Protein AF-A0A1E5RBH3-F1 (afdb_monomer_lite)

pLDDT: mean 80.39, std 22.44, range [24.39, 98.25]

Organism: NCBI:txid56408

Radius of gyration: 27.75 Å; chains: 1; bounding box: 80×57×76 Å

InterPro domains:
  IPR018556 SPIN90/Ldb17, leucine-rich domain [PF09431] (207-349)
  IPR030125 SPIN90/Ldb17 [PTHR13357] (12-390)

Secondary structure (DSSP, 8-state):
--HHHHHHHHHHHH------HHHHHHHHHHHHHHHTSHHHHHHHHT-HHHHHHHHHHHHT-HHHHTTHHHHHHHHHHHHT-S-TTT-HHHHHHHHHHHHHHHHH-THHHHHHHHTTHHHHHHHHHHHHHHHHHHHSSGGGT-TTS-HHHHHHHHHHHHHHHHHHHHHHHHHHHHHHHSPPPHHHHHH--HHHHHHHHHT---S-S--HHHHHHHHHHHHHHHHHHHHHHHTTT-GGGPPP-HHHHHHT-HHHHHHHHHHHHHHHHH-TT-HHHHHHHHHHHHHHHTS-HHHHHHSS-HHHHHHHHHHHHHHHHH--GGGHHHHHHHHHHHHHHHHHSGGGGS-TTHHHHHHHHHHHTS--TT--SHHHHHHHHHHHHHHHHHHHHSTTT--------------------------------------S---S-----GGGG--SPPPPPPPPPPP----

Foldseek 3Di:
DPPVVVLVVVLLVLLDDDDDLVSLLVSLVVLLVSCQDPVNLVVCVVDVVSLLVSLCSVCVRPSCVNCVLSSLLVLLVQLPPPPLPPGLSSLLSSLSSLLSNCVVDVVSLVSCVVSVVLVSLVVLLVVLLVLCVVLVPCPVPPPPDDPVVVVVSVVSNVSSLSSNLSSLVSNLSSLLVHQDDPVSLVVCDLSNLLSLQQPAAQPDPVDSSNVSSLSSLLSSLVNLVVQQVVVPPPPVRRDPSSSLVQCLVCNRHVSSVSNLLVCCQVVLPDLSSVLSSLVSLLVQLPDDLVSNAPVDDPVSLLSLLVSLLVSLVPDDLVPLVSNLSSLSSNLSSCCRYPVLVPCRPLVSLLVSLVVLLDDPPPDPDPVSVVSSVSSNVSSVCSCPVRVSNPDPPPPDDDDDDDDDDDDDDDDDDDDDDDDDDDDDPPDDDDDPDDPPDPVVPPPDDDDDDDDDDDDDDDD

Sequence (459 aa):
MSFGTNLWLELHALVSNSNSQNTINVILVAYLAKCSEYENALYLAEEPSRLYKAALILVEAQMFQQQVDFCISKMLSLMNVDAEVETPYLKYFVSYALLCEIKMRDSSLDILCNYQGFRVLYNNLYSNFAYLSEYGDDSSKLSQKDSSLDDVEYEIMDDFRKISTLQMDILFQIIKFSKCSEQDLKLIDNFFVFFLMNTMVSSTTEDLFNNTKFKLLLSINEQYMIFNKKCHDNLDQKIENKVFKFLLNTSVSQSFIELLFLFFNRTNNDRSLQIMICKLLYLVLTSNSDIVMNFFYLNDLKVLTDVLIREIDNLSASEEYVRNTFLRLLYRLLKYTELSTIEYRKQDLQTVLTQLTRIDNESKNADQLECQNCTITLANKCLSDIAWLAIKDKTVTDDNASEVSSFSDSNSVFLAKQNSNTESLAHMYTDPNVNVSIDSLKLKKRPPPPIPRKSKRCM

Structure (mmCIF, N/CA/C/O backbone):
data_AF-A0A1E5RBH3-F1
#
_entry.id   AF-A0A1E5RBH3-F1
#
loop_
_atom_site.group_PDB
_atom_site.id
_atom_site.type_symbol
_atom_site.label_atom_id
_atom_site.label_alt_id
_atom_site.label_comp_id
_atom_site.label_asym_id
_atom_site.label_entity_id
_atom_site.label_seq_id
_atom_site.pdbx_PDB_ins_code
_atom_site.Cartn_x
_atom_site.Cartn_y
_atom_site.Cartn_z
_atom_site.occupancy
_atom_site.B_iso_or_equiv
_atom_site.auth_seq_id
_atom_site.auth_comp_id
_atom_site.auth_asym_id
_atom_site.auth_atom_id
_atom_site.pdbx_PDB_model_num
ATOM 1 N N . MET A 1 1 ? 0.854 18.074 -35.498 1.00 43.50 1 MET A N 1
ATOM 2 C CA . MET A 1 1 ? -0.015 16.893 -35.721 1.00 43.50 1 MET A CA 1
ATOM 3 C C . MET A 1 1 ? 0.695 15.697 -36.377 1.00 43.50 1 MET A C 1
ATOM 5 O O . MET A 1 1 ? 0.089 14.639 -36.396 1.00 43.50 1 MET A O 1
ATOM 9 N N . SER A 1 2 ? 1.941 15.793 -36.877 1.00 56.31 2 SER A N 1
ATOM 10 C CA . SER A 1 2 ? 2.626 14.659 -37.542 1.00 56.31 2 SER A CA 1
ATOM 11 C C . SER A 1 2 ? 3.517 13.794 -36.636 1.00 56.31 2 SER A C 1
ATOM 13 O O . SER A 1 2 ? 3.824 12.668 -37.008 1.00 56.31 2 SER A O 1
ATOM 15 N N . PHE A 1 3 ? 3.935 14.292 -35.467 1.00 59.19 3 PHE A N 1
ATOM 16 C CA . PHE A 1 3 ? 4.877 13.573 -34.597 1.00 59.19 3 PHE A CA 1
ATOM 17 C C . PHE A 1 3 ? 4.232 12.339 -33.937 1.00 59.19 3 PHE A C 1
ATOM 19 O O . PHE A 1 3 ? 4.714 11.220 -34.088 1.00 59.19 3 PHE A O 1
ATOM 26 N N . GLY A 1 4 ? 3.072 12.519 -33.293 1.00 61.00 4 GLY A N 1
ATOM 27 C CA . GLY A 1 4 ? 2.396 11.445 -32.557 1.00 61.00 4 GLY A CA 1
ATOM 28 C C . GLY A 1 4 ? 1.880 10.292 -33.426 1.00 61.00 4 GLY A C 1
ATOM 29 O O . GLY A 1 4 ? 1.882 9.150 -32.981 1.00 61.00 4 GLY A O 1
ATOM 30 N N . THR A 1 5 ? 1.457 10.547 -34.668 1.00 63.38 5 THR A N 1
ATOM 31 C CA . THR A 1 5 ? 0.994 9.496 -35.594 1.00 63.38 5 THR A CA 1
ATOM 32 C C . THR A 1 5 ? 2.129 8.616 -36.105 1.00 63.38 5 THR A C 1
ATOM 34 O O . THR A 1 5 ? 1.892 7.432 -36.336 1.00 63.38 5 THR A O 1
ATOM 37 N N . ASN A 1 6 ? 3.347 9.152 -36.237 1.00 82.94 6 ASN A N 1
ATOM 38 C CA . ASN A 1 6 ? 4.497 8.359 -36.665 1.00 82.94 6 ASN A CA 1
ATOM 39 C C . ASN A 1 6 ? 4.963 7.390 -35.562 1.00 82.94 6 ASN A C 1
ATOM 41 O O . ASN A 1 6 ? 5.156 6.207 -35.827 1.00 82.94 6 ASN A O 1
ATOM 45 N N . LEU A 1 7 ? 5.010 7.848 -34.303 1.00 89.19 7 LEU A N 1
ATOM 46 C CA . LEU A 1 7 ? 5.421 7.009 -33.170 1.00 89.19 7 LEU A CA 1
ATOM 47 C C . LEU A 1 7 ? 4.581 5.727 -33.049 1.00 89.19 7 LEU A C 1
ATOM 49 O O . LEU A 1 7 ? 5.129 4.640 -32.905 1.00 89.19 7 LEU A O 1
ATOM 53 N N . TRP A 1 8 ? 3.249 5.823 -33.136 1.00 92.06 8 TRP A N 1
ATOM 54 C CA . TRP A 1 8 ? 2.386 4.641 -32.996 1.00 92.06 8 TRP A CA 1
ATOM 55 C C . TRP A 1 8 ? 2.614 3.603 -34.096 1.00 92.06 8 TRP A C 1
ATOM 57 O O . TRP A 1 8 ? 2.591 2.407 -33.813 1.00 92.06 8 TRP A O 1
ATOM 67 N N . LEU A 1 9 ? 2.838 4.045 -35.337 1.00 90.06 9 LEU A N 1
ATOM 68 C CA . LEU A 1 9 ? 3.134 3.147 -36.453 1.00 90.06 9 LEU A CA 1
ATOM 69 C C . LEU A 1 9 ? 4.474 2.439 -36.245 1.00 90.06 9 LEU A C 1
ATOM 71 O O . LEU A 1 9 ? 4.558 1.231 -36.449 1.00 90.06 9 LEU A O 1
ATOM 75 N N . GLU A 1 10 ? 5.489 3.168 -35.782 1.00 91.00 10 GLU A N 1
ATOM 76 C CA . GLU A 1 10 ? 6.805 2.612 -35.465 1.00 91.00 10 GLU A CA 1
ATOM 77 C C . GLU A 1 10 ? 6.730 1.586 -34.323 1.00 91.00 10 GLU A C 1
ATOM 79 O O . GLU A 1 10 ? 7.262 0.484 -34.456 1.00 91.00 10 GLU A O 1
ATOM 84 N N . LEU A 1 11 ? 6.010 1.888 -33.235 1.00 92.88 11 LEU A N 1
ATOM 85 C CA . LEU A 1 11 ? 5.829 0.959 -32.113 1.00 92.88 11 LEU A CA 1
ATOM 86 C C . LEU A 1 11 ? 5.123 -0.333 -32.547 1.00 92.88 11 LEU A C 1
ATOM 88 O O . LEU A 1 11 ? 5.576 -1.424 -32.204 1.00 92.88 11 LEU A O 1
ATOM 92 N N . HIS A 1 12 ? 4.056 -0.234 -33.345 1.00 92.00 12 HIS A N 1
ATOM 93 C CA . HIS A 1 12 ? 3.380 -1.415 -33.886 1.00 92.00 12 HIS A CA 1
ATOM 94 C C . HIS A 1 12 ? 4.258 -2.204 -34.867 1.00 92.00 12 HIS A C 1
ATOM 96 O O . HIS A 1 12 ? 4.178 -3.429 -34.893 1.00 92.00 12 HIS A O 1
ATOM 102 N N . ALA A 1 13 ? 5.105 -1.532 -35.651 1.00 90.00 13 ALA A N 1
ATOM 103 C CA . ALA A 1 13 ? 6.014 -2.191 -36.586 1.00 90.00 13 ALA A CA 1
ATOM 104 C C . ALA A 1 13 ? 7.152 -2.950 -35.881 1.00 90.00 13 ALA A C 1
ATOM 106 O O . ALA A 1 13 ? 7.609 -3.974 -36.390 1.00 90.00 13 ALA A O 1
ATOM 107 N N . LEU A 1 14 ? 7.605 -2.474 -34.715 1.00 91.12 14 LEU A N 1
ATOM 108 C CA . LEU A 1 14 ? 8.641 -3.145 -33.924 1.00 91.12 14 LEU A CA 1
ATOM 109 C C . LEU A 1 14 ? 8.156 -4.481 -33.354 1.00 91.12 14 LEU A C 1
ATOM 111 O O . LEU A 1 14 ? 8.907 -5.458 -33.348 1.00 91.12 14 LEU A O 1
ATOM 115 N N . VAL A 1 15 ? 6.904 -4.530 -32.896 1.00 89.19 15 VAL A N 1
ATOM 116 C CA . VAL A 1 15 ? 6.295 -5.713 -32.282 1.00 89.19 15 VAL A CA 1
ATOM 117 C C . VAL A 1 15 ? 5.935 -6.740 -33.359 1.00 89.19 15 VAL A C 1
ATOM 119 O O . VAL A 1 15 ? 4.799 -6.851 -33.815 1.00 89.19 15 VAL A O 1
ATOM 122 N N . SER A 1 16 ? 6.939 -7.500 -33.785 1.00 84.94 16 SER A N 1
ATOM 123 C CA . SER A 1 16 ? 6.792 -8.585 -34.752 1.00 84.94 16 SER A CA 1
ATOM 124 C C . SER A 1 16 ? 6.717 -9.948 -34.064 1.00 84.94 16 SER A C 1
ATOM 126 O O . SER A 1 16 ? 7.296 -10.177 -33.000 1.00 84.94 16 SER A O 1
ATOM 128 N N . ASN A 1 17 ? 5.991 -10.879 -34.684 1.00 82.69 17 ASN A N 1
ATOM 129 C CA . ASN A 1 17 ? 5.846 -12.232 -34.161 1.00 82.69 17 ASN A CA 1
ATOM 130 C C . ASN A 1 17 ? 7.174 -12.987 -34.265 1.00 82.69 17 ASN A C 1
ATOM 132 O O . ASN A 1 17 ? 7.710 -13.192 -35.354 1.00 82.69 17 ASN A O 1
ATOM 136 N N . SER A 1 18 ? 7.688 -13.428 -33.122 1.00 81.62 18 SER A N 1
ATOM 137 C CA . SER A 1 18 ? 8.924 -14.193 -33.021 1.00 81.62 18 SER A CA 1
ATOM 138 C C . SER A 1 18 ? 8.856 -15.128 -31.821 1.00 81.62 18 SER A C 1
ATOM 140 O O . SER A 1 18 ? 8.437 -14.712 -30.748 1.00 81.62 18 SER A O 1
ATOM 142 N N . ASN A 1 19 ? 9.370 -16.350 -31.987 1.00 79.50 19 ASN A N 1
ATOM 143 C CA . ASN A 1 19 ? 9.460 -17.350 -30.916 1.00 79.50 19 ASN A CA 1
ATOM 144 C C . ASN A 1 19 ? 10.886 -17.493 -30.344 1.00 79.50 19 ASN A C 1
ATOM 146 O O . ASN A 1 19 ? 11.103 -18.253 -29.406 1.00 79.50 19 ASN A O 1
ATOM 150 N N . SER A 1 20 ? 11.884 -16.809 -30.920 1.00 90.00 20 SER A N 1
ATOM 151 C CA . SER A 1 20 ? 13.282 -16.896 -30.474 1.00 90.00 20 SER A CA 1
ATOM 152 C C . SER A 1 20 ? 13.578 -15.851 -29.401 1.00 90.00 20 SER A C 1
ATOM 154 O O . SER A 1 20 ? 13.390 -14.659 -29.647 1.00 90.00 20 SER A O 1
ATOM 156 N N . GLN A 1 21 ? 14.110 -16.274 -28.248 1.00 90.00 21 GLN A N 1
ATOM 157 C CA . GLN A 1 21 ? 14.469 -15.371 -27.143 1.00 90.00 21 GLN A CA 1
ATOM 158 C C . GLN A 1 21 ? 15.456 -14.274 -27.564 1.00 90.00 21 GLN A C 1
ATOM 160 O O . GLN A 1 21 ? 15.315 -13.128 -27.147 1.00 90.00 21 GLN A O 1
ATOM 165 N N . ASN A 1 22 ? 16.414 -14.578 -28.446 1.00 90.75 22 ASN A N 1
ATOM 166 C CA . ASN A 1 22 ? 17.372 -13.580 -28.935 1.00 90.75 22 ASN A CA 1
ATOM 167 C C . ASN A 1 22 ? 16.685 -12.484 -29.754 1.00 90.75 22 ASN A C 1
ATOM 169 O O . ASN A 1 22 ? 16.967 -11.302 -29.575 1.00 90.75 22 ASN A O 1
ATOM 173 N N . THR A 1 23 ? 15.760 -12.869 -30.631 1.00 91.00 23 THR A N 1
ATOM 174 C CA . THR A 1 23 ? 14.996 -11.922 -31.447 1.00 91.00 23 THR A CA 1
ATOM 175 C C . THR A 1 23 ? 14.031 -11.113 -30.580 1.00 91.00 23 THR A C 1
ATOM 177 O O . THR A 1 23 ? 13.964 -9.896 -30.721 1.00 91.00 23 THR A O 1
ATOM 180 N N . ILE A 1 24 ? 13.360 -11.760 -29.621 1.00 92.88 24 ILE A N 1
ATOM 181 C CA . ILE A 1 24 ? 12.494 -11.100 -28.631 1.00 92.88 24 ILE A CA 1
ATOM 182 C C . ILE A 1 24 ? 13.284 -10.079 -27.813 1.00 92.88 24 ILE A C 1
ATOM 184 O O . ILE A 1 24 ? 12.804 -8.972 -27.613 1.00 92.88 24 ILE A O 1
ATOM 188 N N . ASN A 1 25 ? 14.507 -10.404 -27.387 1.00 93.50 25 ASN A N 1
ATOM 189 C CA . ASN A 1 25 ? 15.374 -9.472 -26.671 1.00 93.50 25 ASN A CA 1
ATOM 190 C C . ASN A 1 25 ? 15.684 -8.222 -27.501 1.00 93.50 25 ASN A C 1
ATOM 192 O O . ASN A 1 25 ? 15.593 -7.112 -26.986 1.00 93.50 25 ASN A O 1
ATOM 196 N N . VAL A 1 26 ? 16.040 -8.399 -28.777 1.00 92.81 26 VAL A N 1
ATOM 197 C CA . VAL A 1 26 ? 16.327 -7.276 -29.682 1.00 92.81 26 VAL A CA 1
ATOM 198 C C . VAL A 1 26 ? 15.090 -6.398 -29.854 1.00 92.81 26 VAL A C 1
ATOM 200 O O . VAL A 1 26 ? 15.196 -5.183 -29.711 1.00 92.81 26 VAL A O 1
ATOM 203 N N . ILE A 1 27 ? 13.920 -7.001 -30.088 1.00 93.50 27 ILE A N 1
ATOM 204 C CA . ILE A 1 27 ? 12.661 -6.263 -30.242 1.00 93.50 27 ILE A CA 1
ATOM 205 C C . ILE A 1 27 ? 12.288 -5.536 -28.946 1.00 93.50 27 ILE A C 1
ATOM 207 O O . ILE A 1 27 ? 11.996 -4.345 -28.980 1.00 93.50 27 ILE A O 1
ATOM 211 N N . LEU A 1 28 ? 12.330 -6.228 -27.805 1.00 94.31 28 LEU A N 1
ATOM 212 C CA . LEU A 1 28 ? 11.980 -5.671 -26.500 1.00 94.31 28 LEU A CA 1
ATOM 213 C C . LEU A 1 28 ? 12.879 -4.482 -26.156 1.00 94.31 28 LEU A C 1
ATOM 215 O O . LEU A 1 28 ? 12.379 -3.416 -25.818 1.00 94.31 28 LEU A O 1
ATOM 219 N N . VAL A 1 29 ? 14.199 -4.637 -26.278 1.00 92.94 29 VAL A N 1
ATOM 220 C CA . VAL A 1 29 ? 15.146 -3.550 -25.993 1.00 92.94 29 VAL A CA 1
ATOM 221 C C . VAL A 1 29 ? 14.950 -2.385 -26.963 1.00 92.94 29 VAL A C 1
ATOM 223 O O . VAL A 1 29 ? 14.959 -1.243 -26.514 1.00 92.94 29 VAL A O 1
ATOM 226 N N . ALA A 1 30 ? 14.723 -2.643 -28.256 1.00 92.69 30 ALA A N 1
ATOM 227 C CA . ALA A 1 30 ? 14.453 -1.590 -29.235 1.00 92.69 30 ALA A CA 1
ATOM 228 C C . ALA A 1 30 ? 13.155 -0.830 -28.923 1.00 92.69 30 ALA A C 1
ATOM 230 O O . ALA A 1 30 ? 13.140 0.398 -28.968 1.00 92.69 30 ALA A O 1
ATOM 231 N N . TYR A 1 31 ? 12.088 -1.543 -28.554 1.00 95.31 31 TYR A N 1
ATOM 232 C CA . TYR A 1 31 ? 10.809 -0.949 -28.171 1.00 95.31 31 TYR A CA 1
ATOM 233 C C . TYR A 1 31 ? 10.948 -0.073 -26.923 1.00 95.31 31 TYR A C 1
ATOM 235 O O . TYR A 1 31 ? 10.522 1.080 -26.918 1.00 95.31 31 TYR A O 1
ATOM 243 N N . LEU A 1 32 ? 11.588 -0.602 -25.874 1.00 93.88 32 LEU A N 1
ATOM 244 C CA . LEU A 1 32 ? 11.833 0.135 -24.635 1.00 93.88 32 LEU A CA 1
ATOM 245 C C . LEU A 1 32 ? 12.701 1.370 -24.896 1.00 93.88 32 LEU A C 1
ATOM 247 O O . LEU A 1 32 ? 12.330 2.463 -24.485 1.00 93.88 32 LEU A O 1
ATOM 251 N N . ALA A 1 33 ? 13.803 1.222 -25.637 1.00 91.25 33 ALA A N 1
ATOM 252 C CA . ALA A 1 33 ? 14.669 2.339 -26.001 1.00 91.25 33 ALA A CA 1
ATOM 253 C C . ALA A 1 33 ? 13.900 3.426 -26.761 1.00 91.25 33 ALA A C 1
ATOM 255 O O . ALA A 1 33 ? 14.066 4.603 -26.457 1.00 91.25 33 ALA A O 1
ATOM 256 N N . LYS A 1 34 ? 13.013 3.037 -27.687 1.00 92.19 34 LYS A N 1
ATOM 257 C CA . LYS A 1 34 ? 12.215 3.976 -28.475 1.00 92.19 34 LYS A CA 1
ATOM 258 C C . LYS A 1 34 ? 11.259 4.795 -27.612 1.00 92.19 34 LYS A C 1
ATOM 260 O O . LYS A 1 34 ? 11.211 6.015 -27.750 1.00 92.19 34 LYS A O 1
ATOM 265 N N . CYS A 1 35 ? 10.536 4.150 -26.698 1.00 92.06 35 CYS A N 1
ATOM 266 C CA . CYS A 1 35 ? 9.656 4.836 -25.745 1.00 92.06 35 CYS A CA 1
ATOM 267 C C . CYS A 1 35 ? 10.421 5.740 -24.767 1.00 92.06 35 CYS A C 1
ATOM 269 O O . CYS A 1 35 ? 9.847 6.683 -24.230 1.00 92.06 35 CYS A O 1
ATOM 271 N N . SER A 1 36 ? 11.700 5.449 -24.535 1.00 90.19 36 SER A N 1
ATOM 272 C CA . SER A 1 36 ? 12.563 6.171 -23.598 1.00 90.19 36 SER A CA 1
ATOM 273 C C . SER A 1 36 ? 13.449 7.236 -24.248 1.00 90.19 36 SER A C 1
ATOM 275 O O . SER A 1 36 ? 14.190 7.915 -23.538 1.00 90.19 36 SER A O 1
ATOM 277 N N . GLU A 1 37 ? 13.381 7.415 -25.572 1.00 90.31 37 GLU A N 1
ATOM 278 C CA . GLU A 1 37 ? 13.951 8.585 -26.249 1.00 90.31 37 GLU A CA 1
ATOM 279 C C . GLU A 1 37 ? 13.301 9.857 -25.687 1.00 90.31 37 GLU A C 1
ATOM 281 O O . GLU A 1 37 ? 12.080 9.912 -25.583 1.00 90.31 37 GLU A O 1
ATOM 286 N N . TYR A 1 38 ? 14.100 10.879 -25.359 1.00 84.94 38 TYR A N 1
ATOM 287 C CA . TYR A 1 38 ? 13.653 12.100 -24.664 1.00 84.94 38 TYR A CA 1
ATOM 288 C C . TYR A 1 38 ? 12.336 12.679 -25.212 1.00 84.94 38 TYR A C 1
ATOM 290 O O . TYR A 1 38 ? 11.376 12.850 -24.467 1.00 84.94 38 TYR A O 1
ATOM 298 N N . GLU A 1 39 ? 12.254 12.908 -26.526 1.00 83.25 39 GLU A N 1
ATOM 299 C CA . GLU A 1 39 ? 11.059 13.479 -27.164 1.00 83.25 39 GLU A CA 1
ATOM 300 C C . GLU A 1 39 ? 9.829 12.565 -27.046 1.00 83.25 39 GLU A C 1
ATOM 302 O O . GLU A 1 39 ? 8.726 13.034 -26.759 1.00 83.25 39 GLU A O 1
ATOM 307 N N . ASN A 1 40 ? 10.011 11.253 -27.227 1.00 85.56 40 ASN A N 1
ATOM 308 C CA . ASN A 1 40 ? 8.921 10.284 -27.110 1.00 85.56 40 ASN A CA 1
ATOM 309 C C . ASN A 1 40 ? 8.477 10.146 -25.656 1.00 85.56 40 ASN A C 1
ATOM 311 O O . ASN A 1 40 ? 7.282 10.091 -25.388 1.00 85.56 40 ASN A O 1
ATOM 315 N N . ALA A 1 41 ? 9.421 10.124 -24.718 1.00 84.75 41 ALA A N 1
ATOM 316 C CA . ALA A 1 41 ? 9.142 10.009 -23.299 1.00 84.75 41 ALA A CA 1
ATOM 317 C C . ALA A 1 41 ? 8.335 11.208 -22.790 1.00 84.75 41 ALA A C 1
ATOM 319 O O . ALA A 1 41 ? 7.326 11.008 -22.114 1.00 84.75 41 ALA A O 1
ATOM 320 N N . LEU A 1 42 ? 8.710 12.431 -23.183 1.00 84.56 42 LEU A N 1
ATOM 321 C CA . LEU A 1 42 ? 7.930 13.634 -22.884 1.00 84.56 42 LEU A CA 1
ATOM 322 C C . LEU A 1 42 ? 6.527 13.554 -23.495 1.00 84.56 42 LEU A C 1
ATOM 324 O O . LEU A 1 42 ? 5.539 13.696 -22.779 1.00 84.56 42 LEU A O 1
ATOM 328 N N . TYR A 1 43 ? 6.421 13.228 -24.787 1.00 85.81 43 TYR A N 1
ATOM 329 C CA . TYR A 1 43 ? 5.133 13.096 -25.474 1.00 85.81 43 TYR A CA 1
ATOM 330 C C . TYR A 1 43 ? 4.206 12.043 -24.837 1.00 85.81 43 TYR A C 1
ATOM 332 O O . TYR A 1 43 ? 2.984 12.224 -24.790 1.00 85.81 43 TYR A O 1
ATOM 340 N N . LEU A 1 44 ? 4.771 10.927 -24.368 1.00 86.88 44 LEU A N 1
ATOM 341 C CA . LEU A 1 44 ? 4.036 9.867 -23.678 1.00 86.88 44 LEU A CA 1
ATOM 342 C C . LEU A 1 44 ? 3.632 10.284 -22.258 1.00 86.88 44 LEU A C 1
ATOM 344 O O . LEU A 1 44 ? 2.552 9.901 -21.815 1.00 86.88 44 LEU A O 1
ATOM 348 N N . ALA A 1 45 ? 4.469 11.057 -21.560 1.00 84.00 45 ALA A N 1
ATOM 349 C CA . ALA A 1 45 ? 4.221 11.522 -20.197 1.00 84.00 45 ALA A CA 1
ATOM 350 C C . ALA A 1 45 ? 3.210 12.682 -20.111 1.00 84.00 45 ALA A C 1
ATOM 352 O O . ALA A 1 45 ? 2.607 12.866 -19.056 1.00 84.00 45 ALA A O 1
ATOM 353 N N . GLU A 1 46 ? 2.987 13.428 -21.201 1.00 85.00 46 GLU A N 1
ATOM 354 C CA . GLU A 1 46 ? 1.981 14.506 -21.271 1.00 85.00 46 GLU A CA 1
ATOM 355 C C . GLU A 1 46 ? 0.562 14.033 -20.919 1.00 85.00 46 GLU A C 1
ATOM 357 O O . GLU A 1 46 ? -0.201 14.762 -20.288 1.00 85.00 46 GLU A O 1
ATOM 362 N N . GLU A 1 47 ? 0.189 12.817 -21.332 1.00 86.94 47 GLU A N 1
ATOM 363 C CA . GLU A 1 47 ? -1.146 12.263 -21.106 1.00 86.94 47 GLU A CA 1
ATOM 364 C C . GLU A 1 47 ? -1.061 10.814 -20.602 1.00 86.94 47 GLU A C 1
ATOM 366 O O . GLU A 1 47 ? -0.550 9.945 -21.318 1.00 86.94 47 GLU A O 1
ATOM 371 N N . PRO A 1 48 ? -1.664 10.488 -19.441 1.00 84.38 48 PRO A N 1
ATOM 372 C CA . PRO A 1 48 ? -1.643 9.128 -18.896 1.00 84.38 48 PRO A CA 1
ATOM 373 C C . PRO A 1 48 ? -2.176 8.055 -19.859 1.00 84.38 48 PRO A C 1
ATOM 375 O O . PRO A 1 48 ? -1.724 6.912 -19.835 1.00 84.38 48 PRO A O 1
ATOM 378 N N . SER A 1 49 ? -3.121 8.418 -20.732 1.00 90.00 49 SER A N 1
ATOM 379 C CA . SER A 1 49 ? -3.701 7.531 -21.747 1.00 90.00 49 SER A CA 1
ATOM 380 C C . SER A 1 49 ? -2.688 7.095 -22.812 1.00 90.00 49 SER A C 1
ATOM 382 O O . SER A 1 49 ? -2.776 5.972 -23.314 1.00 90.00 49 SER A O 1
ATOM 384 N N . ARG A 1 50 ? -1.712 7.947 -23.153 1.00 93.12 50 ARG A N 1
ATOM 385 C CA . ARG A 1 50 ? -0.664 7.640 -24.137 1.00 93.12 50 ARG A CA 1
ATOM 386 C C . ARG A 1 50 ? 0.328 6.651 -23.551 1.00 93.12 50 ARG A C 1
ATOM 388 O O . ARG A 1 50 ? 0.616 5.636 -24.181 1.00 93.12 50 ARG A O 1
ATOM 395 N N . LEU A 1 51 ? 0.782 6.896 -22.325 1.00 91.12 51 LEU A N 1
ATOM 396 C CA . LEU A 1 51 ? 1.658 5.970 -21.617 1.00 91.12 51 LEU A CA 1
ATOM 397 C C . LEU A 1 51 ? 0.991 4.597 -21.436 1.00 91.12 51 LEU A C 1
ATOM 399 O O . LEU A 1 51 ? 1.597 3.573 -21.760 1.00 91.12 51 LEU A O 1
ATOM 403 N N . TYR A 1 52 ? -0.289 4.586 -21.042 1.00 94.44 52 TYR A N 1
ATOM 404 C CA . TYR A 1 52 ? -1.097 3.368 -20.967 1.00 94.44 52 TYR A CA 1
ATOM 405 C C . TYR A 1 52 ? -1.154 2.627 -22.301 1.00 94.44 52 TYR A C 1
ATOM 407 O O . TYR A 1 52 ? -0.857 1.437 -22.360 1.00 94.44 52 TYR A O 1
ATOM 415 N N . LYS A 1 53 ? -1.467 3.329 -23.394 1.00 94.56 53 LYS A N 1
ATOM 416 C CA . LYS A 1 53 ? -1.533 2.732 -24.731 1.00 94.56 53 LYS A CA 1
ATOM 417 C C . LYS A 1 53 ? -0.191 2.132 -25.164 1.00 94.56 53 LYS A C 1
ATOM 419 O O . LYS A 1 53 ? -0.173 1.023 -25.686 1.00 94.56 53 LYS A O 1
ATOM 424 N N . ALA A 1 54 ? 0.921 2.834 -24.950 1.00 95.19 54 ALA A N 1
ATOM 425 C CA . ALA A 1 54 ? 2.252 2.343 -25.310 1.00 95.19 54 ALA A CA 1
ATOM 426 C C . ALA A 1 54 ? 2.656 1.103 -24.497 1.00 95.19 54 ALA A C 1
ATOM 428 O O . ALA A 1 54 ? 3.246 0.175 -25.050 1.00 95.19 54 ALA A O 1
ATOM 429 N N . ALA A 1 55 ? 2.314 1.055 -23.210 1.00 96.38 55 ALA A N 1
ATOM 430 C CA . ALA A 1 55 ? 2.521 -0.132 -22.388 1.00 96.38 55 ALA A CA 1
ATOM 431 C C . ALA A 1 55 ? 1.625 -1.296 -22.829 1.00 96.38 55 ALA A C 1
ATOM 433 O O . ALA A 1 55 ? 2.108 -2.416 -22.964 1.00 96.38 55 ALA A O 1
ATOM 434 N N . LEU A 1 56 ? 0.353 -1.022 -23.126 1.00 96.06 56 LEU A N 1
ATOM 435 C CA . LEU A 1 56 ? -0.611 -2.027 -23.565 1.00 96.06 56 LEU A CA 1
ATOM 436 C C . LEU A 1 56 ? -0.197 -2.680 -24.890 1.00 96.06 56 LEU A C 1
ATOM 438 O O . LEU A 1 56 ? -0.284 -3.895 -25.010 1.00 96.06 56 LEU A O 1
ATOM 442 N N . ILE A 1 57 ? 0.309 -1.904 -25.858 1.00 96.00 57 ILE A N 1
ATOM 443 C CA . ILE A 1 57 ? 0.835 -2.442 -27.128 1.00 96.00 57 ILE A CA 1
ATOM 444 C C . ILE A 1 57 ? 1.961 -3.455 -26.876 1.00 96.00 57 ILE A C 1
ATOM 446 O O . ILE A 1 57 ? 1.995 -4.500 -27.522 1.00 96.00 57 ILE A O 1
ATOM 450 N N . LEU A 1 58 ? 2.869 -3.157 -25.941 1.00 96.56 58 LEU A N 1
ATOM 451 C CA . LEU A 1 58 ? 3.974 -4.052 -25.599 1.00 96.56 58 LEU A CA 1
ATOM 452 C C . LEU A 1 58 ? 3.487 -5.296 -24.857 1.00 96.56 58 LEU A C 1
ATOM 454 O O . LEU A 1 58 ? 3.889 -6.404 -25.189 1.00 96.56 58 LEU A O 1
ATOM 458 N N . VAL A 1 59 ? 2.646 -5.103 -23.844 1.00 96.00 59 VAL A N 1
ATOM 459 C CA . VAL A 1 59 ? 2.180 -6.173 -22.961 1.00 96.00 59 VAL A CA 1
ATOM 460 C C . VAL A 1 59 ? 1.260 -7.142 -23.700 1.00 96.00 59 VAL A C 1
ATOM 462 O O . VAL A 1 59 ? 1.396 -8.346 -23.531 1.00 96.00 59 VAL A O 1
ATOM 465 N N . GLU A 1 60 ? 0.365 -6.667 -24.563 1.00 95.38 60 GLU A N 1
ATOM 466 C CA . GLU A 1 60 ? -0.541 -7.526 -25.346 1.00 95.38 60 GLU A CA 1
ATOM 467 C C . GLU A 1 60 ? 0.113 -8.111 -26.607 1.00 95.38 60 GLU A C 1
ATOM 469 O O . GLU A 1 60 ? -0.487 -8.916 -27.321 1.00 95.38 60 GLU A O 1
ATOM 474 N N . ALA A 1 61 ? 1.364 -7.745 -26.892 1.00 94.88 61 ALA A N 1
ATOM 475 C CA . ALA A 1 61 ? 2.120 -8.327 -27.984 1.00 94.88 61 ALA A CA 1
ATOM 476 C C . ALA A 1 61 ? 2.208 -9.853 -27.863 1.00 94.88 61 ALA A C 1
ATOM 478 O O . ALA A 1 61 ? 2.609 -10.381 -26.824 1.00 94.88 61 ALA A O 1
ATOM 479 N N . GLN A 1 62 ? 1.977 -10.573 -28.964 1.00 93.00 62 GLN A N 1
ATOM 480 C CA . GLN A 1 62 ? 2.111 -12.034 -28.988 1.00 93.00 62 GLN A CA 1
ATOM 481 C C . GLN A 1 62 ? 3.507 -12.494 -28.531 1.00 93.00 62 GLN A C 1
ATOM 483 O O . GLN A 1 62 ? 3.620 -13.455 -27.773 1.00 93.00 62 GLN A O 1
ATOM 488 N N . MET A 1 63 ? 4.562 -11.775 -28.933 1.00 93.12 63 MET A N 1
ATOM 489 C CA . MET A 1 63 ? 5.937 -12.050 -28.496 1.00 93.12 63 MET A CA 1
ATOM 490 C C . MET A 1 63 ? 6.135 -11.916 -26.979 1.00 93.12 63 MET A C 1
ATOM 492 O O . MET A 1 63 ? 6.913 -12.671 -26.402 1.00 93.12 63 MET A O 1
ATOM 496 N N . PHE A 1 64 ? 5.433 -10.978 -26.336 1.00 95.06 64 PHE A N 1
ATOM 497 C CA . PHE A 1 64 ? 5.494 -10.780 -24.892 1.00 95.06 64 PHE A CA 1
ATOM 498 C C . PHE A 1 64 ? 4.716 -11.897 -24.196 1.00 95.06 64 PHE A C 1
ATOM 500 O O . PHE A 1 64 ? 5.258 -12.566 -23.325 1.00 95.06 64 PHE A O 1
ATOM 507 N N . GLN A 1 65 ? 3.497 -12.188 -24.663 1.00 93.31 65 GLN A N 1
ATOM 508 C CA . GLN A 1 65 ? 2.630 -13.233 -24.105 1.00 93.31 65 GLN A CA 1
ATOM 509 C C . GLN A 1 65 ? 3.218 -14.642 -24.177 1.00 93.31 65 GLN A C 1
ATOM 511 O O . GLN A 1 65 ? 3.025 -15.452 -23.275 1.00 93.31 65 GLN A O 1
ATOM 516 N N . GLN A 1 66 ? 3.959 -14.959 -25.235 1.00 91.69 66 GLN A N 1
ATOM 517 C CA . GLN A 1 66 ? 4.572 -16.279 -25.391 1.00 91.69 66 GLN A CA 1
ATOM 518 C C . GLN A 1 66 ? 5.831 -16.479 -24.536 1.00 91.69 66 GLN A C 1
ATOM 520 O O . GLN A 1 66 ? 6.270 -17.617 -24.361 1.00 91.69 66 GLN A O 1
ATOM 525 N N . GLN A 1 67 ? 6.447 -15.397 -24.051 1.00 92.88 67 GLN A N 1
ATOM 526 C CA . GLN A 1 67 ? 7.712 -15.415 -23.312 1.00 92.88 67 GLN A CA 1
ATOM 527 C C . GLN A 1 67 ? 7.688 -14.409 -22.146 1.00 92.88 67 GLN A C 1
ATOM 529 O O . GLN A 1 67 ? 8.678 -13.714 -21.907 1.00 92.88 67 GLN A O 1
ATOM 534 N N . VAL A 1 68 ? 6.573 -14.342 -21.404 1.00 94.62 68 VAL A N 1
ATOM 535 C CA . VAL A 1 68 ? 6.373 -13.378 -20.301 1.00 94.62 68 VAL A CA 1
ATOM 536 C C . VAL A 1 68 ? 7.503 -13.475 -19.274 1.00 94.62 68 VAL A C 1
ATOM 538 O O . VAL A 1 68 ? 8.078 -12.452 -18.908 1.00 94.62 68 VAL A O 1
ATOM 541 N N . ASP A 1 69 ? 7.898 -14.694 -18.894 1.00 95.38 69 ASP A N 1
ATOM 542 C CA . ASP A 1 69 ? 9.013 -14.960 -17.975 1.00 95.38 69 ASP A CA 1
ATOM 543 C C . ASP A 1 69 ? 10.306 -14.267 -18.414 1.00 95.38 69 ASP A C 1
ATOM 545 O O .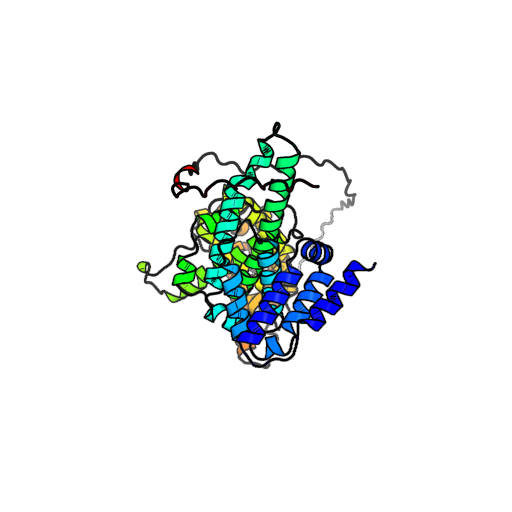 ASP A 1 69 ? 10.953 -13.553 -17.642 1.00 95.38 69 ASP A O 1
ATOM 549 N N . PHE A 1 70 ? 10.664 -14.439 -19.688 1.00 95.44 70 PHE A N 1
ATOM 550 C CA . PHE A 1 70 ? 11.856 -13.838 -20.267 1.00 95.44 70 PHE A CA 1
ATOM 551 C C . PHE A 1 70 ? 11.737 -12.312 -20.331 1.00 95.44 70 PHE A C 1
ATOM 553 O O . PHE A 1 70 ? 12.677 -11.609 -19.959 1.00 95.44 70 PHE A O 1
ATOM 560 N N . CYS A 1 71 ? 10.591 -11.789 -20.773 1.00 96.25 71 CYS A N 1
ATOM 561 C CA . CYS A 1 71 ? 10.354 -10.354 -20.888 1.00 96.25 71 CYS A CA 1
ATOM 562 C C . CYS A 1 71 ? 10.423 -9.652 -19.526 1.00 96.25 71 CYS A C 1
ATOM 564 O O . CYS A 1 71 ? 11.154 -8.669 -19.396 1.00 96.25 71 CYS A O 1
ATOM 566 N N . ILE A 1 72 ? 9.750 -10.183 -18.499 1.00 96.38 72 ILE A N 1
ATOM 567 C CA . ILE A 1 72 ? 9.790 -9.645 -17.132 1.00 96.38 72 ILE A CA 1
ATOM 568 C C . ILE A 1 72 ? 11.214 -9.715 -16.575 1.00 96.38 72 ILE A C 1
ATOM 570 O O . ILE A 1 72 ? 11.733 -8.705 -16.097 1.00 96.38 72 ILE A O 1
ATOM 574 N N . SER A 1 73 ? 11.885 -10.866 -16.692 1.00 96.00 73 SER A N 1
ATOM 575 C CA . SER A 1 73 ? 13.277 -11.029 -16.253 1.00 96.00 73 SER A CA 1
ATOM 576 C C . SER A 1 73 ? 14.207 -10.010 -16.922 1.00 96.00 73 SER A C 1
ATOM 578 O O . SER A 1 73 ? 15.020 -9.350 -16.265 1.00 96.00 73 SER A O 1
ATOM 580 N N . LYS A 1 74 ? 14.042 -9.800 -18.234 1.00 95.00 74 LYS A N 1
ATOM 581 C CA . LYS A 1 74 ? 14.834 -8.830 -18.986 1.00 95.00 74 LYS A CA 1
ATOM 582 C C . LYS A 1 74 ? 14.533 -7.395 -18.558 1.00 95.00 74 LYS A C 1
ATOM 584 O O . LYS A 1 74 ? 15.475 -6.628 -18.366 1.00 95.00 74 LYS A O 1
ATOM 589 N N . MET A 1 75 ? 13.269 -7.033 -18.365 1.00 95.44 75 MET A N 1
ATOM 590 C CA . MET A 1 75 ? 12.862 -5.710 -17.880 1.00 95.44 75 MET A CA 1
ATOM 591 C C . MET A 1 75 ? 13.429 -5.413 -16.486 1.00 95.44 75 MET A C 1
ATOM 593 O O . MET A 1 75 ? 14.002 -4.344 -16.283 1.00 95.44 75 MET A O 1
ATOM 597 N N . LEU A 1 76 ? 13.384 -6.379 -15.561 1.00 94.56 76 LEU A N 1
ATOM 598 C CA . LEU A 1 76 ? 14.050 -6.277 -14.257 1.00 94.56 76 LEU A CA 1
ATOM 599 C C . LEU A 1 76 ? 15.565 -6.065 -14.406 1.00 94.56 76 LEU A C 1
ATOM 601 O O . LEU A 1 76 ? 16.136 -5.207 -13.735 1.00 94.56 76 LEU A O 1
ATOM 605 N N . SER A 1 77 ? 16.217 -6.790 -15.324 1.00 92.75 77 SER A N 1
ATOM 606 C CA . SER A 1 77 ? 17.655 -6.615 -15.581 1.00 92.75 77 SER A CA 1
ATOM 607 C C . SER A 1 77 ? 18.002 -5.212 -16.092 1.00 92.75 77 SER A C 1
ATOM 609 O O . SER A 1 77 ? 19.034 -4.666 -15.717 1.00 92.75 77 SER A O 1
ATOM 611 N N . LEU A 1 78 ? 17.131 -4.609 -16.912 1.00 90.75 78 LEU A N 1
ATOM 612 C CA . LEU A 1 78 ? 17.321 -3.259 -17.446 1.00 90.75 78 LEU A CA 1
ATOM 613 C C . LEU A 1 78 ? 17.140 -2.183 -16.366 1.00 90.75 78 LEU A C 1
ATOM 615 O O . LEU A 1 78 ? 17.806 -1.155 -16.428 1.00 90.75 78 LEU A O 1
ATOM 619 N N . MET A 1 79 ? 16.307 -2.429 -15.349 1.00 88.50 79 MET A N 1
ATOM 620 C CA . MET A 1 79 ? 16.193 -1.528 -14.193 1.00 88.50 79 MET A CA 1
ATOM 621 C C . MET A 1 79 ? 17.448 -1.520 -13.309 1.00 88.50 79 MET A C 1
ATOM 623 O O . MET A 1 79 ? 17.723 -0.512 -12.666 1.00 88.50 79 MET A O 1
ATOM 627 N N . ASN A 1 80 ? 18.211 -2.617 -13.285 1.00 83.62 80 ASN A N 1
ATOM 628 C CA . ASN A 1 80 ? 19.459 -2.746 -12.521 1.00 83.62 80 ASN A CA 1
ATOM 629 C C . ASN A 1 80 ? 20.685 -2.119 -13.202 1.00 83.62 80 ASN A C 1
ATOM 631 O O . ASN A 1 80 ? 21.779 -2.194 -12.654 1.00 83.62 80 ASN A O 1
ATOM 635 N N . VAL A 1 81 ? 20.555 -1.554 -14.402 1.00 76.81 81 VAL A N 1
ATOM 636 C CA . VAL A 1 81 ? 21.692 -0.896 -15.053 1.00 76.81 81 VAL A CA 1
ATOM 637 C C . VAL A 1 81 ? 22.031 0.371 -14.254 1.00 76.81 81 VAL A C 1
ATOM 639 O O . VAL A 1 81 ? 21.185 1.262 -14.140 1.00 76.81 81 VAL A O 1
ATOM 642 N N . ASP A 1 82 ? 23.256 0.436 -13.707 1.00 56.91 82 ASP A N 1
ATOM 643 C CA . ASP A 1 82 ? 23.814 1.483 -12.813 1.00 56.91 82 ASP A CA 1
ATOM 644 C C . ASP A 1 82 ? 23.989 2.869 -13.482 1.00 56.91 82 ASP A C 1
ATOM 646 O O . ASP A 1 82 ? 24.905 3.635 -13.192 1.00 56.91 82 ASP A O 1
ATOM 650 N N . ALA A 1 83 ? 23.101 3.214 -14.406 1.00 52.59 83 ALA A N 1
ATOM 651 C CA . ALA A 1 83 ? 23.061 4.477 -15.121 1.00 52.59 83 ALA A CA 1
ATOM 652 C C . ALA A 1 83 ? 21.957 5.379 -14.543 1.00 52.59 83 ALA A C 1
ATOM 654 O O . ALA A 1 83 ? 21.123 5.900 -15.286 1.00 52.59 83 ALA A O 1
ATOM 655 N N . GLU A 1 84 ? 21.921 5.527 -13.210 1.00 51.62 84 GLU A N 1
ATOM 656 C CA . GLU A 1 84 ? 20.887 6.274 -12.466 1.00 51.62 84 GLU A CA 1
ATOM 657 C C . GLU A 1 84 ? 20.678 7.703 -12.991 1.00 51.62 84 GLU A C 1
ATOM 659 O O . GLU A 1 84 ? 19.567 8.216 -12.923 1.00 51.62 84 GLU A O 1
ATOM 664 N N . VAL A 1 85 ? 21.709 8.301 -13.597 1.00 52.56 85 VAL A N 1
ATOM 665 C CA . VAL A 1 85 ? 21.667 9.657 -14.165 1.00 52.56 85 VAL A CA 1
ATOM 666 C C . VAL A 1 85 ? 21.434 9.670 -15.688 1.00 52.56 85 VAL A C 1
ATOM 668 O O . VAL A 1 85 ? 21.027 10.691 -16.236 1.00 52.56 85 VAL A O 1
ATOM 671 N N . GLU A 1 86 ? 21.659 8.564 -16.410 1.00 56.78 86 GLU A N 1
ATOM 672 C CA . GLU A 1 86 ? 21.628 8.583 -17.886 1.00 56.78 86 GLU A CA 1
ATOM 673 C C . GLU A 1 86 ? 20.316 8.070 -18.502 1.00 56.78 86 GLU A C 1
ATOM 675 O O . GLU A 1 86 ? 20.073 8.340 -19.678 1.00 56.78 86 GLU A O 1
ATOM 680 N N . THR A 1 87 ? 19.443 7.368 -17.759 1.00 72.44 87 THR A N 1
ATOM 681 C CA . THR A 1 87 ? 18.212 6.781 -18.346 1.00 72.44 87 THR A CA 1
ATOM 682 C C . THR A 1 87 ? 16.941 6.826 -17.463 1.00 72.44 87 THR A C 1
ATOM 684 O O . THR A 1 87 ? 16.252 5.807 -17.327 1.00 72.44 87 THR A O 1
ATOM 687 N N . PRO A 1 88 ? 16.543 7.987 -16.897 1.00 83.50 88 PRO A N 1
ATOM 688 C CA . PRO A 1 88 ? 15.318 8.096 -16.089 1.00 83.50 88 PRO A CA 1
ATOM 689 C C . PRO A 1 88 ? 14.064 7.642 -16.857 1.00 83.50 88 PRO A C 1
ATOM 691 O O . PRO A 1 88 ? 13.264 6.861 -16.340 1.00 83.50 88 PRO A O 1
ATOM 694 N N . TYR A 1 89 ? 13.944 8.006 -18.138 1.00 89.06 89 TYR A N 1
ATOM 695 C CA . TYR A 1 89 ? 12.815 7.607 -18.989 1.00 89.06 89 TYR A CA 1
ATOM 696 C C . TYR A 1 89 ? 12.733 6.100 -19.251 1.00 89.06 89 TYR A C 1
ATOM 698 O O . TYR A 1 89 ? 11.637 5.571 -19.445 1.00 89.06 89 TYR A O 1
ATOM 706 N N . LEU A 1 90 ? 13.868 5.390 -19.233 1.00 91.38 90 LEU A N 1
ATOM 707 C CA . LEU A 1 90 ? 13.881 3.930 -19.340 1.00 91.38 90 LEU A CA 1
ATOM 708 C C . LEU A 1 90 ? 13.306 3.302 -18.086 1.00 91.38 90 LEU A C 1
ATOM 710 O O . LEU A 1 90 ? 12.367 2.514 -18.177 1.00 91.38 90 LEU A O 1
ATOM 714 N N . LYS A 1 91 ? 13.816 3.687 -16.912 1.00 91.50 91 LYS A N 1
ATOM 715 C CA . LYS A 1 91 ? 13.298 3.183 -15.637 1.00 91.50 91 LYS A CA 1
ATOM 716 C C . LYS A 1 91 ? 11.824 3.537 -15.462 1.00 91.50 91 LYS A C 1
ATOM 718 O O . LYS A 1 91 ? 11.058 2.690 -15.005 1.00 91.50 91 LYS A O 1
ATOM 723 N N . TYR A 1 92 ? 11.415 4.734 -15.877 1.00 92.56 92 TYR A N 1
ATOM 724 C CA . TYR A 1 92 ? 10.023 5.169 -15.844 1.00 92.56 92 TYR A CA 1
ATOM 725 C C . TYR A 1 92 ? 9.126 4.286 -16.721 1.00 92.56 92 TYR A C 1
ATOM 727 O O . TYR A 1 92 ? 8.184 3.678 -16.210 1.00 92.56 92 TYR A O 1
ATOM 735 N N . PHE A 1 93 ? 9.445 4.139 -18.013 1.00 94.38 93 PHE A N 1
ATOM 736 C CA . PHE A 1 93 ? 8.626 3.348 -18.935 1.00 94.38 93 PHE A CA 1
ATOM 737 C C . PHE A 1 93 ? 8.619 1.856 -18.577 1.00 94.38 93 PHE A C 1
ATOM 739 O O . PHE A 1 93 ? 7.563 1.227 -18.582 1.00 94.38 93 PHE A O 1
ATOM 746 N N . VAL A 1 94 ? 9.772 1.291 -18.204 1.00 95.56 94 VAL A N 1
ATOM 747 C CA . VAL A 1 94 ? 9.881 -0.107 -17.759 1.00 95.56 94 VAL A CA 1
ATOM 748 C C . VAL A 1 94 ? 9.039 -0.349 -16.507 1.00 95.56 94 VAL A C 1
ATOM 750 O O . VAL A 1 94 ? 8.281 -1.317 -16.473 1.00 95.56 94 VAL A O 1
ATOM 753 N N . SER A 1 95 ? 9.114 0.538 -15.507 1.00 95.88 95 SER A N 1
ATOM 754 C CA . SER A 1 95 ? 8.286 0.433 -14.297 1.00 95.88 95 SER A CA 1
ATOM 755 C C . SER A 1 95 ? 6.801 0.517 -14.647 1.00 95.88 95 SER A C 1
ATOM 757 O O . SER A 1 95 ? 6.000 -0.274 -14.158 1.00 95.88 95 SER A O 1
ATOM 759 N N . TYR A 1 96 ? 6.422 1.426 -15.546 1.00 96.19 96 TYR A N 1
ATOM 760 C CA . TYR A 1 96 ? 5.033 1.564 -15.966 1.00 96.19 96 TYR A CA 1
ATOM 761 C C . TYR A 1 96 ? 4.518 0.310 -16.692 1.00 96.19 96 TYR A C 1
ATOM 763 O O . TYR A 1 96 ? 3.437 -0.185 -16.381 1.00 96.19 96 TYR A O 1
ATOM 771 N N . ALA A 1 97 ? 5.295 -0.241 -17.627 1.00 96.56 97 ALA A N 1
ATOM 772 C CA . ALA A 1 97 ? 4.925 -1.445 -18.364 1.00 96.56 97 ALA A CA 1
ATOM 773 C C . ALA A 1 97 ? 4.835 -2.684 -17.453 1.00 96.56 97 ALA A C 1
ATOM 775 O O . ALA A 1 97 ? 3.886 -3.455 -17.580 1.00 96.56 97 ALA A O 1
ATOM 776 N N . LEU A 1 98 ? 5.745 -2.835 -16.481 1.00 97.06 98 LEU A N 1
ATOM 777 C CA . LEU A 1 98 ? 5.644 -3.880 -15.452 1.00 97.06 98 LEU A CA 1
ATOM 778 C C . LEU A 1 98 ? 4.395 -3.707 -14.581 1.00 97.06 98 LEU A C 1
ATOM 780 O O . LEU A 1 98 ? 3.708 -4.683 -14.298 1.00 97.06 98 LEU A O 1
ATOM 784 N N . LEU A 1 99 ? 4.076 -2.475 -14.175 1.00 96.44 99 LEU A N 1
ATOM 785 C CA . LEU A 1 99 ? 2.877 -2.188 -13.387 1.00 96.44 99 LEU A CA 1
ATOM 786 C C . LEU A 1 99 ? 1.593 -2.496 -14.172 1.00 96.44 99 LEU A C 1
ATOM 788 O O . LEU A 1 99 ? 0.626 -2.986 -13.593 1.00 96.44 99 LEU A O 1
ATOM 792 N N . CYS A 1 100 ? 1.586 -2.222 -15.479 1.00 96.12 100 CYS A N 1
ATOM 793 C CA . CYS A 1 100 ? 0.493 -2.585 -16.378 1.00 96.12 100 CYS A CA 1
ATOM 794 C C . CYS A 1 100 ? 0.315 -4.109 -16.437 1.00 96.12 100 CYS A C 1
ATOM 796 O O . CYS A 1 100 ? -0.783 -4.607 -16.211 1.00 96.12 100 CYS A O 1
ATOM 798 N N . GLU A 1 101 ? 1.406 -4.844 -16.656 1.00 96.06 101 GLU A N 1
ATOM 799 C CA . GLU A 1 101 ? 1.423 -6.307 -16.726 1.00 96.06 101 GLU A CA 1
ATOM 800 C C . GLU A 1 101 ? 0.855 -6.966 -15.459 1.00 96.06 101 GLU A C 1
ATOM 802 O O . GLU A 1 101 ? -0.089 -7.751 -15.539 1.00 96.06 101 GLU A O 1
ATOM 807 N N . ILE A 1 102 ? 1.368 -6.604 -14.278 1.00 95.19 102 ILE A N 1
ATOM 808 C CA . ILE A 1 102 ? 0.941 -7.227 -13.012 1.00 95.19 102 ILE A CA 1
ATOM 809 C C . ILE A 1 102 ? -0.486 -6.852 -12.603 1.00 95.19 102 ILE A C 1
ATOM 811 O O . ILE A 1 102 ? -1.111 -7.588 -11.851 1.00 95.19 102 ILE A O 1
ATOM 815 N N . LYS A 1 103 ? -1.005 -5.705 -13.064 1.00 93.12 103 LYS A N 1
ATOM 816 C CA . LYS A 1 103 ? -2.403 -5.314 -12.825 1.00 93.12 103 LYS A CA 1
ATOM 817 C C . LYS A 1 103 ? -3.369 -6.002 -13.786 1.00 93.12 103 LYS A C 1
ATOM 819 O O . LYS A 1 103 ? -4.554 -6.080 -13.481 1.00 93.12 103 LYS A O 1
ATOM 824 N N . MET A 1 104 ? -2.886 -6.466 -14.939 1.00 92.50 104 MET A N 1
ATOM 825 C CA . MET A 1 104 ? -3.691 -7.206 -15.910 1.00 92.50 104 MET A CA 1
ATOM 826 C C . MET A 1 104 ? -3.701 -8.712 -15.640 1.00 92.50 104 MET A C 1
ATOM 828 O O . MET A 1 104 ? -4.721 -9.353 -15.888 1.00 92.50 104 MET A O 1
ATOM 832 N N . ARG A 1 105 ? -2.586 -9.290 -15.171 1.00 92.50 105 ARG A N 1
ATOM 833 C CA . ARG A 1 105 ? -2.448 -10.738 -14.958 1.00 92.50 105 ARG A CA 1
ATOM 834 C C . ARG A 1 105 ? -1.760 -11.046 -13.634 1.00 92.50 105 ARG A C 1
ATOM 836 O O . ARG A 1 105 ? -0.573 -10.780 -13.459 1.00 92.50 105 ARG A O 1
ATOM 843 N N . ASP A 1 106 ? -2.492 -11.714 -12.747 1.00 86.50 106 ASP A N 1
ATOM 844 C CA . ASP A 1 106 ? -2.003 -12.070 -11.410 1.00 86.50 106 ASP A CA 1
ATOM 845 C C . ASP A 1 106 ? -0.787 -13.016 -11.452 1.00 86.50 106 ASP A C 1
ATOM 847 O O . ASP A 1 106 ? 0.127 -12.883 -10.641 1.00 86.50 106 ASP A O 1
ATOM 851 N N . SER A 1 107 ? -0.713 -13.921 -12.440 1.00 91.62 107 SER A N 1
ATOM 852 C CA . SER A 1 107 ? 0.413 -14.859 -12.611 1.00 91.62 107 SER A CA 1
ATOM 853 C C . SER A 1 107 ? 1.763 -14.162 -12.799 1.00 91.62 107 SER A C 1
ATOM 855 O O . SER A 1 107 ? 2.813 -14.718 -12.479 1.00 91.62 107 SER A O 1
ATOM 857 N N . SER A 1 108 ? 1.750 -12.934 -13.314 1.00 94.12 108 SER A N 1
ATOM 858 C CA . SER A 1 108 ? 2.959 -12.157 -13.583 1.00 94.12 108 SER A CA 1
ATOM 859 C C . SER A 1 108 ? 3.607 -11.623 -12.310 1.00 94.12 108 SER A C 1
ATOM 861 O O . SER A 1 108 ? 4.808 -11.354 -12.301 1.00 94.12 108 SER A O 1
ATOM 863 N N . LEU A 1 109 ? 2.850 -11.535 -11.213 1.00 92.75 109 LEU A N 1
ATOM 864 C CA . LEU A 1 109 ? 3.382 -11.183 -9.901 1.00 92.75 109 LEU A CA 1
ATOM 865 C C . LEU A 1 109 ? 4.295 -12.291 -9.357 1.00 92.75 109 LEU A C 1
ATOM 867 O O . LEU A 1 109 ? 5.391 -11.993 -8.881 1.00 92.75 109 LEU A O 1
ATOM 871 N N . ASP A 1 110 ? 3.903 -13.559 -9.509 1.00 92.56 110 ASP A N 1
ATOM 872 C CA . ASP A 1 110 ? 4.734 -14.705 -9.114 1.00 92.56 110 ASP A CA 1
ATOM 873 C C . ASP A 1 110 ? 6.040 -14.744 -9.919 1.00 92.56 110 ASP A C 1
ATOM 875 O O . ASP A 1 110 ? 7.125 -14.936 -9.365 1.00 92.56 110 ASP A O 1
ATOM 879 N N . ILE A 1 111 ? 5.952 -14.488 -11.228 1.00 94.56 111 ILE A N 1
ATOM 880 C CA . ILE A 1 111 ? 7.113 -14.385 -12.122 1.00 94.56 111 ILE A CA 1
ATOM 881 C C . ILE A 1 111 ? 8.050 -13.264 -11.649 1.00 94.56 111 ILE A C 1
ATOM 883 O O . ILE A 1 111 ? 9.258 -13.475 -11.507 1.00 94.56 111 ILE A O 1
ATOM 887 N N . LEU A 1 112 ? 7.503 -12.084 -11.348 1.00 94.69 112 LEU A N 1
ATOM 888 C CA . LEU A 1 112 ? 8.263 -10.941 -10.844 1.00 94.69 112 LEU A CA 1
ATOM 889 C C . LEU A 1 112 ? 9.007 -11.288 -9.542 1.00 94.69 112 LEU A C 1
ATOM 891 O O . LEU A 1 112 ? 10.183 -10.949 -9.389 1.00 94.69 112 LEU A O 1
ATOM 895 N N . CYS A 1 113 ? 8.356 -12.007 -8.623 1.00 92.75 113 CYS A N 1
ATOM 896 C CA . CYS A 1 113 ? 8.971 -12.504 -7.394 1.00 92.75 113 CYS A CA 1
ATOM 897 C C . CYS A 1 113 ? 10.094 -13.519 -7.666 1.00 92.75 113 CYS A C 1
ATOM 899 O O . CYS A 1 113 ? 11.174 -13.396 -7.080 1.00 92.75 113 CYS A O 1
ATOM 901 N N . ASN A 1 114 ? 9.886 -14.469 -8.583 1.00 93.75 114 ASN A N 1
ATOM 902 C CA . ASN A 1 114 ? 10.873 -15.495 -8.945 1.00 93.75 114 ASN A CA 1
ATOM 903 C C . ASN A 1 114 ? 12.179 -14.895 -9.490 1.00 93.75 114 ASN A C 1
ATOM 905 O O . ASN A 1 114 ? 13.263 -15.415 -9.223 1.00 93.75 114 ASN A O 1
ATOM 909 N N . TYR A 1 115 ? 12.096 -13.762 -10.188 1.00 94.38 115 TYR A N 1
ATOM 910 C CA . TYR A 1 115 ? 13.252 -13.035 -10.718 1.00 94.38 115 TYR A CA 1
ATOM 911 C C . TYR A 1 115 ? 13.768 -11.921 -9.789 1.00 94.38 115 TYR A C 1
ATOM 913 O O . TYR A 1 115 ? 14.373 -10.955 -10.249 1.00 94.38 115 TYR A O 1
ATOM 921 N N . GLN A 1 116 ? 13.579 -12.057 -8.471 1.00 93.62 116 GLN A N 1
ATOM 922 C CA . GLN A 1 116 ? 14.071 -11.116 -7.451 1.00 93.62 116 GLN A CA 1
ATOM 923 C C . GLN A 1 116 ? 13.524 -9.683 -7.589 1.00 93.62 116 GLN A C 1
ATOM 925 O O . GLN A 1 116 ? 14.173 -8.730 -7.149 1.00 93.62 116 GLN A O 1
ATOM 930 N N . GLY A 1 117 ? 12.321 -9.512 -8.147 1.00 94.38 117 GLY A N 1
ATOM 931 C CA . GLY A 1 117 ? 11.719 -8.199 -8.390 1.00 94.38 117 GLY A CA 1
ATOM 932 C C . GLY A 1 117 ? 11.664 -7.309 -7.147 1.00 94.38 117 GLY A C 1
ATOM 933 O O . GLY A 1 117 ? 11.973 -6.125 -7.240 1.00 94.38 117 GLY A O 1
ATOM 934 N N . PHE A 1 118 ? 11.401 -7.884 -5.965 1.00 95.19 118 PHE A N 1
ATOM 935 C CA . PHE A 1 118 ? 11.469 -7.155 -4.692 1.00 95.19 118 PHE A CA 1
ATOM 936 C C . PHE A 1 118 ? 12.824 -6.458 -4.499 1.00 95.19 118 PHE A C 1
ATOM 938 O O . PHE A 1 118 ? 12.867 -5.267 -4.212 1.00 95.19 118 PHE A O 1
ATOM 945 N N . ARG A 1 119 ? 13.937 -7.183 -4.674 1.00 94.81 119 ARG A N 1
ATOM 946 C CA . ARG A 1 119 ? 15.293 -6.666 -4.422 1.00 94.81 119 ARG A CA 1
ATOM 947 C C . ARG A 1 119 ? 15.698 -5.622 -5.450 1.00 94.81 119 ARG A C 1
ATOM 949 O O . ARG A 1 119 ? 16.278 -4.607 -5.083 1.00 94.81 119 ARG A O 1
ATOM 956 N N . VAL A 1 120 ? 15.359 -5.860 -6.717 1.00 94.62 120 VAL A N 1
ATOM 957 C CA . VAL A 1 120 ? 15.590 -4.909 -7.814 1.00 94.62 120 VAL A CA 1
ATOM 958 C C . VAL A 1 120 ? 14.895 -3.580 -7.524 1.00 94.62 120 VAL A C 1
ATOM 960 O O . VAL A 1 120 ? 15.528 -2.525 -7.569 1.00 94.62 120 VAL A O 1
ATOM 963 N N . LEU A 1 121 ? 13.606 -3.629 -7.176 1.00 95.56 121 LEU A N 1
ATOM 964 C CA . LEU A 1 121 ? 12.811 -2.440 -6.868 1.00 95.56 121 LEU A CA 1
ATOM 965 C C . LEU A 1 121 ? 13.291 -1.760 -5.587 1.00 95.56 121 LEU A C 1
ATOM 967 O O . LEU A 1 121 ? 13.449 -0.545 -5.575 1.00 95.56 121 LEU A O 1
ATOM 971 N N . TYR A 1 122 ? 13.568 -2.532 -4.533 1.00 95.88 122 TYR A N 1
ATOM 972 C CA . TYR A 1 122 ? 14.068 -2.006 -3.266 1.00 95.88 122 TYR A CA 1
ATOM 973 C C . TYR A 1 122 ? 15.379 -1.238 -3.448 1.00 95.88 122 TYR A C 1
ATOM 975 O O . TYR A 1 122 ? 15.481 -0.111 -2.979 1.00 95.88 122 TYR A O 1
ATOM 983 N N . ASN A 1 123 ? 16.354 -1.806 -4.164 1.00 94.25 123 ASN A N 1
ATOM 984 C CA . ASN A 1 123 ? 17.645 -1.154 -4.386 1.00 94.25 123 ASN A CA 1
ATOM 985 C C . ASN A 1 123 ? 17.495 0.146 -5.188 1.00 94.25 123 ASN A C 1
ATOM 987 O O . ASN A 1 123 ? 18.065 1.162 -4.806 1.00 94.25 123 ASN A O 1
ATOM 991 N N . ASN A 1 124 ? 16.683 0.137 -6.252 1.00 93.06 124 ASN A N 1
ATOM 992 C CA . ASN A 1 124 ? 16.409 1.343 -7.039 1.00 93.06 124 ASN A CA 1
ATOM 993 C C . ASN A 1 124 ? 15.720 2.429 -6.200 1.00 93.06 124 ASN A C 1
ATOM 995 O O . ASN A 1 124 ? 16.140 3.583 -6.219 1.00 93.06 124 ASN A O 1
ATOM 999 N N . LEU A 1 125 ? 14.694 2.060 -5.428 1.00 95.56 125 LEU A N 1
ATOM 1000 C CA . LEU A 1 125 ? 14.019 2.983 -4.517 1.00 95.56 125 LEU A CA 1
ATOM 1001 C C . LEU A 1 125 ? 14.982 3.531 -3.466 1.00 95.56 125 LEU A C 1
ATOM 1003 O O . LEU A 1 125 ? 14.950 4.721 -3.183 1.00 95.56 125 LEU A O 1
ATOM 1007 N N . TYR A 1 126 ? 15.856 2.689 -2.916 1.00 95.19 126 TYR A N 1
ATOM 1008 C CA . TYR A 1 126 ? 16.846 3.104 -1.932 1.00 95.19 126 TYR A CA 1
ATOM 1009 C C . TYR A 1 126 ? 17.786 4.172 -2.503 1.00 95.19 126 TYR A C 1
ATOM 1011 O O . TYR A 1 126 ? 17.977 5.206 -1.863 1.00 95.19 126 TYR A O 1
ATOM 1019 N N . SER A 1 127 ? 18.324 3.966 -3.710 1.00 92.12 127 SER A N 1
ATOM 1020 C CA . SER A 1 127 ? 19.147 4.969 -4.398 1.00 92.12 127 SER A CA 1
ATOM 1021 C C . SER A 1 127 ? 18.379 6.268 -4.649 1.00 92.12 127 SER A C 1
ATOM 1023 O O . SER A 1 127 ? 18.860 7.347 -4.302 1.00 92.12 127 SER A O 1
ATOM 1025 N N . ASN A 1 128 ? 17.153 6.175 -5.178 1.00 92.25 128 ASN A N 1
ATOM 1026 C CA . ASN A 1 128 ? 16.314 7.346 -5.436 1.00 92.25 128 ASN A CA 1
ATOM 1027 C C . ASN A 1 128 ? 16.022 8.121 -4.142 1.00 92.25 128 ASN A C 1
ATOM 1029 O O . ASN A 1 128 ? 16.060 9.347 -4.123 1.00 92.25 128 ASN A O 1
ATOM 1033 N N . PHE A 1 129 ? 15.739 7.420 -3.043 1.00 94.31 129 PHE A N 1
ATOM 1034 C CA . PHE A 1 129 ? 15.469 8.029 -1.741 1.00 94.31 129 PHE A CA 1
ATOM 1035 C C . PHE A 1 129 ? 16.719 8.655 -1.135 1.00 94.31 129 PHE A C 1
ATOM 1037 O O . PHE A 1 129 ? 16.622 9.724 -0.542 1.00 94.31 129 PHE A O 1
ATOM 1044 N N . ALA A 1 130 ? 17.890 8.036 -1.302 1.00 92.62 130 ALA A N 1
ATOM 1045 C CA . ALA A 1 130 ? 19.158 8.629 -0.891 1.00 92.62 130 ALA A CA 1
ATOM 1046 C C . ALA A 1 130 ? 19.402 9.956 -1.624 1.00 92.62 130 ALA A C 1
ATOM 1048 O O . ALA A 1 130 ? 19.677 10.959 -0.969 1.00 92.62 130 ALA A O 1
ATOM 1049 N N . TYR A 1 131 ? 19.189 9.987 -2.945 1.00 90.69 131 TYR A N 1
ATOM 1050 C CA . TYR A 1 131 ? 19.286 11.212 -3.741 1.00 90.69 131 TYR A CA 1
ATOM 1051 C C . TYR A 1 131 ? 18.273 12.270 -3.281 1.00 90.69 131 TYR A C 1
ATOM 1053 O O . TYR A 1 131 ? 18.639 13.396 -2.952 1.00 90.69 131 TYR A O 1
ATOM 1061 N N . LEU A 1 132 ? 16.993 11.904 -3.181 1.00 91.38 132 LEU A N 1
ATOM 1062 C CA . LEU A 1 132 ? 15.938 12.820 -2.742 1.00 91.38 132 LEU A CA 1
ATOM 1063 C C . LEU A 1 132 ? 16.150 13.321 -1.307 1.00 91.38 132 LEU A C 1
ATOM 1065 O O . LEU A 1 132 ? 15.745 14.432 -0.995 1.00 91.38 132 LEU A O 1
ATOM 1069 N N . SER A 1 133 ? 16.768 12.532 -0.429 1.00 91.00 133 SER A N 1
ATOM 1070 C CA . SER A 1 133 ? 17.085 12.956 0.936 1.00 91.00 133 SER A CA 1
ATOM 1071 C C . SER A 1 133 ? 18.280 13.904 1.000 1.00 91.00 133 SER A C 1
ATOM 1073 O O . SER A 1 133 ? 18.353 14.697 1.935 1.00 91.00 133 SER A O 1
ATOM 1075 N N . GLU A 1 134 ? 19.237 13.788 0.079 1.00 88.25 134 GLU A N 1
ATOM 1076 C CA . GLU A 1 134 ? 20.421 14.650 0.038 1.00 88.25 134 GLU A CA 1
ATOM 1077 C C . GLU A 1 134 ? 20.102 16.006 -0.600 1.00 88.25 134 GLU A C 1
ATOM 1079 O O . GLU A 1 134 ? 20.553 17.026 -0.089 1.00 88.25 134 GLU A O 1
ATOM 1084 N N . TYR A 1 135 ? 19.276 16.019 -1.650 1.00 83.75 135 TYR A N 1
ATOM 1085 C CA . TYR A 1 135 ? 18.988 17.217 -2.448 1.00 83.75 135 TYR A CA 1
ATOM 1086 C C . TYR A 1 135 ? 17.576 17.795 -2.241 1.00 83.75 135 TYR A C 1
ATOM 1088 O O . TYR A 1 135 ? 17.270 18.873 -2.736 1.00 83.75 135 TYR A O 1
ATOM 1096 N N . GLY A 1 136 ? 16.687 17.102 -1.518 1.00 71.81 136 GLY A N 1
ATOM 1097 C CA . GLY A 1 136 ? 15.266 17.461 -1.458 1.00 71.81 136 GLY A CA 1
ATOM 1098 C C . GLY A 1 136 ? 14.850 18.527 -0.446 1.00 71.81 136 GLY A C 1
ATOM 1099 O O . GLY A 1 136 ? 13.824 19.167 -0.666 1.00 71.81 136 GLY A O 1
ATOM 1100 N N . ASP A 1 137 ? 15.617 18.728 0.628 1.00 60.72 137 ASP A N 1
ATOM 1101 C CA . ASP A 1 137 ? 15.294 19.688 1.705 1.00 60.72 137 ASP A CA 1
ATOM 1102 C C . ASP A 1 137 ? 15.900 21.090 1.481 1.00 60.72 137 ASP A C 1
ATOM 1104 O O . ASP A 1 137 ? 15.539 22.065 2.152 1.00 60.72 137 ASP A O 1
ATOM 1108 N N . ASP A 1 138 ? 16.814 21.218 0.520 1.00 50.81 138 ASP A N 1
ATOM 1109 C CA . ASP A 1 138 ? 17.621 22.422 0.314 1.00 50.81 138 ASP A CA 1
ATOM 1110 C C . ASP A 1 138 ? 16.878 23.559 -0.427 1.00 50.81 138 ASP A C 1
ATOM 1112 O O . ASP A 1 138 ? 17.366 24.693 -0.486 1.00 50.81 138 ASP A O 1
ATOM 1116 N N . SER A 1 139 ? 15.630 23.334 -0.865 1.00 48.03 139 SER A N 1
ATOM 1117 C CA . SER A 1 139 ? 14.777 24.365 -1.488 1.00 48.03 139 SER A CA 1
ATOM 1118 C C . SER A 1 139 ? 14.447 25.546 -0.559 1.00 48.03 139 SER A C 1
ATOM 1120 O O . SER A 1 139 ? 14.049 26.612 -1.026 1.00 48.03 139 SER A O 1
ATOM 1122 N N . SER A 1 140 ? 14.639 25.395 0.757 1.00 44.66 140 SER A N 1
ATOM 1123 C CA . SER A 1 140 ? 14.449 26.471 1.742 1.00 44.66 140 SER A CA 1
ATOM 1124 C C . SER A 1 140 ? 15.723 27.266 2.072 1.00 44.66 140 SER A C 1
ATOM 1126 O O . SER A 1 140 ? 15.634 28.281 2.766 1.00 44.66 140 SER A O 1
ATOM 1128 N N . LYS A 1 141 ? 16.908 26.848 1.592 1.00 44.34 141 LYS A N 1
ATOM 1129 C CA . LYS A 1 141 ? 18.201 27.480 1.937 1.00 44.34 141 LYS A CA 1
ATOM 1130 C C . LYS A 1 141 ? 19.034 27.973 0.752 1.00 44.34 141 LYS A C 1
ATOM 1132 O O . LYS A 1 141 ? 20.015 28.677 0.987 1.00 44.34 141 LYS A O 1
ATOM 1137 N N . LEU A 1 142 ? 18.645 27.705 -0.496 1.00 44.62 142 LEU A N 1
ATOM 1138 C CA . LEU A 1 142 ? 19.321 28.245 -1.686 1.00 44.62 142 LEU A CA 1
ATOM 1139 C C . LEU A 1 142 ? 18.635 29.489 -2.269 1.00 44.62 142 LEU A C 1
ATOM 1141 O O . LEU A 1 142 ? 18.444 29.626 -3.470 1.00 44.62 142 LEU A O 1
ATOM 1145 N N . SER A 1 143 ? 18.342 30.485 -1.437 1.00 45.88 143 SER A N 1
ATOM 1146 C CA . SER A 1 143 ? 18.183 31.844 -1.957 1.00 45.88 143 SER A CA 1
ATOM 1147 C C . SER A 1 143 ? 19.578 32.428 -2.235 1.00 45.88 143 SER A C 1
ATOM 1149 O O . SER A 1 143 ? 20.109 33.090 -1.346 1.00 45.88 143 SER A O 1
ATOM 1151 N N . GLN A 1 144 ? 20.185 32.119 -3.400 1.00 50.78 144 GLN A N 1
ATOM 1152 C CA . GLN A 1 144 ? 21.236 32.892 -4.127 1.00 50.78 144 GLN A CA 1
ATOM 1153 C C . GLN A 1 144 ? 22.163 32.047 -5.050 1.00 50.78 144 GLN A C 1
ATOM 1155 O O . GLN A 1 144 ? 23.367 32.305 -5.109 1.00 50.78 144 GLN A O 1
ATOM 1160 N N . LYS A 1 145 ? 21.664 31.067 -5.819 1.00 49.97 145 LYS A N 1
ATOM 1161 C CA . LYS A 1 145 ? 22.448 30.468 -6.924 1.00 49.97 145 LYS A CA 1
ATOM 1162 C C . LYS A 1 145 ? 21.680 30.440 -8.248 1.00 49.97 145 LYS A C 1
ATOM 1164 O O . LYS A 1 145 ? 20.497 30.740 -8.289 1.00 49.97 145 LYS A O 1
ATOM 1169 N N . ASP A 1 146 ? 22.436 30.270 -9.331 1.00 53.72 146 ASP A N 1
ATOM 1170 C CA . ASP A 1 146 ? 22.037 30.484 -10.724 1.00 53.72 146 ASP A CA 1
ATOM 1171 C C . ASP A 1 146 ? 20.760 29.724 -11.128 1.00 53.72 146 ASP A C 1
ATOM 1173 O O . ASP A 1 146 ? 20.759 28.498 -11.208 1.00 53.72 146 ASP A O 1
ATOM 1177 N N . SER A 1 147 ? 19.718 30.473 -11.514 1.00 60.59 147 SER A N 1
ATOM 1178 C CA . SER A 1 147 ? 18.379 29.965 -11.883 1.00 60.59 147 SER A CA 1
ATOM 1179 C C . SER A 1 147 ? 18.346 28.776 -12.858 1.00 60.59 147 SER A C 1
ATOM 1181 O O . SER A 1 147 ? 17.445 27.955 -12.782 1.00 60.59 147 SER A O 1
ATOM 1183 N N . SER A 1 148 ? 19.325 28.640 -13.760 1.00 62.69 148 SER A N 1
ATOM 1184 C CA . SER A 1 148 ? 19.338 27.562 -14.759 1.00 62.69 148 SER A CA 1
ATOM 1185 C C . SER A 1 148 ? 19.838 26.212 -14.237 1.00 62.69 148 SER A C 1
ATOM 1187 O O . SER A 1 148 ? 19.584 25.192 -14.870 1.00 62.69 148 SER A O 1
ATOM 1189 N N . LEU A 1 149 ? 20.633 26.198 -13.160 1.00 62.03 149 LEU A N 1
ATOM 1190 C CA . LEU A 1 149 ? 21.094 24.947 -12.542 1.00 62.03 149 LEU A CA 1
ATOM 1191 C C . LEU A 1 149 ? 20.009 24.374 -11.630 1.00 62.03 149 LEU A C 1
ATOM 1193 O O . LEU A 1 149 ? 19.784 23.166 -11.652 1.00 62.03 149 LEU A O 1
ATOM 1197 N N . ASP A 1 150 ? 19.290 25.255 -10.935 1.00 70.62 150 ASP A N 1
ATOM 1198 C CA . ASP A 1 150 ? 18.159 24.891 -10.085 1.00 70.62 150 ASP A CA 1
ATOM 1199 C C . ASP A 1 150 ? 17.064 24.184 -10.907 1.00 70.62 150 ASP A C 1
ATOM 1201 O O . ASP A 1 150 ? 16.593 23.120 -10.511 1.00 70.62 150 ASP A O 1
ATOM 1205 N N . ASP A 1 151 ? 16.724 24.695 -12.099 1.00 76.25 151 ASP A N 1
ATOM 1206 C CA . ASP A 1 151 ? 15.707 24.096 -12.982 1.00 76.25 151 ASP A CA 1
ATOM 1207 C C . ASP A 1 151 ? 16.018 22.634 -13.364 1.00 76.25 151 ASP A C 1
ATOM 1209 O O . ASP A 1 151 ? 15.124 21.784 -13.385 1.00 76.25 151 ASP A O 1
ATOM 1213 N N . VAL A 1 152 ? 17.291 22.317 -13.631 1.00 79.75 152 VAL A N 1
ATOM 1214 C CA . VAL A 1 152 ? 17.725 20.955 -13.990 1.00 79.75 152 VAL A CA 1
ATOM 1215 C C . VAL A 1 152 ? 17.656 20.021 -12.782 1.00 79.75 152 VAL A C 1
ATOM 1217 O O . VAL A 1 152 ? 17.256 18.865 -12.916 1.00 79.75 152 VAL A O 1
ATOM 1220 N N . GLU A 1 153 ? 18.030 20.501 -11.595 1.00 80.88 153 GLU A N 1
ATOM 1221 C CA . GLU A 1 153 ? 17.934 19.715 -10.362 1.00 80.88 153 GLU A CA 1
ATOM 1222 C C . GLU A 1 153 ? 16.472 19.410 -10.003 1.00 80.88 153 GLU A C 1
ATOM 1224 O O . GLU A 1 153 ? 16.159 18.268 -9.651 1.00 80.88 153 GLU A O 1
ATOM 1229 N N . TYR A 1 154 ? 15.560 20.372 -10.188 1.00 83.62 154 TYR A N 1
ATOM 1230 C CA . TYR A 1 154 ? 14.122 20.154 -10.010 1.00 83.62 154 TYR A CA 1
ATOM 1231 C C . TYR A 1 154 ? 13.558 19.107 -10.982 1.00 83.62 154 TYR A C 1
ATOM 1233 O O . TYR A 1 154 ? 12.798 18.240 -10.546 1.00 83.62 154 TYR A O 1
ATOM 1241 N N . GLU A 1 155 ? 13.940 19.139 -12.265 1.00 84.69 155 GLU A N 1
ATOM 1242 C CA . GLU A 1 155 ? 13.503 18.143 -13.260 1.00 84.69 155 GLU A CA 1
ATOM 1243 C C . GLU A 1 155 ? 13.976 16.730 -12.880 1.00 84.69 155 GLU A C 1
ATOM 1245 O O . GLU A 1 155 ? 13.186 15.786 -12.864 1.00 84.69 155 GLU A O 1
ATOM 1250 N N . ILE A 1 156 ? 15.240 16.593 -12.463 1.00 86.50 156 ILE A N 1
ATOM 1251 C CA . ILE A 1 156 ? 15.801 15.315 -12.001 1.00 86.50 156 ILE A CA 1
ATOM 1252 C C . ILE A 1 156 ? 15.050 14.798 -10.765 1.00 86.50 156 ILE A C 1
ATOM 1254 O O . ILE A 1 156 ? 14.724 13.611 -10.672 1.00 86.50 156 ILE A O 1
ATOM 1258 N N . MET A 1 157 ? 14.761 15.671 -9.798 1.00 87.44 157 MET A N 1
ATOM 1259 C CA . MET A 1 157 ? 14.013 15.293 -8.599 1.00 87.44 157 MET A CA 1
ATOM 1260 C C . MET A 1 157 ? 12.584 14.852 -8.917 1.00 87.44 157 MET A C 1
ATOM 1262 O O . MET A 1 157 ? 12.087 13.897 -8.312 1.00 87.44 157 MET A O 1
ATOM 1266 N N . ASP A 1 158 ? 11.915 15.536 -9.842 1.00 88.19 158 ASP A N 1
ATOM 1267 C CA . ASP A 1 158 ? 10.575 15.172 -10.291 1.00 88.19 158 ASP A CA 1
ATOM 1268 C C . ASP A 1 158 ? 10.574 13.808 -11.000 1.00 88.19 158 ASP A C 1
ATOM 1270 O O . ASP A 1 158 ? 9.755 12.941 -10.679 1.00 88.19 158 ASP A O 1
ATOM 1274 N N . ASP A 1 159 ? 11.561 13.547 -11.861 1.00 88.62 159 ASP A N 1
ATOM 1275 C CA . ASP A 1 159 ? 11.760 12.238 -12.486 1.00 88.62 159 ASP A CA 1
ATOM 1276 C C . ASP A 1 159 ? 11.966 11.132 -11.440 1.00 88.62 159 ASP A C 1
ATOM 1278 O O . ASP A 1 159 ? 11.306 10.086 -11.495 1.00 88.62 159 ASP A O 1
ATOM 1282 N N . PHE A 1 160 ? 12.801 11.365 -10.421 1.00 91.12 160 PHE A N 1
ATOM 1283 C CA . PHE A 1 160 ? 12.979 10.412 -9.323 1.00 91.12 160 PHE A CA 1
ATOM 1284 C C . PHE A 1 160 ? 11.683 10.160 -8.548 1.00 91.12 160 PHE A C 1
ATOM 1286 O O . PHE A 1 160 ? 11.400 9.008 -8.200 1.00 91.12 160 PHE A O 1
ATOM 1293 N N . ARG A 1 161 ? 10.859 11.187 -8.297 1.00 92.38 161 ARG A N 1
ATOM 1294 C CA . ARG A 1 161 ? 9.544 11.028 -7.644 1.00 92.38 161 ARG A CA 1
ATOM 1295 C C . ARG A 1 161 ? 8.575 10.229 -8.512 1.00 92.38 161 ARG A C 1
ATOM 1297 O O . ARG A 1 161 ? 7.906 9.329 -7.997 1.00 92.38 161 ARG A O 1
ATOM 1304 N N . LYS A 1 162 ? 8.527 10.491 -9.819 1.00 92.12 162 LYS A N 1
ATOM 1305 C CA . LYS A 1 162 ? 7.690 9.761 -10.787 1.00 92.12 162 LYS A CA 1
ATOM 1306 C C . LYS A 1 162 ? 8.074 8.285 -10.875 1.00 92.12 162 LYS A C 1
ATOM 1308 O O . LYS A 1 162 ? 7.209 7.418 -10.743 1.00 92.12 162 LYS A O 1
ATOM 1313 N N . ILE A 1 163 ? 9.364 7.987 -11.035 1.00 93.31 163 ILE A N 1
ATOM 1314 C CA . ILE A 1 163 ? 9.884 6.611 -11.077 1.00 93.31 163 ILE A CA 1
ATOM 1315 C C . ILE A 1 163 ? 9.589 5.901 -9.754 1.00 93.31 163 ILE A C 1
ATOM 1317 O O . ILE A 1 163 ? 9.049 4.794 -9.748 1.00 93.31 163 ILE A O 1
ATOM 1321 N N . SER A 1 164 ? 9.874 6.562 -8.631 1.00 95.69 164 SER A N 1
ATOM 1322 C CA . SER A 1 164 ? 9.649 5.993 -7.302 1.00 95.69 164 SER A CA 1
ATOM 1323 C C . SER A 1 164 ? 8.171 5.728 -7.029 1.00 95.69 164 SER A C 1
ATOM 1325 O O . SER A 1 164 ? 7.850 4.702 -6.444 1.00 95.69 164 SER A O 1
ATOM 1327 N N . THR A 1 165 ? 7.259 6.589 -7.493 1.00 96.38 165 THR A N 1
ATOM 1328 C CA . THR A 1 165 ? 5.805 6.352 -7.406 1.00 96.38 165 THR A CA 1
ATOM 1329 C C . THR A 1 165 ? 5.428 5.009 -8.035 1.00 96.38 165 THR A C 1
ATOM 1331 O O . THR A 1 165 ? 4.751 4.198 -7.403 1.00 96.38 165 THR A O 1
ATOM 1334 N N . LEU A 1 166 ? 5.898 4.742 -9.259 1.00 96.75 166 LEU A N 1
ATOM 1335 C CA . LEU A 1 166 ? 5.596 3.494 -9.963 1.00 96.75 166 LEU A CA 1
ATOM 1336 C C . LEU A 1 166 ? 6.240 2.287 -9.277 1.00 96.75 166 LEU A C 1
ATOM 1338 O O . LEU A 1 166 ? 5.577 1.276 -9.063 1.00 96.75 166 LEU A O 1
ATOM 1342 N N . GLN A 1 167 ? 7.512 2.396 -8.893 1.00 96.94 167 GLN A N 1
ATOM 1343 C CA . GLN A 1 167 ? 8.242 1.307 -8.241 1.00 96.94 167 GLN A CA 1
ATOM 1344 C C . GLN A 1 167 ? 7.672 0.969 -6.858 1.00 96.94 167 GLN A C 1
ATOM 1346 O O . GLN A 1 167 ? 7.569 -0.209 -6.515 1.00 96.94 167 GLN A O 1
ATOM 1351 N N . MET A 1 168 ? 7.243 1.973 -6.087 1.00 98.25 168 MET A N 1
ATOM 1352 C CA . MET A 1 168 ? 6.529 1.762 -4.828 1.00 98.25 168 MET A CA 1
ATOM 1353 C C . MET A 1 168 ? 5.166 1.107 -5.048 1.00 98.25 168 MET A C 1
ATOM 1355 O O . MET A 1 168 ? 4.805 0.249 -4.249 1.00 98.25 168 MET A O 1
ATOM 1359 N N . ASP A 1 169 ? 4.418 1.459 -6.104 1.00 97.44 169 ASP A N 1
ATOM 1360 C CA . ASP A 1 169 ? 3.144 0.788 -6.410 1.00 97.44 169 ASP A CA 1
ATOM 1361 C C . ASP A 1 169 ? 3.377 -0.684 -6.781 1.00 97.44 169 ASP A C 1
ATOM 1363 O O . ASP A 1 169 ? 2.710 -1.557 -6.237 1.00 97.44 169 ASP A O 1
ATOM 1367 N N . ILE A 1 170 ? 4.385 -0.997 -7.605 1.00 97.38 170 ILE A N 1
ATOM 1368 C CA . ILE A 1 170 ? 4.755 -2.393 -7.899 1.00 97.38 170 ILE A CA 1
ATOM 1369 C C . ILE A 1 170 ? 5.121 -3.138 -6.610 1.00 97.38 170 ILE A C 1
ATOM 1371 O O . ILE A 1 170 ? 4.621 -4.237 -6.369 1.00 97.38 170 ILE A O 1
ATOM 1375 N N . LEU A 1 171 ? 5.966 -2.544 -5.763 1.00 97.19 171 LEU A N 1
ATOM 1376 C CA . LEU A 1 171 ? 6.374 -3.153 -4.500 1.00 97.19 171 LEU A CA 1
ATOM 1377 C C . LEU A 1 171 ? 5.177 -3.354 -3.560 1.00 97.19 171 LEU A C 1
ATOM 1379 O O . LEU A 1 171 ? 5.062 -4.400 -2.926 1.00 97.19 171 LEU A O 1
ATOM 1383 N N . PHE A 1 172 ? 4.249 -2.399 -3.523 1.00 97.06 172 PHE A N 1
ATOM 1384 C CA . PHE A 1 172 ? 2.983 -2.530 -2.814 1.00 97.06 172 PHE A CA 1
ATOM 1385 C C . PHE A 1 172 ? 2.140 -3.687 -3.364 1.00 97.06 172 PHE A C 1
ATOM 1387 O O . PHE A 1 172 ? 1.643 -4.472 -2.563 1.00 97.06 172 PHE A O 1
ATOM 1394 N N . GLN A 1 173 ? 2.014 -3.856 -4.689 1.00 95.44 173 GLN A N 1
ATOM 1395 C CA . GLN A 1 173 ? 1.305 -5.008 -5.268 1.00 95.44 173 GLN A CA 1
ATOM 1396 C C . GLN A 1 173 ? 1.963 -6.330 -4.847 1.00 95.44 173 GLN A C 1
ATOM 1398 O O . GLN A 1 173 ? 1.271 -7.216 -4.347 1.00 95.44 173 GLN A O 1
ATOM 1403 N N . ILE A 1 174 ? 3.296 -6.439 -4.964 1.00 94.25 174 ILE A N 1
ATOM 1404 C CA . ILE A 1 174 ? 4.057 -7.621 -4.519 1.00 94.25 174 ILE A CA 1
ATOM 1405 C C . ILE A 1 174 ? 3.721 -7.942 -3.061 1.00 94.25 174 ILE A C 1
ATOM 1407 O O . ILE A 1 174 ? 3.329 -9.059 -2.742 1.00 94.25 174 ILE A O 1
ATOM 1411 N N . ILE A 1 175 ? 3.844 -6.957 -2.172 1.00 94.69 175 ILE A N 1
ATOM 1412 C CA . ILE A 1 175 ? 3.668 -7.146 -0.730 1.00 94.69 175 ILE A CA 1
ATOM 1413 C C . ILE A 1 175 ? 2.202 -7.408 -0.357 1.00 94.69 175 ILE A C 1
ATOM 1415 O O . ILE A 1 175 ? 1.921 -8.114 0.612 1.00 94.69 175 ILE A O 1
ATOM 1419 N N . LYS A 1 176 ? 1.253 -6.837 -1.098 1.00 93.38 176 LYS A N 1
ATOM 1420 C CA . LYS A 1 176 ? -0.180 -7.017 -0.861 1.00 93.38 176 LYS A CA 1
ATOM 1421 C C . LYS A 1 176 ? -0.629 -8.446 -1.165 1.00 93.38 176 LYS A C 1
ATOM 1423 O O . LYS A 1 176 ? -1.445 -8.986 -0.421 1.00 93.38 176 LYS A O 1
ATOM 1428 N N . PHE A 1 177 ? -0.113 -9.046 -2.237 1.00 91.44 177 PHE A N 1
ATOM 1429 C CA . PHE A 1 177 ? -0.565 -10.359 -2.713 1.00 91.44 177 PHE A CA 1
ATOM 1430 C C . PHE A 1 177 ? 0.385 -11.513 -2.375 1.00 91.44 177 PHE A C 1
ATOM 1432 O O . PHE A 1 177 ? -0.045 -12.664 -2.360 1.00 91.44 177 PHE A O 1
ATOM 1439 N N . SER A 1 178 ? 1.639 -11.224 -2.022 1.00 88.50 178 SER A N 1
ATOM 1440 C CA . SER A 1 178 ? 2.640 -12.226 -1.649 1.00 88.50 178 SER A CA 1
ATOM 1441 C C . SER A 1 178 ? 3.202 -12.005 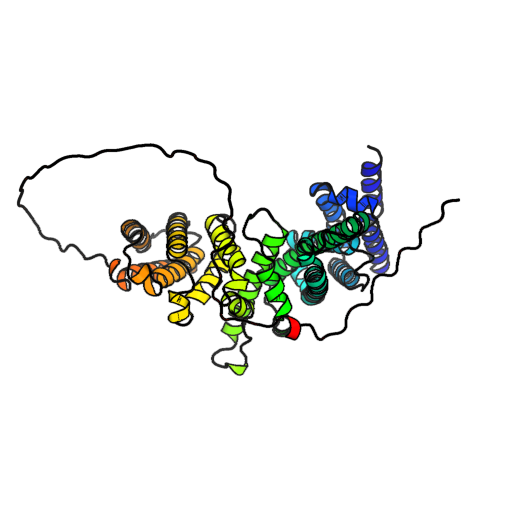-0.246 1.00 88.50 178 SER A C 1
ATOM 1443 O O . SER A 1 178 ? 3.320 -10.890 0.260 1.00 88.50 178 SER A O 1
ATOM 1445 N N . LYS A 1 179 ? 3.583 -13.106 0.412 1.00 89.50 179 LYS A N 1
ATOM 1446 C CA . LYS A 1 179 ? 4.291 -13.052 1.699 1.00 89.50 179 LYS A CA 1
ATOM 1447 C C . LYS A 1 179 ? 5.762 -1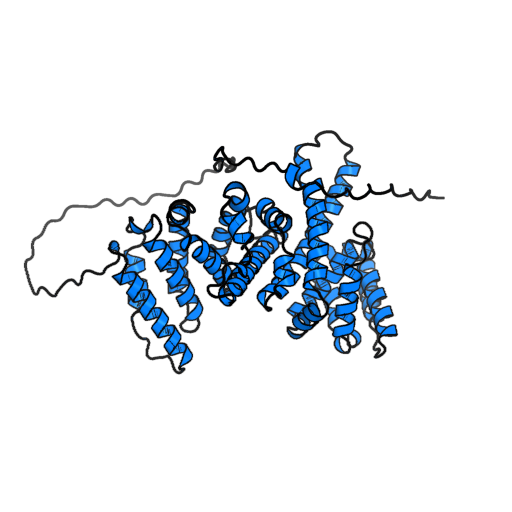2.753 1.437 1.00 89.50 179 LYS A C 1
ATOM 1449 O O . LYS A 1 179 ? 6.410 -13.510 0.718 1.00 89.50 179 LYS A O 1
ATOM 1454 N N . CYS A 1 180 ? 6.298 -11.710 2.065 1.00 89.00 180 CYS A N 1
ATOM 1455 C CA . CYS A 1 180 ? 7.726 -11.419 1.979 1.00 89.00 180 CYS A CA 1
ATOM 1456 C C . CYS A 1 180 ? 8.551 -12.560 2.581 1.00 89.00 180 CYS A C 1
ATOM 1458 O O . CYS A 1 180 ? 8.192 -13.134 3.617 1.00 89.00 180 CYS A O 1
ATOM 1460 N N . SER A 1 181 ? 9.686 -12.861 1.948 1.00 91.19 181 SER A N 1
ATOM 1461 C CA . SER A 1 181 ? 10.684 -13.734 2.555 1.00 91.19 181 SER A CA 1
ATOM 1462 C C . SER A 1 181 ? 11.309 -13.049 3.775 1.00 91.19 181 SER A C 1
ATOM 1464 O O . SER A 1 181 ? 11.346 -11.820 3.873 1.00 91.19 181 SER A O 1
ATOM 1466 N N . GLU A 1 182 ? 11.836 -13.838 4.712 1.00 91.62 182 GLU A N 1
ATOM 1467 C CA . GLU A 1 182 ? 12.554 -13.300 5.873 1.00 91.62 182 GLU A CA 1
ATOM 1468 C C . GLU A 1 182 ? 13.743 -12.424 5.452 1.00 91.62 182 GLU A C 1
ATOM 1470 O O . GLU A 1 182 ? 14.002 -11.385 6.055 1.00 91.62 182 GLU A O 1
ATOM 1475 N N . GLN A 1 183 ? 14.451 -12.836 4.396 1.00 92.12 183 GLN A N 1
ATOM 1476 C CA . GLN A 1 183 ? 15.596 -12.102 3.864 1.00 92.12 183 GLN A CA 1
ATOM 1477 C C . GLN A 1 183 ? 15.166 -10.729 3.353 1.00 92.12 183 GLN A C 1
ATOM 1479 O O . GLN A 1 183 ? 15.775 -9.730 3.720 1.00 92.12 183 GLN A O 1
ATOM 1484 N N . ASP A 1 184 ? 14.088 -10.673 2.572 1.00 93.81 184 ASP A N 1
ATOM 1485 C CA . ASP A 1 184 ? 13.587 -9.426 1.997 1.00 93.81 184 ASP A CA 1
ATOM 1486 C C . ASP A 1 184 ? 13.039 -8.482 3.077 1.00 93.81 184 ASP A C 1
ATOM 1488 O O . ASP A 1 184 ? 13.297 -7.282 3.044 1.00 93.81 184 ASP A O 1
ATOM 1492 N N . LEU A 1 185 ? 12.369 -9.019 4.103 1.00 94.44 185 LEU A N 1
ATOM 1493 C CA . LEU A 1 185 ? 11.899 -8.221 5.237 1.00 94.44 185 LEU A CA 1
ATOM 1494 C C . LEU A 1 185 ? 13.061 -7.661 6.079 1.00 94.44 185 LEU A C 1
ATOM 1496 O O . LEU A 1 185 ? 12.975 -6.543 6.587 1.00 94.44 185 LEU A O 1
ATOM 1500 N N . LYS A 1 186 ? 14.167 -8.409 6.204 1.00 93.94 186 LYS A N 1
ATOM 1501 C CA . LYS A 1 186 ? 15.399 -7.949 6.869 1.00 93.94 186 LYS A CA 1
ATOM 1502 C C . LYS A 1 186 ? 16.157 -6.887 6.067 1.00 93.94 186 LYS A C 1
ATOM 1504 O O . LYS A 1 186 ? 16.861 -6.097 6.692 1.00 93.94 186 LYS A O 1
ATOM 1509 N N . LEU A 1 187 ? 16.013 -6.852 4.737 1.00 95.25 187 LEU A N 1
ATOM 1510 C CA . LEU A 1 187 ? 16.634 -5.826 3.889 1.00 95.25 187 LEU A CA 1
ATOM 1511 C C . LEU A 1 187 ? 16.074 -4.429 4.165 1.00 95.25 187 LEU A C 1
ATOM 1513 O O . LEU A 1 187 ? 16.839 -3.472 4.107 1.00 95.25 187 LEU A O 1
ATOM 1517 N N . ILE A 1 188 ? 14.779 -4.319 4.486 1.00 96.81 188 ILE A N 1
ATOM 1518 C CA . ILE A 1 188 ? 14.128 -3.039 4.792 1.00 96.81 188 ILE A CA 1
ATOM 1519 C C . ILE A 1 188 ? 14.769 -2.448 6.045 1.00 96.81 188 ILE A C 1
ATOM 1521 O O . ILE A 1 188 ? 14.556 -2.948 7.154 1.00 96.81 188 ILE A O 1
ATOM 1525 N N . ASP A 1 189 ? 15.545 -1.384 5.885 1.00 96.25 189 ASP A N 1
ATOM 1526 C CA . ASP A 1 189 ? 16.293 -0.768 6.973 1.00 96.25 189 ASP A CA 1
ATOM 1527 C C . ASP A 1 189 ? 15.589 0.462 7.572 1.00 96.25 189 ASP A C 1
ATOM 1529 O O . ASP A 1 189 ? 14.443 0.791 7.251 1.00 96.25 189 ASP A O 1
ATOM 1533 N N . ASN A 1 190 ? 16.261 1.108 8.528 1.00 97.38 190 ASN A N 1
ATOM 1534 C CA . ASN A 1 190 ? 15.721 2.286 9.200 1.00 97.38 190 ASN A CA 1
ATOM 1535 C C . ASN A 1 190 ? 15.632 3.496 8.268 1.00 97.38 190 ASN A C 1
ATOM 1537 O O . ASN A 1 190 ? 14.680 4.258 8.393 1.00 97.38 190 ASN A O 1
ATOM 1541 N N . PHE A 1 191 ? 16.598 3.676 7.360 1.00 97.38 191 PHE A N 1
ATOM 1542 C CA . PHE A 1 191 ? 16.608 4.810 6.439 1.00 97.38 191 PHE A CA 1
ATOM 1543 C C . PHE A 1 191 ? 15.400 4.751 5.510 1.00 97.38 191 PHE A C 1
ATOM 1545 O O . PHE A 1 191 ? 14.687 5.741 5.379 1.00 97.38 191 PHE A O 1
ATOM 1552 N N . PHE A 1 192 ? 15.115 3.578 4.944 1.00 98.00 192 PHE A N 1
ATOM 1553 C CA . PHE A 1 192 ? 13.995 3.392 4.031 1.00 98.00 192 PHE A CA 1
ATOM 1554 C C . PHE A 1 192 ? 12.654 3.755 4.686 1.00 98.00 192 PHE A C 1
ATOM 1556 O O . PHE A 1 192 ? 11.884 4.549 4.148 1.00 98.00 192 PHE A O 1
ATOM 1563 N N . VAL A 1 193 ? 12.381 3.217 5.882 1.00 98.06 193 VAL A N 1
ATOM 1564 C CA . VAL A 1 193 ? 11.128 3.495 6.608 1.00 98.06 193 VAL A CA 1
ATOM 1565 C C . VAL A 1 193 ? 11.059 4.950 7.068 1.00 98.06 193 VAL A C 1
ATOM 1567 O O . VAL A 1 193 ? 10.010 5.578 6.931 1.00 98.06 193 VAL A O 1
ATOM 1570 N N . PHE A 1 194 ? 12.166 5.492 7.580 1.00 96.81 194 PHE A N 1
ATOM 1571 C CA . PHE A 1 194 ? 12.244 6.885 8.007 1.00 96.81 194 PHE A CA 1
ATOM 1572 C C . PHE A 1 194 ? 11.980 7.842 6.845 1.00 96.81 194 PHE A C 1
ATOM 1574 O O . PHE A 1 194 ? 11.148 8.729 6.984 1.00 96.81 194 PHE A O 1
ATOM 1581 N N . PHE A 1 195 ? 12.624 7.644 5.691 1.00 96.12 195 PHE A N 1
ATOM 1582 C CA . PHE A 1 195 ? 12.425 8.484 4.512 1.00 96.12 195 PHE A CA 1
ATOM 1583 C C . PHE A 1 195 ? 10.962 8.478 4.067 1.00 96.12 195 PHE A C 1
ATOM 1585 O O . PHE A 1 195 ? 10.374 9.542 3.865 1.00 96.12 195 PHE A O 1
ATOM 1592 N N . LEU A 1 196 ? 10.355 7.290 3.953 1.00 96.88 196 LEU A N 1
ATOM 1593 C CA . LEU A 1 196 ? 8.947 7.168 3.583 1.00 96.88 196 LEU A CA 1
ATOM 1594 C C . LEU A 1 196 ? 8.061 7.954 4.551 1.00 96.88 196 LEU A C 1
ATOM 1596 O O . LEU A 1 196 ? 7.224 8.728 4.094 1.00 96.88 196 LEU A O 1
ATOM 1600 N N . MET A 1 197 ? 8.267 7.767 5.859 1.00 95.25 197 MET A N 1
ATOM 1601 C CA . MET A 1 197 ? 7.441 8.357 6.911 1.00 95.25 197 MET A CA 1
ATOM 1602 C C . MET A 1 197 ? 7.621 9.876 7.032 1.00 95.25 197 MET A C 1
ATOM 1604 O O . MET A 1 197 ? 6.642 10.613 6.968 1.00 95.25 197 MET A O 1
ATOM 1608 N N . ASN A 1 198 ? 8.868 10.337 7.124 1.00 93.00 198 ASN A N 1
ATOM 1609 C CA . ASN A 1 198 ? 9.231 11.728 7.391 1.00 93.00 198 ASN A CA 1
ATOM 1610 C C . ASN A 1 198 ? 8.945 12.668 6.214 1.00 93.00 198 ASN A C 1
ATOM 1612 O O . ASN A 1 198 ? 8.631 13.834 6.411 1.00 93.00 198 ASN A O 1
ATOM 1616 N N . THR A 1 199 ? 9.063 12.182 4.975 1.00 92.00 199 THR A N 1
ATOM 1617 C CA . THR A 1 199 ? 8.862 13.026 3.782 1.00 92.00 199 THR A CA 1
ATOM 1618 C C . THR A 1 199 ? 7.402 13.106 3.339 1.00 92.00 199 THR A C 1
ATOM 1620 O O . THR A 1 199 ? 7.110 13.652 2.271 1.00 92.00 199 THR A O 1
ATOM 1623 N N . MET A 1 200 ? 6.471 12.478 4.064 1.00 90.12 200 MET A N 1
ATOM 1624 C CA . MET A 1 200 ? 5.050 12.549 3.730 1.00 90.12 200 MET A CA 1
ATOM 1625 C C . MET A 1 200 ? 4.456 13.913 4.063 1.00 90.12 200 MET A C 1
ATOM 1627 O O . MET A 1 200 ? 4.767 14.519 5.086 1.00 90.12 200 MET A O 1
ATOM 1631 N N . VAL A 1 201 ? 3.539 14.352 3.204 1.00 85.69 201 VAL A N 1
ATOM 1632 C CA . VAL A 1 201 ? 2.724 15.550 3.412 1.00 85.69 201 VAL A CA 1
ATOM 1633 C C . VAL A 1 201 ? 1.260 15.122 3.460 1.00 85.69 201 VAL A C 1
ATOM 1635 O O . VAL A 1 201 ? 0.794 14.383 2.596 1.00 85.69 201 VAL A O 1
ATOM 1638 N N . SER A 1 202 ? 0.539 15.571 4.483 1.00 77.44 202 SER A N 1
ATOM 1639 C CA . SER A 1 202 ? -0.845 15.182 4.794 1.00 77.44 202 SER A CA 1
ATOM 1640 C C . SER A 1 202 ? -1.914 16.074 4.145 1.00 77.44 202 SER A C 1
ATOM 1642 O O . SER A 1 202 ? -3.105 15.909 4.408 1.00 77.44 202 SER A O 1
ATOM 1644 N N . SER A 1 203 ? -1.521 17.022 3.287 1.00 72.75 203 SER A N 1
ATOM 1645 C CA . SER A 1 203 ? -2.413 18.067 2.766 1.00 72.75 203 SER A CA 1
ATOM 1646 C C . SER A 1 203 ? -3.473 17.555 1.789 1.00 72.75 203 SER A C 1
ATOM 1648 O O . SER A 1 203 ? -4.544 18.153 1.676 1.00 72.75 203 SER A O 1
ATOM 1650 N N . THR A 1 204 ? -3.201 16.463 1.068 1.00 75.12 204 THR A N 1
ATOM 1651 C CA . THR A 1 204 ? -4.114 15.939 0.048 1.00 75.12 204 THR A CA 1
ATOM 1652 C C . THR A 1 204 ? -3.974 14.432 -0.157 1.00 75.12 204 THR A C 1
ATOM 1654 O O . THR A 1 204 ? -2.896 13.863 -0.020 1.00 75.12 204 THR A O 1
ATOM 1657 N N . THR A 1 205 ? -5.080 13.793 -0.548 1.00 76.50 205 THR A N 1
ATOM 1658 C CA . THR A 1 205 ? -5.111 12.405 -1.040 1.00 76.50 205 THR A CA 1
ATOM 1659 C C . THR A 1 205 ? -4.966 12.321 -2.559 1.00 76.50 205 THR A C 1
ATOM 1661 O O . THR A 1 205 ? -5.178 11.256 -3.128 1.00 76.50 205 THR A O 1
ATOM 1664 N N . GLU A 1 206 ? -4.689 13.424 -3.249 1.00 80.00 206 GLU A N 1
ATOM 1665 C CA . GLU A 1 206 ? -4.527 13.448 -4.711 1.00 80.00 206 GLU A CA 1
ATOM 1666 C C . GLU A 1 206 ? -3.068 13.239 -5.138 1.00 80.00 206 GLU A C 1
ATOM 1668 O O . GLU A 1 206 ? -2.800 12.855 -6.274 1.00 80.00 206 GLU A O 1
ATOM 1673 N N . ASP A 1 207 ? -2.122 13.420 -4.214 1.00 88.31 207 ASP A N 1
ATOM 1674 C CA . ASP A 1 207 ? -0.702 13.222 -4.478 1.00 88.31 207 ASP A CA 1
ATOM 1675 C C . ASP A 1 207 ? -0.356 11.727 -4.538 1.00 88.31 207 ASP A C 1
ATOM 1677 O O . ASP A 1 207 ? -0.256 11.029 -3.524 1.00 88.31 207 ASP A O 1
ATOM 1681 N N . LEU A 1 208 ? -0.139 11.232 -5.758 1.00 91.12 208 LEU A N 1
ATOM 1682 C CA . LEU A 1 208 ? 0.214 9.841 -6.029 1.00 91.12 208 LEU A CA 1
ATOM 1683 C C . LEU A 1 208 ? 1.512 9.405 -5.336 1.00 91.12 208 LEU A C 1
ATOM 1685 O O . LEU A 1 208 ? 1.596 8.259 -4.883 1.00 91.12 208 LEU A O 1
ATOM 1689 N N . PHE A 1 209 ? 2.503 10.290 -5.214 1.00 92.69 209 PHE A N 1
ATOM 1690 C CA . PHE A 1 209 ? 3.772 9.967 -4.567 1.00 92.69 209 PHE A CA 1
ATOM 1691 C C . PHE A 1 209 ? 3.569 9.778 -3.060 1.00 92.69 209 PHE A C 1
ATOM 1693 O O . PHE A 1 209 ? 3.994 8.773 -2.495 1.00 92.69 209 PHE A O 1
ATOM 1700 N N . ASN A 1 210 ? 2.843 10.682 -2.399 1.00 92.31 210 ASN A N 1
ATOM 1701 C CA . ASN A 1 210 ? 2.512 10.527 -0.978 1.00 92.31 210 ASN A CA 1
ATOM 1702 C C . ASN A 1 210 ? 1.608 9.314 -0.713 1.00 92.31 210 ASN A C 1
ATOM 1704 O O . ASN A 1 210 ? 1.870 8.526 0.199 1.00 92.31 210 ASN A O 1
ATOM 1708 N N . ASN A 1 211 ? 0.605 9.093 -1.559 1.00 92.56 211 ASN A N 1
ATOM 1709 C CA . ASN A 1 211 ? -0.306 7.960 -1.432 1.00 92.56 211 ASN A CA 1
ATOM 1710 C C . ASN A 1 211 ? 0.398 6.605 -1.578 1.00 92.56 211 ASN A C 1
ATOM 1712 O O . ASN A 1 211 ? 0.053 5.649 -0.881 1.00 92.56 211 ASN A O 1
ATOM 1716 N N . THR A 1 212 ? 1.368 6.495 -2.489 1.00 95.44 212 THR A N 1
ATOM 1717 C CA . THR A 1 212 ? 2.136 5.255 -2.676 1.00 95.44 212 THR A CA 1
ATOM 1718 C C . THR A 1 212 ? 3.078 4.994 -1.503 1.00 95.44 212 THR A C 1
ATOM 1720 O O . THR A 1 212 ? 3.124 3.854 -1.040 1.00 95.44 212 THR A O 1
ATOM 1723 N N . LYS A 1 213 ? 3.715 6.028 -0.924 1.00 96.75 213 LYS A N 1
ATOM 1724 C CA . LYS A 1 213 ? 4.465 5.902 0.345 1.00 96.75 213 LYS A CA 1
ATOM 1725 C C . LYS A 1 213 ? 3.582 5.376 1.478 1.00 96.75 213 LYS A C 1
ATOM 1727 O O . LYS A 1 213 ? 3.953 4.421 2.162 1.00 96.75 213 LYS A O 1
ATOM 1732 N N . PHE A 1 214 ? 2.394 5.961 1.639 1.00 96.12 214 PHE A N 1
ATOM 1733 C CA . PHE A 1 214 ? 1.424 5.576 2.664 1.00 96.12 214 PHE A CA 1
ATOM 1734 C C . PHE A 1 214 ? 0.989 4.108 2.529 1.00 96.12 214 PHE A C 1
ATOM 1736 O O . PHE A 1 214 ? 1.105 3.327 3.478 1.00 96.12 214 PHE A O 1
ATOM 1743 N N . LYS A 1 215 ? 0.557 3.703 1.327 1.00 96.44 215 LYS A N 1
ATOM 1744 C CA . LYS A 1 215 ? 0.161 2.318 1.020 1.00 96.44 215 LYS A CA 1
ATOM 1745 C C . LYS A 1 215 ? 1.302 1.331 1.253 1.00 96.44 215 LYS A C 1
ATOM 1747 O O . LYS A 1 215 ? 1.090 0.270 1.842 1.00 96.44 215 LYS A O 1
ATOM 1752 N N . LEU A 1 216 ? 2.514 1.690 0.832 1.00 97.75 216 LEU A N 1
ATOM 1753 C CA . LEU A 1 216 ? 3.687 0.847 1.005 1.00 97.75 216 LEU A CA 1
ATOM 1754 C C . LEU A 1 216 ? 3.994 0.621 2.492 1.00 97.75 216 LEU A C 1
ATOM 1756 O O . LEU A 1 216 ? 4.123 -0.531 2.903 1.00 97.75 216 LEU A O 1
ATOM 1760 N N . LEU A 1 217 ? 4.016 1.670 3.322 1.00 98.06 217 LEU A N 1
ATOM 1761 C CA . LEU A 1 217 ? 4.235 1.536 4.771 1.00 98.06 217 LEU A CA 1
ATOM 1762 C C . LEU A 1 217 ? 3.188 0.650 5.451 1.00 98.06 217 LEU A C 1
ATOM 1764 O O . LEU A 1 217 ? 3.547 -0.210 6.257 1.00 98.06 217 LEU A O 1
ATOM 1768 N N . LEU A 1 218 ? 1.910 0.822 5.105 1.00 97.88 218 LEU A N 1
ATOM 1769 C CA . LEU A 1 218 ? 0.830 -0.021 5.616 1.00 97.88 218 LEU A CA 1
ATOM 1770 C C . LEU A 1 218 ? 1.050 -1.501 5.279 1.00 97.88 218 LEU A C 1
ATOM 1772 O O . LEU A 1 218 ? 0.954 -2.361 6.158 1.00 97.88 218 LEU A O 1
ATOM 1776 N N . SER A 1 219 ? 1.408 -1.790 4.027 1.00 97.50 219 SER A N 1
ATOM 1777 C CA . SER A 1 219 ? 1.665 -3.156 3.567 1.00 97.50 219 SER A CA 1
ATOM 1778 C C . SER A 1 219 ? 2.915 -3.772 4.216 1.00 97.50 219 SER A C 1
ATOM 1780 O O . SER A 1 219 ? 2.891 -4.932 4.629 1.00 97.50 219 SER A O 1
ATOM 1782 N N . ILE A 1 220 ? 3.985 -2.990 4.413 1.00 97.88 220 ILE A N 1
ATOM 1783 C CA . ILE A 1 220 ? 5.204 -3.431 5.108 1.00 97.88 220 ILE A CA 1
ATOM 1784 C C . ILE A 1 220 ? 4.899 -3.753 6.576 1.00 97.88 220 ILE A C 1
ATOM 1786 O O . ILE A 1 220 ? 5.343 -4.785 7.084 1.00 97.88 220 ILE A O 1
ATOM 1790 N N . ASN A 1 221 ? 4.124 -2.906 7.264 1.00 97.62 221 ASN A N 1
ATOM 1791 C CA . ASN A 1 221 ? 3.688 -3.182 8.632 1.00 97.62 221 ASN A CA 1
ATOM 1792 C C . ASN A 1 221 ? 2.933 -4.515 8.719 1.00 97.62 221 ASN A C 1
ATOM 1794 O O . ASN A 1 221 ? 3.197 -5.322 9.612 1.00 97.62 221 ASN A O 1
ATOM 1798 N N . GLU A 1 222 ? 2.022 -4.768 7.779 1.00 96.25 222 GLU A N 1
ATOM 1799 C CA . GLU A 1 222 ? 1.296 -6.032 7.734 1.00 96.25 222 GLU A CA 1
ATOM 1800 C C . GLU A 1 222 ? 2.244 -7.235 7.581 1.00 96.25 222 GLU A C 1
ATOM 1802 O O . GLU A 1 222 ? 2.079 -8.226 8.295 1.00 96.25 222 GLU A O 1
ATOM 1807 N N . GLN A 1 223 ? 3.282 -7.148 6.744 1.00 95.69 223 GLN A N 1
ATOM 1808 C CA . GLN A 1 223 ? 4.269 -8.229 6.621 1.00 95.69 223 GLN A CA 1
ATOM 1809 C C . GLN A 1 223 ? 5.035 -8.481 7.921 1.00 95.69 223 GLN A C 1
ATOM 1811 O O . GLN A 1 223 ? 5.215 -9.641 8.298 1.00 95.69 223 GLN A O 1
ATOM 1816 N N . TYR A 1 224 ? 5.426 -7.430 8.652 1.00 96.38 224 TYR A N 1
ATOM 1817 C CA . TYR A 1 224 ? 6.018 -7.591 9.984 1.00 96.38 224 TYR A CA 1
ATOM 1818 C C . TYR A 1 224 ? 5.060 -8.302 10.949 1.00 96.38 224 TYR A C 1
ATOM 1820 O O . TYR A 1 224 ? 5.477 -9.207 11.676 1.00 96.38 224 TYR A O 1
ATOM 1828 N N . MET A 1 225 ? 3.770 -7.947 10.940 1.00 94.06 225 MET A N 1
ATOM 1829 C CA . MET A 1 225 ? 2.756 -8.609 11.769 1.00 94.06 225 MET A CA 1
ATOM 1830 C C . MET A 1 225 ? 2.581 -10.087 11.392 1.00 94.06 225 MET A C 1
ATOM 1832 O O . MET A 1 225 ? 2.535 -10.945 12.275 1.00 94.06 225 MET A O 1
ATOM 1836 N N . ILE A 1 226 ? 2.512 -10.404 10.094 1.00 93.19 226 ILE A N 1
ATOM 1837 C CA . ILE A 1 226 ? 2.380 -11.779 9.589 1.00 93.19 226 ILE A CA 1
ATOM 1838 C C . ILE A 1 226 ? 3.597 -12.614 9.983 1.00 93.19 226 ILE A C 1
ATOM 1840 O O . ILE A 1 226 ? 3.434 -13.738 10.463 1.00 93.19 226 ILE A O 1
ATOM 1844 N N . PHE A 1 227 ? 4.804 -12.083 9.783 1.00 92.69 227 PHE A N 1
ATOM 1845 C CA . PHE A 1 227 ? 6.046 -12.772 10.114 1.00 92.69 227 PHE A CA 1
ATOM 1846 C C . PHE A 1 227 ? 6.126 -13.059 11.618 1.00 92.69 227 PHE A C 1
ATOM 1848 O O . PHE A 1 227 ? 6.233 -14.214 12.024 1.00 92.69 227 PHE A O 1
ATOM 1855 N N . ASN A 1 228 ? 5.946 -12.035 12.455 1.00 91.38 228 ASN A N 1
ATOM 1856 C CA . ASN A 1 228 ? 6.059 -12.176 13.907 1.00 91.38 228 ASN A CA 1
ATOM 1857 C C . ASN A 1 228 ? 4.958 -13.049 14.527 1.00 91.38 228 ASN A C 1
ATOM 1859 O O . ASN A 1 228 ? 5.180 -13.634 15.586 1.00 91.38 228 ASN A O 1
ATOM 1863 N N . LYS A 1 229 ? 3.795 -13.186 13.874 1.00 87.94 229 LYS A N 1
ATOM 1864 C CA . LYS A 1 229 ? 2.755 -14.143 14.284 1.00 87.94 229 LYS A CA 1
ATOM 1865 C C . LYS A 1 229 ? 3.191 -15.600 14.080 1.00 87.94 229 LYS A C 1
ATOM 1867 O O . LYS A 1 229 ? 2.751 -16.460 14.835 1.00 87.94 229 LYS A O 1
ATOM 1872 N N . LYS A 1 230 ? 4.041 -15.889 13.084 1.00 84.94 230 LYS A N 1
ATOM 1873 C CA . LYS A 1 230 ? 4.553 -17.247 12.815 1.00 84.94 230 LYS A CA 1
ATOM 1874 C C . LYS A 1 230 ? 5.666 -17.670 13.770 1.00 84.94 230 LYS A C 1
ATOM 1876 O O . LYS A 1 230 ? 5.794 -18.859 14.035 1.00 84.94 230 LYS A O 1
ATOM 1881 N N . CYS A 1 231 ? 6.455 -16.728 14.284 1.00 77.50 231 CYS A N 1
ATOM 1882 C CA . CYS A 1 231 ? 7.633 -17.037 15.103 1.00 77.50 231 CYS A CA 1
ATOM 1883 C C . CYS A 1 231 ? 7.325 -17.584 16.516 1.00 77.50 231 CYS A C 1
ATOM 1885 O O . CYS A 1 231 ? 8.263 -17.861 17.259 1.00 77.50 231 CYS A O 1
ATOM 1887 N N . HIS A 1 232 ? 6.049 -17.779 16.891 1.00 67.56 232 HIS A N 1
ATOM 1888 C CA . HIS A 1 232 ? 5.615 -18.248 18.220 1.00 67.56 232 HIS A CA 1
ATOM 1889 C C . HIS A 1 232 ? 6.368 -17.539 19.376 1.00 67.56 232 HIS A C 1
ATOM 1891 O O . HIS A 1 232 ? 6.840 -16.410 19.215 1.00 67.56 232 HIS A O 1
ATOM 1897 N N . ASP A 1 233 ? 6.439 -18.132 20.569 1.00 63.97 233 ASP A N 1
ATOM 1898 C CA . ASP A 1 233 ? 7.027 -17.504 21.764 1.00 63.97 233 ASP A CA 1
ATOM 1899 C C . ASP A 1 233 ? 8.555 -17.306 21.690 1.00 63.97 233 ASP A C 1
ATOM 1901 O O . ASP A 1 233 ? 9.163 -16.829 22.648 1.00 63.97 233 ASP A O 1
ATOM 1905 N N . ASN A 1 234 ? 9.198 -17.620 20.557 1.00 75.75 234 ASN A N 1
ATOM 1906 C CA . ASN A 1 234 ? 10.632 -17.429 20.390 1.00 75.75 234 ASN A CA 1
ATOM 1907 C C . ASN A 1 234 ? 10.955 -15.979 19.999 1.00 75.75 234 ASN A C 1
ATOM 1909 O O . ASN A 1 234 ? 10.987 -15.608 18.822 1.00 75.75 234 ASN A O 1
ATOM 1913 N N . LEU A 1 235 ? 11.174 -15.144 21.017 1.00 71.88 235 LEU A N 1
ATOM 1914 C CA . LEU A 1 235 ? 11.485 -13.720 20.868 1.00 71.88 235 LEU A CA 1
ATOM 1915 C C . LEU A 1 235 ? 12.737 -13.468 20.012 1.00 71.88 235 LEU A C 1
ATOM 1917 O O . LEU A 1 235 ? 12.748 -12.496 19.262 1.00 71.88 235 LEU A O 1
ATOM 1921 N N . ASP A 1 236 ? 13.722 -14.370 20.041 1.00 72.94 236 ASP A N 1
ATOM 1922 C CA . ASP A 1 236 ? 14.980 -14.237 19.289 1.00 72.94 236 ASP A CA 1
ATOM 1923 C C . ASP A 1 236 ? 14.789 -14.358 17.767 1.00 72.94 236 ASP A C 1
ATOM 1925 O O . ASP A 1 236 ? 15.649 -13.954 16.985 1.00 72.94 236 ASP A O 1
ATOM 1929 N N . GLN A 1 237 ? 13.647 -14.899 17.329 1.00 79.62 237 GLN A N 1
ATOM 1930 C CA . GLN A 1 237 ? 13.289 -15.036 15.916 1.00 79.62 237 GLN A CA 1
ATOM 1931 C C . GLN A 1 237 ? 12.362 -13.920 15.421 1.00 79.62 237 GLN A C 1
ATOM 1933 O O . GLN A 1 237 ? 12.034 -13.887 14.234 1.00 79.62 237 GLN A O 1
ATOM 1938 N N . LYS A 1 238 ? 11.911 -13.010 16.295 1.00 86.81 238 LYS A N 1
ATOM 1939 C CA . LYS A 1 238 ? 11.063 -11.887 15.880 1.00 86.81 238 LYS A CA 1
ATOM 1940 C C . LYS A 1 238 ? 11.903 -10.803 15.221 1.00 86.81 238 LYS A C 1
ATOM 1942 O O . LYS A 1 238 ? 12.994 -10.467 15.673 1.00 86.81 238 LYS A O 1
ATOM 1947 N N . ILE A 1 239 ? 11.362 -10.216 14.161 1.00 91.12 239 ILE A N 1
ATOM 1948 C CA . ILE A 1 239 ? 11.967 -9.055 13.511 1.00 91.12 239 ILE A CA 1
ATOM 1949 C C . ILE A 1 239 ? 11.298 -7.797 14.068 1.00 91.12 239 ILE A C 1
ATOM 1951 O O . ILE A 1 239 ? 10.068 -7.713 14.124 1.00 91.12 239 ILE A O 1
ATOM 1955 N N . GLU A 1 240 ? 12.103 -6.809 14.470 1.00 93.81 240 GLU A N 1
ATOM 1956 C CA . GLU A 1 240 ? 11.604 -5.495 14.889 1.00 93.81 240 GLU A CA 1
ATOM 1957 C C . GLU A 1 240 ? 10.752 -4.883 13.768 1.00 93.81 240 GLU A C 1
ATOM 1959 O O . GLU A 1 240 ? 11.222 -4.680 12.645 1.00 93.81 240 GLU A O 1
ATOM 1964 N N . ASN A 1 241 ? 9.494 -4.570 14.079 1.00 95.88 241 ASN A N 1
ATOM 1965 C CA . ASN A 1 241 ? 8.617 -3.871 13.153 1.00 95.88 241 ASN A CA 1
ATOM 1966 C C . ASN A 1 241 ? 9.041 -2.401 13.071 1.00 95.88 241 ASN A C 1
ATOM 1968 O O . ASN A 1 241 ? 8.617 -1.571 13.875 1.00 95.88 241 ASN A O 1
ATOM 1972 N N . LYS A 1 242 ? 9.885 -2.087 12.087 1.00 96.69 242 LYS A N 1
ATOM 1973 C CA . LYS A 1 242 ? 10.431 -0.738 11.899 1.00 96.69 242 LYS A CA 1
ATOM 1974 C C . LYS A 1 242 ? 9.347 0.298 11.599 1.00 96.69 242 LYS A C 1
ATOM 1976 O O . LYS A 1 242 ? 9.466 1.428 12.055 1.00 96.69 242 LYS A O 1
ATOM 1981 N N . VAL A 1 243 ? 8.276 -0.077 10.891 1.00 97.69 243 VAL A N 1
ATOM 1982 C CA . VAL A 1 243 ? 7.150 0.840 10.634 1.00 97.69 243 VAL A CA 1
ATOM 1983 C C . VAL A 1 243 ? 6.493 1.230 11.950 1.00 97.69 243 VAL A C 1
ATOM 1985 O O . VAL A 1 243 ? 6.311 2.412 12.211 1.00 97.69 243 VAL A O 1
ATOM 1988 N N . PHE A 1 244 ? 6.223 0.253 12.815 1.00 96.56 244 PHE A N 1
ATOM 1989 C CA . PHE A 1 244 ? 5.666 0.518 14.136 1.00 96.56 244 PHE A CA 1
ATOM 1990 C C . PHE A 1 244 ? 6.626 1.318 15.032 1.00 96.56 244 PHE A C 1
ATOM 1992 O O . PHE A 1 244 ? 6.207 2.251 15.706 1.00 96.56 244 PHE A O 1
ATOM 1999 N N . LYS A 1 245 ? 7.930 1.021 14.987 1.00 95.56 245 LYS A N 1
ATOM 2000 C CA . LYS A 1 245 ? 8.962 1.786 15.702 1.00 95.56 245 LYS A CA 1
ATOM 2001 C C . LYS A 1 245 ? 8.942 3.274 15.341 1.00 95.56 245 LYS A C 1
ATOM 2003 O O . LYS A 1 245 ? 8.951 4.107 16.239 1.00 95.56 245 LYS A O 1
ATOM 2008 N N . PHE A 1 246 ? 8.932 3.606 14.048 1.00 96.50 246 PHE A N 1
ATOM 2009 C CA . PHE A 1 246 ? 8.890 5.002 13.602 1.00 96.50 246 PHE A CA 1
ATOM 2010 C C . PHE A 1 246 ? 7.510 5.636 13.794 1.00 96.50 246 PHE A C 1
ATOM 2012 O O . PHE A 1 246 ? 7.444 6.826 14.076 1.00 96.50 246 PHE A O 1
ATOM 2019 N N . LEU A 1 247 ? 6.431 4.848 13.745 1.00 95.94 247 LEU A N 1
ATOM 2020 C CA . LEU A 1 247 ? 5.086 5.318 14.080 1.00 95.94 247 LEU A CA 1
ATOM 2021 C C . LEU A 1 247 ? 5.004 5.836 15.521 1.00 95.94 247 LEU A C 1
ATOM 2023 O O . LEU A 1 247 ? 4.344 6.833 15.767 1.00 95.94 247 LEU A O 1
ATOM 2027 N N . LEU A 1 248 ? 5.692 5.193 16.470 1.00 93.06 248 LEU A N 1
ATOM 2028 C CA . LEU A 1 248 ? 5.741 5.658 17.861 1.00 93.06 248 LEU A CA 1
ATOM 2029 C C . LEU A 1 248 ? 6.549 6.951 18.053 1.00 93.06 248 LEU A C 1
ATOM 2031 O O . LEU A 1 248 ? 6.491 7.547 19.125 1.00 93.06 248 LEU A O 1
ATOM 2035 N N . ASN A 1 249 ? 7.299 7.395 17.042 1.00 92.62 249 ASN A N 1
ATOM 2036 C CA . ASN A 1 249 ? 7.971 8.685 17.066 1.00 92.62 249 ASN A CA 1
ATOM 2037 C C . ASN A 1 249 ? 7.052 9.758 16.462 1.00 92.62 249 ASN A C 1
ATOM 2039 O O . ASN A 1 249 ? 6.959 9.894 15.240 1.00 92.62 249 ASN A O 1
ATOM 2043 N N . THR A 1 250 ? 6.367 10.519 17.316 1.00 85.12 250 THR A N 1
ATOM 2044 C CA . THR A 1 250 ? 5.341 11.493 16.905 1.00 85.12 250 THR A CA 1
ATOM 2045 C C . THR A 1 250 ? 5.876 12.576 15.967 1.00 85.12 250 THR A C 1
ATOM 2047 O O . THR A 1 250 ? 5.164 12.982 15.055 1.00 85.12 250 THR A O 1
ATOM 2050 N N . SER A 1 251 ? 7.138 13.004 16.112 1.00 87.50 251 SER A N 1
ATOM 2051 C CA . SER A 1 251 ? 7.710 14.038 15.232 1.00 87.50 251 SER A CA 1
ATOM 2052 C C . SER A 1 251 ? 7.905 13.561 13.791 1.00 87.50 251 SER A C 1
ATOM 2054 O O . SER A 1 251 ? 7.836 14.361 12.866 1.00 87.50 251 SER A O 1
ATOM 2056 N N . VAL A 1 252 ? 8.113 12.257 13.594 1.00 91.19 252 VAL A N 1
ATOM 2057 C CA . VAL A 1 252 ? 8.309 11.643 12.271 1.00 91.19 252 VAL A CA 1
ATOM 2058 C C . VAL A 1 252 ? 6.980 11.193 11.665 1.00 91.19 252 VAL A C 1
ATOM 2060 O O . VAL A 1 252 ? 6.809 11.204 10.449 1.00 91.19 252 VAL A O 1
ATOM 2063 N N . SER A 1 253 ? 6.040 10.764 12.506 1.00 93.00 253 SER A N 1
ATOM 2064 C CA . SER A 1 253 ? 4.815 10.088 12.079 1.00 93.00 253 SER A CA 1
ATOM 2065 C C . SER A 1 253 ? 3.589 10.990 11.959 1.00 93.00 253 SER A C 1
ATOM 2067 O O . SER A 1 253 ? 2.572 10.522 11.452 1.00 93.00 253 SER A O 1
ATOM 2069 N N . GLN A 1 254 ? 3.666 12.263 12.360 1.00 92.06 254 GLN A N 1
ATOM 2070 C CA . GLN A 1 254 ? 2.525 13.185 12.367 1.00 92.06 254 GLN A CA 1
ATOM 2071 C C . GLN A 1 254 ? 1.775 13.213 11.023 1.00 92.06 254 GLN A C 1
ATOM 2073 O O . GLN A 1 254 ? 0.593 12.872 10.972 1.00 92.06 254 GLN A O 1
ATOM 2078 N N . SER A 1 255 ? 2.468 13.516 9.917 1.00 91.81 255 SER A N 1
ATOM 2079 C CA . SER A 1 255 ? 1.857 13.545 8.578 1.00 91.81 255 SER A CA 1
ATOM 2080 C C . SER A 1 255 ? 1.250 12.197 8.185 1.00 91.81 255 SER A C 1
ATOM 2082 O O . SER A 1 255 ? 0.216 12.139 7.524 1.00 91.81 255 SER A O 1
ATOM 2084 N N . PHE A 1 256 ? 1.882 11.093 8.590 1.00 94.56 256 PHE A N 1
ATOM 2085 C CA . PHE A 1 256 ? 1.377 9.753 8.314 1.00 94.56 256 PHE A CA 1
ATOM 2086 C C . PHE A 1 256 ? 0.096 9.452 9.105 1.00 94.56 256 PHE A C 1
ATOM 2088 O O . PHE A 1 256 ? -0.819 8.854 8.548 1.00 94.56 256 PHE A O 1
ATOM 2095 N N . ILE A 1 257 ? 0.001 9.876 10.369 1.00 93.81 257 ILE A N 1
ATOM 2096 C CA . ILE A 1 257 ? -1.193 9.712 11.213 1.00 93.81 257 ILE A CA 1
ATOM 2097 C C . ILE A 1 257 ? -2.352 10.562 10.678 1.00 93.81 257 ILE A C 1
ATOM 2099 O O . ILE A 1 257 ? -3.468 10.062 10.539 1.00 93.81 257 ILE A O 1
ATOM 2103 N N . GLU A 1 258 ? -2.097 11.818 10.309 1.00 92.19 258 GLU A N 1
ATOM 2104 C CA . GLU A 1 258 ? -3.105 12.688 9.690 1.00 92.19 258 GLU A CA 1
ATOM 2105 C C . GLU A 1 258 ? -3.635 12.077 8.384 1.00 92.19 258 GLU A C 1
ATOM 2107 O O . GLU A 1 258 ? -4.847 11.968 8.174 1.00 92.19 258 GLU A O 1
ATOM 2112 N N . LEU A 1 259 ? -2.724 11.593 7.533 1.00 91.81 259 LEU A N 1
ATOM 2113 C CA . LEU A 1 259 ? -3.075 10.910 6.293 1.00 91.81 259 LEU A CA 1
ATOM 2114 C C . LEU A 1 259 ? -3.825 9.597 6.567 1.00 91.81 259 LEU A C 1
ATOM 2116 O O . LEU A 1 259 ? -4.769 9.274 5.850 1.00 91.81 259 LEU A O 1
ATOM 2120 N N . LEU A 1 260 ? -3.479 8.873 7.636 1.00 93.94 260 LEU A N 1
ATOM 2121 C CA . LEU A 1 260 ? -4.174 7.662 8.067 1.00 93.94 260 LEU A CA 1
ATOM 2122 C C . LEU A 1 260 ? -5.644 7.936 8.370 1.00 93.94 260 LEU A C 1
ATOM 2124 O O . LEU A 1 260 ? -6.503 7.225 7.844 1.00 93.94 260 LEU A O 1
ATOM 2128 N N . PHE A 1 261 ? -5.950 8.965 9.161 1.00 91.62 261 PHE A N 1
ATOM 2129 C CA . PHE A 1 261 ? -7.336 9.341 9.453 1.00 91.62 261 PHE A CA 1
ATOM 2130 C C . PHE A 1 261 ? -8.067 9.846 8.210 1.00 91.62 261 PHE A C 1
ATOM 2132 O O . PHE A 1 261 ? -9.229 9.492 7.985 1.00 91.62 261 PHE A O 1
ATOM 2139 N N . LEU A 1 262 ? -7.378 10.613 7.362 1.00 90.94 262 LEU A N 1
ATOM 2140 C CA . LEU A 1 262 ? -7.931 11.107 6.107 1.00 90.94 262 LEU A CA 1
ATOM 2141 C C . LEU A 1 262 ? -8.328 9.957 5.170 1.00 90.94 262 LEU A C 1
ATOM 2143 O O . LEU A 1 262 ? -9.453 9.935 4.663 1.00 90.94 262 LEU A O 1
ATOM 2147 N N . PHE A 1 263 ? -7.443 8.974 4.980 1.00 90.50 263 PHE A N 1
ATOM 2148 C CA . PHE A 1 263 ? -7.738 7.769 4.209 1.00 90.50 263 PHE A CA 1
ATOM 2149 C C . PHE A 1 263 ? -8.828 6.940 4.875 1.00 90.50 263 PHE A C 1
ATOM 2151 O O . PHE A 1 263 ? -9.744 6.504 4.183 1.00 90.50 263 PHE A O 1
ATOM 2158 N N . PHE A 1 264 ? -8.790 6.740 6.191 1.00 90.88 264 PHE A N 1
ATOM 2159 C CA . PHE A 1 264 ? -9.800 5.930 6.867 1.00 90.88 264 PHE A CA 1
ATOM 2160 C C . PHE A 1 264 ? -11.217 6.493 6.674 1.00 90.88 264 PHE A C 1
ATOM 2162 O O . PHE A 1 264 ? -12.146 5.736 6.413 1.00 90.88 264 PHE A O 1
ATOM 2169 N N . ASN A 1 265 ? -11.370 7.821 6.692 1.00 88.75 265 ASN A N 1
ATOM 2170 C CA . ASN A 1 265 ? -12.657 8.479 6.463 1.00 88.75 265 ASN A CA 1
ATOM 2171 C C . ASN A 1 265 ? -13.097 8.500 4.981 1.00 88.75 265 ASN A C 1
ATOM 2173 O O . ASN A 1 265 ? -14.296 8.564 4.713 1.00 88.75 265 ASN A O 1
ATOM 2177 N N . ARG A 1 266 ? -12.157 8.476 4.020 1.00 85.25 266 ARG A N 1
ATOM 2178 C CA . ARG A 1 266 ? -12.441 8.596 2.571 1.00 85.25 266 ARG A CA 1
ATOM 2179 C C . ARG A 1 266 ? -12.481 7.268 1.805 1.00 85.25 266 ARG A C 1
ATOM 2181 O O . ARG A 1 266 ? -13.066 7.208 0.726 1.00 85.25 266 ARG A O 1
ATOM 2188 N N . THR A 1 267 ? -11.832 6.216 2.298 1.00 71.38 267 THR A N 1
ATOM 2189 C CA . THR A 1 267 ? -11.569 4.984 1.527 1.00 71.38 267 THR A CA 1
ATOM 2190 C C . THR A 1 267 ? -12.727 3.993 1.595 1.00 71.38 267 THR A C 1
ATOM 2192 O O . THR A 1 267 ? -12.536 2.831 1.933 1.00 71.38 267 THR A O 1
ATOM 2195 N N . ASN A 1 268 ? -13.940 4.414 1.256 1.00 64.31 268 ASN A N 1
ATOM 2196 C CA . ASN A 1 268 ? -15.108 3.533 1.379 1.00 64.31 268 ASN A CA 1
ATOM 2197 C C . ASN A 1 268 ? -15.072 2.374 0.360 1.00 64.31 268 ASN A C 1
ATOM 2199 O O . ASN A 1 268 ? -15.717 1.350 0.563 1.00 64.31 268 ASN A O 1
ATOM 2203 N N . ASN A 1 269 ? -14.272 2.506 -0.707 1.00 67.88 269 ASN A N 1
ATOM 2204 C CA . ASN A 1 269 ? -14.240 1.556 -1.823 1.00 67.88 269 ASN A CA 1
ATOM 2205 C C . ASN A 1 269 ? -13.033 0.592 -1.818 1.00 67.88 269 ASN A C 1
ATOM 2207 O O . ASN A 1 269 ? -13.054 -0.384 -2.562 1.00 67.88 269 ASN A O 1
ATOM 2211 N N . ASP A 1 270 ? -11.988 0.820 -1.007 1.00 87.19 270 ASP A N 1
ATOM 2212 C CA . ASP A 1 270 ? -10.828 -0.092 -0.907 1.00 87.19 270 ASP A CA 1
ATOM 2213 C C . ASP A 1 270 ? -10.759 -0.727 0.489 1.00 87.19 270 ASP A C 1
ATOM 2215 O O . ASP A 1 270 ? -10.049 -0.273 1.393 1.00 87.19 270 ASP A O 1
ATOM 2219 N N . ARG A 1 271 ? -11.517 -1.820 0.653 1.00 90.06 271 ARG A N 1
ATOM 2220 C CA . ARG A 1 271 ? -11.580 -2.602 1.900 1.00 90.06 271 ARG A CA 1
ATOM 2221 C C . ARG A 1 271 ? -10.221 -3.146 2.326 1.00 90.06 271 ARG A C 1
ATOM 2223 O O . ARG A 1 271 ? -9.949 -3.246 3.519 1.00 90.06 271 ARG A O 1
ATOM 2230 N N . SER A 1 272 ? -9.352 -3.486 1.374 1.00 91.12 272 SER A N 1
ATOM 2231 C CA . SER A 1 272 ? -8.017 -4.000 1.687 1.00 91.12 272 SER A CA 1
ATOM 2232 C C . SER A 1 272 ? -7.181 -2.935 2.394 1.00 91.12 272 SER A C 1
ATOM 2234 O O . SER A 1 272 ? -6.560 -3.226 3.419 1.00 91.12 272 SER A O 1
ATOM 2236 N N . LEU A 1 273 ? -7.228 -1.692 1.905 1.00 92.31 273 LEU A N 1
ATOM 2237 C CA . LEU A 1 273 ? -6.547 -0.567 2.538 1.00 92.31 273 LEU A CA 1
ATOM 2238 C C . LEU A 1 273 ? -7.144 -0.221 3.907 1.00 92.31 273 LEU A C 1
ATOM 2240 O O . LEU A 1 273 ? -6.390 -0.044 4.863 1.00 92.31 273 LEU A O 1
ATOM 2244 N N . GLN A 1 274 ? -8.476 -0.208 4.040 1.00 92.81 274 GLN A N 1
ATOM 2245 C CA . GLN A 1 274 ? -9.132 -0.009 5.340 1.00 92.81 274 GLN A CA 1
ATOM 2246 C C . GLN A 1 274 ? -8.697 -1.067 6.368 1.00 92.81 274 GLN A C 1
ATOM 2248 O O . GLN A 1 274 ? -8.359 -0.723 7.499 1.00 92.81 274 GLN A O 1
ATOM 2253 N N . ILE A 1 275 ? -8.632 -2.346 5.981 1.00 94.56 275 ILE A N 1
ATOM 2254 C CA . ILE A 1 275 ? -8.172 -3.428 6.865 1.00 94.56 275 ILE A CA 1
ATOM 2255 C C . ILE A 1 275 ? -6.706 -3.229 7.269 1.00 94.56 275 ILE A C 1
ATOM 2257 O O . ILE A 1 275 ? -6.369 -3.434 8.437 1.00 94.56 275 ILE A O 1
ATOM 2261 N N . MET A 1 276 ? -5.829 -2.833 6.340 1.00 96.00 276 MET A N 1
ATOM 2262 C CA . MET A 1 276 ? -4.428 -2.526 6.655 1.00 96.00 276 MET A CA 1
ATOM 2263 C C . MET A 1 276 ? -4.312 -1.391 7.683 1.00 96.00 276 MET A C 1
ATOM 2265 O O . MET A 1 276 ? -3.558 -1.516 8.651 1.00 96.00 276 MET A O 1
ATOM 2269 N N . ILE A 1 277 ? -5.106 -0.327 7.525 1.00 96.25 277 ILE A N 1
ATOM 2270 C CA . ILE A 1 277 ? -5.191 0.770 8.499 1.00 96.25 277 ILE A CA 1
ATOM 2271 C C . ILE A 1 277 ? -5.671 0.243 9.857 1.00 96.25 277 ILE A C 1
ATOM 2273 O O . ILE A 1 277 ? -5.025 0.493 10.873 1.00 96.25 277 ILE A O 1
ATOM 2277 N N . CYS A 1 278 ? -6.748 -0.549 9.892 1.00 96.31 278 CYS A N 1
ATOM 2278 C CA . CYS A 1 278 ? -7.255 -1.132 11.135 1.00 96.31 278 CYS A CA 1
ATOM 2279 C C . CYS A 1 278 ? -6.224 -2.013 11.840 1.00 96.31 278 CYS A C 1
ATOM 2281 O O . CYS A 1 278 ? -6.151 -1.986 13.064 1.00 96.31 278 CYS A O 1
ATOM 2283 N N . LYS A 1 279 ? -5.420 -2.785 11.100 1.00 95.81 279 LYS A N 1
ATOM 2284 C CA . LYS A 1 279 ? -4.341 -3.602 11.675 1.00 95.81 279 LYS A CA 1
ATOM 2285 C C . LYS A 1 279 ? -3.275 -2.739 12.342 1.00 95.81 279 LYS A C 1
ATOM 2287 O O . LYS A 1 279 ? -2.828 -3.087 13.432 1.00 95.81 279 LYS A O 1
ATOM 2292 N N . LEU A 1 280 ? -2.899 -1.619 11.723 1.00 96.38 280 LEU A N 1
ATOM 2293 C CA . LEU A 1 280 ? -1.938 -0.684 12.305 1.00 96.38 280 LEU A CA 1
ATOM 2294 C C . LEU A 1 280 ? -2.508 0.020 13.545 1.00 96.38 280 LEU A C 1
ATOM 2296 O O . LEU A 1 280 ? -1.857 0.040 14.585 1.00 96.38 280 LEU A O 1
ATOM 2300 N N . LEU A 1 281 ? -3.745 0.520 13.470 1.00 96.12 281 LEU A N 1
ATOM 2301 C CA . LEU A 1 281 ? -4.437 1.112 14.618 1.00 96.12 281 LEU A CA 1
ATOM 2302 C C . LEU A 1 281 ? -4.579 0.105 15.763 1.00 96.12 281 LEU A C 1
ATOM 2304 O O . LEU A 1 281 ? -4.291 0.418 16.913 1.00 96.12 281 LEU A O 1
ATOM 2308 N N . TYR A 1 282 ? -4.961 -1.135 15.458 1.00 96.25 282 TYR A N 1
ATOM 2309 C CA . TYR A 1 282 ? -5.056 -2.201 16.451 1.00 96.25 282 TYR A CA 1
ATOM 2310 C C . TYR A 1 282 ? -3.697 -2.500 17.096 1.00 96.25 282 TYR A C 1
ATOM 2312 O O . TYR A 1 282 ? -3.638 -2.748 18.298 1.00 96.25 282 TYR A O 1
ATOM 2320 N N . LEU A 1 283 ? -2.601 -2.453 16.332 1.00 95.44 283 LEU A N 1
ATOM 2321 C CA . LEU A 1 283 ? -1.247 -2.620 16.863 1.00 95.44 283 LEU A CA 1
ATOM 2322 C C . LEU A 1 283 ? -0.897 -1.514 17.874 1.00 95.44 283 LEU A C 1
ATOM 2324 O O . LEU A 1 283 ? -0.442 -1.823 18.975 1.00 95.44 283 LEU A O 1
ATOM 2328 N N . VAL A 1 284 ? -1.199 -0.249 17.559 1.00 94.88 284 VAL A N 1
ATOM 2329 C CA . VAL A 1 284 ? -1.053 0.872 18.508 1.00 94.88 284 VAL A CA 1
ATOM 2330 C C . VAL A 1 284 ? -1.898 0.626 19.762 1.00 94.88 284 VAL A C 1
ATOM 2332 O O . VAL A 1 284 ? -1.379 0.641 20.872 1.00 94.88 284 VAL A O 1
ATOM 2335 N N . LEU A 1 285 ? -3.179 0.289 19.598 1.00 95.12 285 LEU A N 1
ATOM 2336 C CA . LEU A 1 285 ? -4.131 0.104 20.703 1.00 95.12 285 LEU A CA 1
ATOM 2337 C C . LEU A 1 285 ? -3.928 -1.183 21.524 1.00 95.12 285 LEU A C 1
ATOM 2339 O O . LEU A 1 285 ? -4.631 -1.414 22.508 1.00 95.12 285 LEU A O 1
ATOM 2343 N N . THR A 1 286 ? -3.006 -2.054 21.112 1.00 93.62 286 THR A N 1
ATOM 2344 C CA . THR A 1 286 ? -2.593 -3.247 21.871 1.00 93.62 286 THR A CA 1
ATOM 2345 C C . THR A 1 286 ? -1.191 -3.131 22.451 1.00 93.62 286 THR A C 1
ATOM 2347 O O . THR A 1 286 ? -0.685 -4.094 23.028 1.00 93.62 286 THR A O 1
ATOM 2350 N N . SER A 1 287 ? -0.583 -1.953 22.327 1.00 92.06 287 SER A N 1
ATOM 2351 C CA . SER A 1 287 ? 0.689 -1.628 22.962 1.00 92.06 287 SER A CA 1
ATOM 2352 C C . SER A 1 287 ? 0.523 -1.439 24.474 1.00 92.06 287 SER A C 1
ATOM 2354 O O . SER A 1 287 ? -0.527 -1.741 25.046 1.00 92.06 287 SER A O 1
ATOM 2356 N N . ASN A 1 288 ? 1.577 -0.987 25.157 1.00 90.56 288 ASN A N 1
ATOM 2357 C CA . ASN A 1 288 ? 1.481 -0.707 26.587 1.00 90.56 288 ASN A CA 1
ATOM 2358 C C . ASN A 1 288 ? 0.440 0.398 26.876 1.00 90.56 288 ASN A C 1
ATOM 2360 O O . ASN A 1 288 ? 0.101 1.202 26.008 1.00 90.56 288 ASN A O 1
ATOM 2364 N N . SER A 1 289 ? -0.077 0.419 28.107 1.00 88.31 289 SER A N 1
ATOM 2365 C CA . SER A 1 289 ? -1.173 1.319 28.488 1.00 88.31 289 SER A CA 1
ATOM 2366 C C . SER A 1 289 ? -0.813 2.799 28.332 1.00 88.31 289 SER A C 1
ATOM 2368 O O . SER A 1 289 ? -1.680 3.594 27.979 1.00 88.31 289 SER A O 1
ATOM 2370 N N . ASP A 1 290 ? 0.449 3.160 28.570 1.00 88.88 290 ASP A N 1
ATOM 2371 C CA . ASP A 1 290 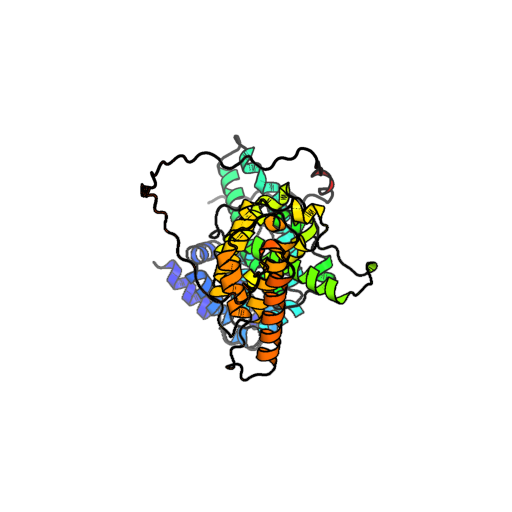? 0.909 4.549 28.513 1.00 88.88 290 ASP A CA 1
ATOM 2372 C C . ASP A 1 290 ? 0.894 5.091 27.080 1.00 88.88 290 ASP A C 1
ATOM 2374 O O . ASP A 1 290 ? 0.441 6.210 26.850 1.00 88.88 290 ASP A O 1
ATOM 2378 N N . ILE A 1 291 ? 1.330 4.292 26.101 1.00 90.25 291 ILE A N 1
ATOM 2379 C CA . ILE A 1 291 ? 1.252 4.657 24.682 1.00 90.25 291 ILE A CA 1
ATOM 2380 C C . ILE A 1 291 ? -0.214 4.785 24.271 1.00 90.25 291 ILE A C 1
ATOM 2382 O O . ILE A 1 291 ? -0.604 5.799 23.705 1.00 90.25 291 ILE A O 1
ATOM 2386 N N . VAL A 1 292 ? -1.041 3.780 24.573 1.00 89.88 292 VAL A N 1
ATOM 2387 C CA . VAL A 1 292 ? -2.440 3.722 24.113 1.00 89.88 292 VAL A CA 1
ATOM 2388 C C . VAL A 1 292 ? -3.240 4.951 24.560 1.00 89.88 292 VAL A C 1
ATOM 2390 O O . VAL A 1 292 ? -4.044 5.462 23.782 1.00 89.88 292 VAL A O 1
ATOM 2393 N N . MET A 1 293 ? -3.005 5.432 25.784 1.00 89.69 293 MET A N 1
ATOM 2394 C CA . MET A 1 293 ? -3.718 6.583 26.342 1.00 89.69 293 MET A CA 1
ATOM 2395 C C . MET A 1 293 ? -3.270 7.930 25.775 1.00 89.69 293 MET A C 1
ATOM 2397 O O . MET A 1 293 ? -4.079 8.846 25.748 1.00 89.69 293 MET A O 1
ATOM 2401 N N . ASN A 1 294 ? -2.019 8.060 25.324 1.00 88.88 294 ASN A N 1
ATOM 2402 C CA . ASN A 1 294 ? -1.442 9.357 24.948 1.00 88.88 294 ASN A CA 1
ATOM 2403 C C . ASN A 1 294 ? -1.147 9.497 23.446 1.00 88.88 294 ASN A C 1
ATOM 2405 O O . ASN A 1 294 ? -0.737 10.566 23.002 1.00 88.88 294 ASN A O 1
ATOM 2409 N N . PHE A 1 295 ? -1.296 8.426 22.660 1.00 92.50 295 PHE A N 1
ATOM 2410 C CA . PHE A 1 295 ? -0.880 8.425 21.255 1.00 92.50 295 PHE A CA 1
ATOM 2411 C C . PHE A 1 295 ? -1.818 9.217 20.335 1.00 92.50 295 PHE A C 1
ATOM 2413 O O . PHE A 1 295 ? -1.352 9.895 19.424 1.00 92.50 295 PHE A O 1
ATOM 2420 N N . PHE A 1 296 ? -3.132 9.121 20.547 1.00 94.19 296 PHE A N 1
ATOM 2421 C CA . PHE A 1 296 ? -4.132 9.823 19.740 1.00 94.19 296 PHE A CA 1
ATOM 2422 C C . PHE A 1 296 ? -4.796 10.921 20.553 1.00 94.19 296 PHE A C 1
ATOM 2424 O O . PHE A 1 296 ? -5.145 10.700 21.711 1.00 94.19 296 PHE A O 1
ATOM 2431 N N . TYR A 1 297 ? -5.075 12.063 19.925 1.00 93.06 297 TYR A N 1
ATOM 2432 C CA . TYR A 1 297 ? -5.924 13.059 20.561 1.00 93.06 297 TYR A CA 1
ATOM 2433 C C . TYR A 1 297 ? -7.360 12.557 20.662 1.00 93.06 297 TYR A C 1
ATOM 2435 O O . TYR A 1 297 ? -7.873 11.851 19.789 1.00 93.06 297 TYR A O 1
ATOM 2443 N N . LEU A 1 298 ? -8.064 13.029 21.689 1.00 94.75 298 LEU A N 1
ATOM 2444 C CA . LEU A 1 298 ? -9.475 12.719 21.893 1.00 94.75 298 LEU A CA 1
ATOM 2445 C C . LEU A 1 298 ? -10.350 13.034 20.666 1.00 94.75 298 LEU A C 1
ATOM 2447 O O . LEU A 1 298 ? -11.319 12.324 20.400 1.00 94.75 298 LEU A O 1
ATOM 2451 N N . ASN A 1 299 ? -10.025 14.085 19.908 1.00 94.31 299 ASN A N 1
ATOM 2452 C CA . ASN A 1 299 ? -10.757 14.433 18.688 1.00 94.31 299 ASN A CA 1
ATOM 2453 C C . ASN A 1 299 ? -10.588 13.372 17.596 1.00 94.31 299 ASN A C 1
ATOM 2455 O O . ASN A 1 299 ? -11.576 12.987 16.974 1.00 94.31 299 ASN A O 1
ATOM 2459 N N . ASP A 1 300 ? -9.378 12.848 17.415 1.00 94.62 300 ASP A N 1
ATOM 2460 C CA . ASP A 1 300 ? -9.111 11.800 16.431 1.00 94.62 300 ASP A CA 1
ATOM 2461 C C . ASP A 1 300 ? -9.807 10.492 16.818 1.00 94.62 300 ASP A C 1
ATOM 2463 O O . ASP A 1 300 ? -10.407 9.825 15.975 1.00 94.62 300 ASP A O 1
ATOM 2467 N N . LEU A 1 301 ? -9.822 10.158 18.115 1.00 95.88 301 LEU A N 1
ATOM 2468 C CA . LEU A 1 301 ? -10.563 9.007 18.643 1.00 95.88 301 LEU A CA 1
ATOM 2469 C C . LEU A 1 301 ? -12.072 9.123 18.379 1.00 95.88 301 LEU A C 1
ATOM 2471 O O . LEU A 1 301 ? -12.721 8.136 18.017 1.00 95.88 301 LEU A O 1
ATOM 2475 N N . LYS A 1 302 ? -12.638 10.326 18.530 1.00 95.44 302 LYS A N 1
ATOM 2476 C CA . LYS A 1 302 ? -14.043 10.612 18.207 1.00 95.44 302 LYS A CA 1
ATOM 2477 C C . LYS A 1 302 ? -14.321 10.451 16.713 1.00 95.44 302 LYS A C 1
ATOM 2479 O O . LYS A 1 302 ? -15.247 9.728 16.358 1.00 95.44 302 LYS A O 1
ATOM 2484 N N . VAL A 1 303 ? -13.480 11.027 15.849 1.00 94.62 303 VAL A N 1
ATOM 2485 C CA . VAL A 1 303 ? -13.587 10.875 14.386 1.00 94.62 303 VAL A CA 1
ATOM 2486 C C . VAL A 1 303 ? -13.511 9.402 13.984 1.00 94.62 303 VAL A C 1
ATOM 2488 O O . VAL A 1 303 ? -14.331 8.929 13.200 1.00 94.62 303 VAL A O 1
ATOM 2491 N N . LEU A 1 304 ? -12.569 8.648 14.551 1.00 95.50 304 LEU A N 1
ATOM 2492 C CA . LEU A 1 304 ? -12.431 7.219 14.290 1.00 95.50 304 LEU A CA 1
ATOM 2493 C C . LEU A 1 304 ? -13.672 6.434 14.724 1.00 95.50 304 LEU A C 1
ATOM 2495 O O . LEU A 1 304 ? -14.118 5.544 14.003 1.00 95.50 304 LEU A O 1
ATOM 2499 N N . THR A 1 305 ? -14.248 6.783 15.874 1.00 96.75 305 THR A N 1
ATOM 2500 C CA . THR A 1 305 ? -15.484 6.171 16.378 1.00 96.75 305 THR A CA 1
ATOM 2501 C C . THR A 1 305 ? -16.664 6.465 15.454 1.00 96.75 305 THR A C 1
ATOM 2503 O O . THR A 1 305 ? -17.394 5.543 15.100 1.00 96.75 305 THR A O 1
ATOM 2506 N N . ASP A 1 306 ? -16.819 7.710 15.002 1.00 95.88 306 ASP A N 1
ATOM 2507 C CA . ASP A 1 306 ? -17.868 8.103 14.058 1.00 95.88 306 ASP A CA 1
ATOM 2508 C C . ASP A 1 306 ? -17.761 7.336 12.732 1.00 95.88 306 ASP A C 1
ATOM 2510 O O . ASP A 1 306 ? -18.764 6.823 12.228 1.00 95.88 306 ASP A O 1
ATOM 2514 N N . VAL A 1 307 ? -16.544 7.217 12.183 1.00 94.62 307 VAL A N 1
ATOM 2515 C CA . VAL A 1 307 ? -16.300 6.435 10.963 1.00 94.62 307 VAL A CA 1
ATOM 2516 C C . VAL A 1 307 ? -16.613 4.961 11.204 1.00 94.62 307 VAL A C 1
ATOM 2518 O O . VAL A 1 307 ? -17.301 4.361 10.389 1.00 94.62 307 VAL A O 1
ATOM 2521 N N . LEU A 1 308 ? -16.186 4.373 12.326 1.00 96.00 308 LEU A N 1
ATOM 2522 C CA . LEU A 1 308 ? -16.468 2.966 12.628 1.00 96.00 308 LEU A CA 1
ATOM 2523 C C . LEU A 1 308 ? -17.963 2.682 12.774 1.00 96.00 308 LEU A C 1
ATOM 2525 O O . LEU A 1 308 ? -18.424 1.690 12.220 1.00 96.00 308 LEU A O 1
ATOM 2529 N N . ILE A 1 309 ? -18.723 3.536 13.467 1.00 95.94 309 ILE A N 1
ATOM 2530 C CA . ILE A 1 309 ? -20.183 3.388 13.587 1.00 95.94 309 ILE A CA 1
ATOM 2531 C C . ILE A 1 309 ? -20.819 3.411 12.194 1.00 95.94 309 ILE A C 1
ATOM 2533 O O . ILE A 1 309 ? -21.556 2.492 11.845 1.00 95.94 309 ILE A O 1
ATOM 2537 N N . ARG A 1 310 ? -20.483 4.423 11.379 1.00 94.81 310 ARG A N 1
ATOM 2538 C CA . ARG A 1 310 ? -21.003 4.571 10.013 1.00 94.81 310 ARG A CA 1
ATOM 2539 C C . ARG A 1 310 ? -20.649 3.373 9.137 1.00 94.81 310 ARG A C 1
ATOM 2541 O O . ARG A 1 310 ? -21.499 2.887 8.401 1.00 94.81 310 ARG A O 1
ATOM 2548 N N . GLU A 1 311 ? -19.399 2.926 9.160 1.00 93.75 311 GLU A N 1
ATOM 2549 C CA . GLU A 1 311 ? -18.963 1.816 8.319 1.00 93.75 311 GLU A CA 1
ATOM 2550 C C . GLU A 1 311 ? -19.617 0.509 8.760 1.00 93.75 311 GLU A C 1
ATOM 2552 O O . GLU A 1 311 ? -20.135 -0.205 7.914 1.00 93.75 311 GLU A O 1
ATOM 2557 N N . ILE A 1 312 ? -19.659 0.215 10.064 1.00 94.56 312 ILE A N 1
ATOM 2558 C CA . ILE A 1 312 ? -20.285 -1.004 10.590 1.00 94.56 312 ILE A CA 1
ATOM 2559 C C . ILE A 1 312 ? -21.763 -1.095 10.189 1.00 94.56 312 ILE A C 1
ATOM 2561 O O . ILE A 1 312 ? -22.195 -2.165 9.766 1.00 94.56 312 ILE A O 1
ATOM 2565 N N . ASP A 1 313 ? -22.502 0.011 10.288 1.00 91.94 313 ASP A N 1
ATOM 2566 C CA . ASP A 1 313 ? -23.926 0.082 9.937 1.00 91.94 313 ASP A CA 1
ATOM 2567 C C . ASP A 1 313 ? -24.174 -0.113 8.428 1.00 91.94 313 ASP A C 1
ATOM 2569 O O . ASP A 1 313 ? -25.129 -0.769 8.021 1.00 91.94 313 ASP A O 1
ATOM 2573 N N . ASN A 1 314 ? -23.265 0.380 7.578 1.00 90.88 314 ASN A N 1
ATOM 2574 C CA . ASN A 1 314 ? -23.374 0.262 6.119 1.00 90.88 314 ASN A CA 1
ATOM 2575 C C . ASN A 1 314 ? -22.831 -1.063 5.547 1.00 90.88 314 ASN A C 1
ATOM 2577 O O . ASN A 1 314 ? -22.945 -1.295 4.340 1.00 90.88 314 ASN A O 1
ATOM 2581 N N . LEU A 1 315 ? -22.204 -1.922 6.360 1.00 91.38 315 LEU A N 1
ATOM 2582 C CA . LEU A 1 315 ? -21.641 -3.187 5.881 1.00 91.38 315 LEU A CA 1
ATOM 2583 C C . LEU A 1 315 ? -22.737 -4.194 5.533 1.00 91.38 315 LEU A C 1
ATOM 2585 O O . LEU A 1 315 ? -23.582 -4.535 6.363 1.00 91.38 315 LEU A O 1
ATOM 2589 N N . SER A 1 316 ? -22.639 -4.764 4.334 1.00 87.75 316 SER A N 1
ATOM 2590 C CA . SER A 1 316 ? -23.512 -5.853 3.893 1.00 87.75 316 SER A CA 1
ATOM 2591 C C . SER A 1 316 ? -23.276 -7.147 4.689 1.00 87.75 316 SER A C 1
ATOM 2593 O O . SER A 1 316 ? -22.192 -7.372 5.234 1.00 87.75 316 SER A O 1
ATOM 2595 N N . ALA A 1 317 ? -24.258 -8.056 4.694 1.00 81.94 317 ALA A N 1
ATOM 2596 C CA . ALA A 1 317 ? -24.131 -9.379 5.325 1.00 81.94 317 ALA A CA 1
ATOM 2597 C C . ALA A 1 317 ? -23.011 -10.251 4.712 1.00 81.94 317 ALA A C 1
ATOM 2599 O O . ALA A 1 317 ? -22.551 -11.208 5.324 1.00 81.94 317 ALA A O 1
ATOM 2600 N N . SER A 1 318 ? -22.533 -9.928 3.505 1.00 84.06 318 SER A N 1
ATOM 2601 C CA . SER A 1 318 ? -21.379 -10.600 2.893 1.00 84.06 318 SER A CA 1
ATOM 2602 C C . SER A 1 318 ? -20.023 -10.138 3.437 1.00 84.06 318 SER A C 1
ATOM 2604 O O . SER A 1 318 ? -19.022 -10.818 3.221 1.00 84.06 318 SER A O 1
ATOM 2606 N N . GLU A 1 319 ? -19.959 -9.009 4.146 1.00 89.56 319 GLU A N 1
ATOM 2607 C CA . GLU A 1 319 ? -18.707 -8.389 4.600 1.00 89.56 319 GLU A CA 1
ATOM 2608 C C . GLU A 1 319 ? -18.424 -8.624 6.098 1.00 89.56 319 GLU A C 1
ATOM 2610 O O . GLU A 1 319 ? -17.762 -7.822 6.763 1.00 89.56 319 GLU A O 1
ATOM 2615 N N . GLU A 1 320 ? -18.869 -9.759 6.645 1.00 89.50 320 GLU A N 1
ATOM 2616 C CA . GLU A 1 320 ? -18.708 -10.111 8.066 1.00 89.50 320 GLU A CA 1
ATOM 2617 C C . GLU A 1 320 ? -17.247 -10.100 8.547 1.00 89.50 320 GLU A C 1
ATOM 2619 O O . GLU A 1 320 ? -16.958 -9.740 9.687 1.00 89.50 320 GLU A O 1
ATOM 2624 N N . TYR A 1 321 ? -16.278 -10.446 7.696 1.00 91.38 321 TYR A N 1
ATOM 2625 C CA . TYR A 1 321 ? -14.861 -10.377 8.075 1.00 91.38 321 TYR A CA 1
ATOM 2626 C C . TYR A 1 321 ? -14.390 -8.931 8.324 1.00 91.38 321 TYR A C 1
ATOM 2628 O O . TYR A 1 321 ? -13.635 -8.654 9.265 1.00 91.38 321 TYR A O 1
ATOM 2636 N N . VAL A 1 322 ? -14.860 -7.993 7.498 1.00 93.00 322 VAL A N 1
ATOM 2637 C CA . VAL A 1 322 ? -14.584 -6.560 7.662 1.00 93.00 322 VAL A CA 1
ATOM 2638 C C . VAL A 1 322 ? -15.256 -6.066 8.941 1.00 93.00 322 VAL A C 1
ATOM 2640 O O . VAL A 1 322 ? -14.602 -5.436 9.773 1.00 93.00 322 VAL A O 1
ATOM 2643 N N . ARG A 1 323 ? -16.515 -6.462 9.161 1.00 94.81 323 ARG A N 1
ATOM 2644 C CA . ARG A 1 323 ? -17.283 -6.149 10.374 1.00 94.81 323 ARG A CA 1
ATOM 2645 C C . ARG A 1 323 ? -16.565 -6.614 11.640 1.00 94.81 323 ARG A C 1
ATOM 2647 O O . ARG A 1 323 ? -16.344 -5.825 12.554 1.00 94.81 323 ARG A O 1
ATOM 2654 N N . ASN A 1 324 ? -16.098 -7.861 11.656 1.00 95.12 324 ASN A N 1
ATOM 2655 C CA . ASN A 1 324 ? -15.301 -8.426 12.742 1.00 95.12 324 ASN A CA 1
ATOM 2656 C C . ASN A 1 324 ? -14.004 -7.640 12.994 1.00 95.12 324 ASN A C 1
ATOM 2658 O O . ASN A 1 324 ? -13.596 -7.452 14.143 1.00 95.12 324 ASN A O 1
ATOM 2662 N N . THR A 1 325 ? -13.350 -7.160 11.934 1.00 96.00 325 THR A N 1
ATOM 2663 C CA . THR A 1 325 ? -12.142 -6.330 12.041 1.00 96.00 325 THR A CA 1
ATOM 2664 C C . THR A 1 325 ? -12.457 -4.980 12.692 1.00 96.00 325 THR A C 1
ATOM 2666 O O . THR A 1 325 ? -11.767 -4.580 13.633 1.00 96.00 325 THR A O 1
ATOM 2669 N N . PHE A 1 326 ? -13.529 -4.313 12.260 1.00 96.62 326 PHE A N 1
ATOM 2670 C CA . PHE A 1 326 ? -13.972 -3.037 12.824 1.00 96.62 326 PHE A CA 1
ATOM 2671 C C . PHE A 1 326 ? -14.442 -3.170 14.272 1.00 96.62 326 PHE A C 1
ATOM 2673 O O . PHE A 1 326 ? -14.044 -2.361 15.103 1.00 96.62 326 PHE A O 1
ATOM 2680 N N . LEU A 1 327 ? -15.187 -4.221 14.622 1.00 97.38 327 LEU A N 1
ATOM 2681 C CA . LEU A 1 327 ? -15.618 -4.468 16.002 1.00 97.38 327 LEU A CA 1
ATOM 2682 C C . LEU A 1 327 ? -14.438 -4.722 16.950 1.00 97.38 327 LEU A C 1
ATOM 2684 O O . LEU A 1 327 ? -14.431 -4.230 18.078 1.00 97.38 327 LEU A O 1
ATOM 2688 N N . ARG A 1 328 ? -13.399 -5.441 16.502 1.00 97.19 328 ARG A N 1
ATOM 2689 C CA . ARG A 1 328 ? -12.167 -5.631 17.293 1.00 97.19 328 ARG A CA 1
ATOM 2690 C C . ARG A 1 328 ? -11.448 -4.313 17.550 1.00 97.19 328 ARG A C 1
ATOM 2692 O O . ARG A 1 328 ? -10.925 -4.121 18.649 1.00 97.19 328 ARG A O 1
ATOM 2699 N N . LEU A 1 329 ? -11.415 -3.430 16.553 1.00 97.31 329 LEU A N 1
ATOM 2700 C CA . LEU A 1 329 ? -10.839 -2.099 16.690 1.00 97.31 329 LEU A CA 1
ATOM 2701 C C . LEU A 1 329 ? -11.685 -1.221 17.624 1.00 97.31 329 LEU A C 1
ATOM 2703 O O . LEU A 1 329 ? -11.149 -0.658 18.576 1.00 97.31 329 LEU A O 1
ATOM 2707 N N . LEU A 1 330 ? -13.003 -1.187 17.412 1.00 97.62 330 LEU A N 1
ATOM 2708 C CA . LEU A 1 330 ? -13.969 -0.437 18.213 1.00 97.62 330 LEU A CA 1
ATOM 2709 C C . LEU A 1 330 ? -13.902 -0.829 19.691 1.00 97.62 330 LEU A C 1
ATOM 2711 O O . LEU A 1 330 ? -13.780 0.034 20.554 1.00 97.62 330 LEU A O 1
ATOM 2715 N N . TYR A 1 331 ? -13.894 -2.129 19.993 1.00 97.12 331 TYR A N 1
ATOM 2716 C CA . TYR A 1 331 ? -13.731 -2.619 21.362 1.00 97.12 331 TYR A CA 1
ATOM 2717 C C . TYR A 1 331 ? -12.458 -2.072 22.021 1.00 97.12 331 TYR A C 1
ATOM 2719 O O . TYR A 1 331 ? -12.483 -1.668 23.184 1.00 97.12 331 TYR A O 1
ATOM 2727 N N . ARG A 1 332 ? -11.332 -2.055 21.292 1.00 96.75 332 ARG A N 1
ATOM 2728 C CA . ARG A 1 332 ? -10.067 -1.554 21.840 1.00 96.75 332 ARG A CA 1
ATOM 2729 C C . ARG A 1 332 ? -10.108 -0.054 22.100 1.00 96.75 332 ARG A C 1
ATOM 2731 O O . ARG A 1 332 ? -9.687 0.360 23.176 1.00 96.75 332 ARG A O 1
ATOM 2738 N N . LEU A 1 333 ? -10.664 0.717 21.167 1.00 96.25 333 LEU A N 1
ATOM 2739 C CA . LEU A 1 333 ? -10.853 2.160 21.321 1.00 96.25 333 LEU A CA 1
ATOM 2740 C C . LEU A 1 333 ? -11.668 2.473 22.573 1.00 96.25 333 LEU A C 1
ATOM 2742 O O . LEU A 1 333 ? -11.210 3.201 23.446 1.00 96.25 333 LEU A O 1
ATOM 2746 N N . LEU A 1 334 ? -12.843 1.864 22.702 1.00 96.25 334 LEU A N 1
ATOM 2747 C CA . LEU A 1 334 ? -13.776 2.193 23.775 1.00 96.25 334 LEU A CA 1
ATOM 2748 C C . LEU A 1 334 ? -13.318 1.706 25.155 1.00 96.25 334 LEU A C 1
ATOM 2750 O O . LEU A 1 334 ? -13.751 2.259 26.157 1.00 96.25 334 LEU A O 1
ATOM 2754 N N . LYS A 1 335 ? -12.475 0.669 25.237 1.00 95.19 335 LYS A N 1
ATOM 2755 C CA . LYS A 1 335 ? -12.055 0.097 26.526 1.00 95.19 335 LYS A CA 1
ATOM 2756 C C . LYS A 1 335 ? -10.709 0.608 27.034 1.00 95.19 335 LYS A C 1
ATOM 2758 O O . LYS A 1 335 ? -10.531 0.670 28.246 1.00 95.19 335 LYS A O 1
ATOM 2763 N N . TYR A 1 336 ? -9.763 0.909 26.144 1.00 94.94 336 TYR A N 1
ATOM 2764 C CA . TYR A 1 336 ? -8.366 1.152 26.534 1.00 94.94 336 TYR A CA 1
ATOM 2765 C C . TYR A 1 336 ? -7.862 2.572 26.256 1.00 94.94 336 TYR A C 1
ATOM 2767 O O . TYR A 1 336 ? -6.727 2.860 26.614 1.00 94.94 336 TYR A O 1
ATOM 2775 N N . THR A 1 337 ? -8.667 3.439 25.637 1.00 95.44 337 THR A N 1
ATOM 2776 C CA . THR A 1 337 ? -8.320 4.855 25.402 1.00 95.44 337 THR A CA 1
ATOM 2777 C C . THR A 1 337 ? -9.112 5.778 26.329 1.00 95.44 337 THR A C 1
ATOM 2779 O O . THR A 1 337 ? -9.962 5.312 27.088 1.00 95.44 337 THR A O 1
ATOM 2782 N N . GLU A 1 338 ? -8.916 7.095 26.213 1.00 93.69 338 GLU A N 1
ATOM 2783 C CA . GLU A 1 338 ? -9.696 8.116 26.930 1.00 93.69 338 GLU A CA 1
ATOM 2784 C C . GLU A 1 338 ? -11.225 7.946 26.789 1.00 93.69 338 GLU A C 1
ATOM 2786 O O . GLU A 1 338 ? -11.985 8.294 27.701 1.00 93.69 338 GLU A O 1
ATOM 2791 N N . LEU A 1 339 ? -11.692 7.335 25.691 1.00 94.38 339 LEU A N 1
ATOM 2792 C CA . LEU A 1 339 ? -13.108 7.018 25.473 1.00 94.38 339 LEU A CA 1
ATOM 2793 C C . LEU A 1 339 ? -13.693 6.035 26.501 1.00 94.38 339 LEU A C 1
ATOM 2795 O O . LEU A 1 339 ? -14.911 5.966 26.644 1.00 94.38 339 LEU A O 1
ATOM 2799 N N . SER A 1 340 ? -12.875 5.310 27.270 1.00 92.75 340 SER A N 1
ATOM 2800 C CA . SER A 1 340 ? -13.373 4.424 28.331 1.00 92.75 340 SER A CA 1
ATOM 2801 C C . SER A 1 340 ? -14.096 5.171 29.450 1.00 92.75 340 SER A C 1
ATOM 2803 O O . SER A 1 340 ? -14.874 4.573 30.191 1.00 92.75 340 SER A O 1
ATOM 2805 N N . THR A 1 341 ? -13.843 6.474 29.568 1.00 89.56 341 THR A N 1
ATOM 2806 C CA . THR A 1 341 ? -14.395 7.346 30.612 1.00 89.56 341 THR A CA 1
ATOM 2807 C C . THR A 1 341 ? -15.524 8.254 30.128 1.00 89.56 341 THR A C 1
ATOM 2809 O O . THR A 1 341 ? -16.178 8.896 30.946 1.00 89.56 341 THR A O 1
ATOM 2812 N N . ILE A 1 342 ? -15.777 8.305 28.816 1.00 92.69 342 ILE A N 1
ATOM 2813 C CA . ILE A 1 342 ? -16.683 9.275 28.194 1.00 92.69 342 ILE A CA 1
ATOM 2814 C C . ILE A 1 342 ? -17.789 8.532 27.446 1.00 92.69 342 ILE A C 1
ATOM 2816 O O . ILE A 1 342 ? -17.519 7.661 26.628 1.00 92.69 342 ILE A O 1
ATOM 2820 N N . GLU A 1 343 ? -19.043 8.941 27.644 1.00 93.25 343 GLU A N 1
ATOM 2821 C CA . GLU A 1 343 ? -20.214 8.351 26.974 1.00 93.25 343 GLU A CA 1
ATOM 2822 C C . GLU A 1 343 ? -20.423 8.870 25.532 1.00 93.25 343 GLU A C 1
ATOM 2824 O O . GLU A 1 343 ? -21.519 9.280 25.142 1.00 93.25 343 GLU A O 1
ATOM 2829 N N . TYR A 1 344 ? -19.364 8.906 24.721 1.00 96.44 344 TYR A N 1
ATOM 2830 C CA . TYR A 1 344 ? -19.429 9.433 23.356 1.00 96.44 344 TYR A CA 1
ATOM 2831 C C . TYR A 1 344 ? -20.244 8.515 22.426 1.00 96.44 344 TYR A C 1
ATOM 2833 O O . TYR A 1 344 ? -20.025 7.308 22.400 1.00 96.44 344 TYR A O 1
ATOM 2841 N N . ARG A 1 345 ? -21.195 9.086 21.662 1.00 95.75 345 ARG A N 1
ATOM 2842 C CA . ARG A 1 345 ? -22.093 8.368 20.719 1.00 95.75 345 ARG A CA 1
ATOM 2843 C C . ARG A 1 345 ? -22.792 7.138 21.327 1.00 95.75 345 ARG A C 1
ATOM 2845 O O . ARG A 1 345 ? -23.110 6.182 20.624 1.00 95.75 345 ARG A O 1
ATOM 2852 N N . LYS A 1 346 ? -23.071 7.162 22.635 1.00 95.12 346 LYS A N 1
ATOM 2853 C CA . LYS A 1 346 ? -23.617 6.021 23.391 1.00 95.12 346 LYS A CA 1
ATOM 2854 C C . LYS A 1 346 ? -24.876 5.403 22.787 1.00 95.12 346 LYS A C 1
ATOM 2856 O O . LYS A 1 346 ? -24.939 4.186 22.656 1.00 95.12 346 LYS A O 1
ATOM 2861 N N . GLN A 1 347 ? -25.862 6.223 22.425 1.00 94.69 347 GLN A N 1
ATOM 2862 C CA . GLN A 1 347 ? -27.135 5.734 21.883 1.00 94.69 347 GLN A CA 1
ATOM 2863 C C . GLN A 1 347 ? -26.950 5.038 20.529 1.00 94.69 347 GLN A C 1
ATOM 2865 O O . GLN A 1 347 ? -27.507 3.962 20.308 1.00 94.69 347 GLN A O 1
ATOM 2870 N N . ASP A 1 348 ? -26.115 5.602 19.658 1.00 96.31 348 ASP A N 1
ATOM 2871 C CA . ASP A 1 348 ? -25.826 5.024 18.344 1.00 96.31 348 ASP A CA 1
ATOM 2872 C C . ASP A 1 348 ? -25.049 3.714 18.480 1.00 96.31 348 ASP A C 1
ATOM 2874 O O . ASP A 1 348 ? -25.399 2.721 17.848 1.00 96.31 348 ASP A O 1
ATOM 2878 N N . LEU A 1 349 ? -24.052 3.673 19.372 1.00 96.44 349 LEU A N 1
ATOM 2879 C CA . LEU A 1 349 ? -23.307 2.453 19.686 1.00 96.44 349 LEU A CA 1
ATOM 2880 C C . LEU A 1 349 ? -24.225 1.357 20.226 1.00 96.44 349 LEU A C 1
ATOM 2882 O O . LEU A 1 349 ? -24.159 0.226 19.756 1.00 96.44 349 LEU A O 1
ATOM 2886 N N . GLN A 1 350 ? -25.103 1.674 21.182 1.00 95.19 350 GLN A N 1
ATOM 2887 C CA . GLN A 1 350 ? -26.072 0.708 21.704 1.00 95.19 350 GLN A CA 1
ATOM 2888 C C . GLN A 1 350 ? -27.003 0.199 20.604 1.00 95.19 350 GLN A C 1
ATOM 2890 O O . GLN A 1 350 ? -27.258 -1.001 20.540 1.00 95.19 350 GLN A O 1
ATOM 2895 N N . THR A 1 351 ? -27.471 1.084 19.724 1.00 94.69 351 THR A N 1
ATOM 2896 C CA . THR A 1 351 ? -28.359 0.725 18.613 1.00 94.69 351 THR A CA 1
ATOM 2897 C C . THR A 1 351 ? -27.667 -0.232 17.646 1.00 94.69 351 THR A C 1
ATOM 2899 O O . THR A 1 351 ? -28.149 -1.350 17.463 1.00 94.69 351 THR A O 1
ATOM 2902 N N . VAL A 1 352 ? -26.507 0.157 17.108 1.00 94.81 352 VAL A N 1
ATOM 2903 C CA . VAL A 1 352 ? -25.750 -0.648 16.138 1.00 94.81 352 VAL A CA 1
ATOM 2904 C C . VAL A 1 352 ? -25.326 -1.983 16.752 1.00 94.81 352 VAL A C 1
ATOM 2906 O O . VAL A 1 352 ? -25.568 -3.039 16.176 1.00 94.81 352 VAL A O 1
ATOM 2909 N N . LEU A 1 353 ? -24.756 -1.983 17.962 1.00 95.12 353 LEU A N 1
ATOM 2910 C CA . LEU A 1 353 ? -24.304 -3.221 18.606 1.00 95.12 353 LEU A CA 1
ATOM 2911 C C . LEU A 1 353 ? -25.471 -4.167 18.924 1.00 95.12 353 LEU A C 1
ATOM 2913 O O . LEU A 1 353 ? -25.329 -5.371 18.739 1.00 95.12 353 LEU A O 1
ATOM 2917 N N . THR A 1 354 ? -26.628 -3.651 19.353 1.00 93.38 354 THR A N 1
ATOM 2918 C CA . THR A 1 354 ? -27.817 -4.479 19.642 1.00 93.38 354 THR A CA 1
ATOM 2919 C C . THR A 1 354 ? -28.471 -5.021 18.371 1.00 93.38 354 THR A C 1
ATOM 2921 O O . THR A 1 354 ? -29.090 -6.081 18.395 1.00 93.38 354 THR A O 1
ATOM 2924 N N . GLN A 1 355 ? -28.360 -4.318 17.245 1.00 91.44 355 GLN A N 1
ATOM 2925 C CA . GLN A 1 355 ? -28.796 -4.858 15.958 1.00 91.44 355 GLN A CA 1
ATOM 2926 C C . GLN A 1 355 ? -27.918 -6.045 15.549 1.00 91.44 355 GLN A C 1
ATOM 2928 O O . GLN A 1 355 ? -28.449 -7.083 15.169 1.00 91.44 355 GLN A O 1
ATOM 2933 N N . LEU A 1 356 ? -26.598 -5.936 15.726 1.00 91.06 356 LEU A N 1
ATOM 2934 C CA . LEU A 1 356 ? -25.636 -6.987 15.374 1.00 91.06 356 LEU A CA 1
ATOM 2935 C C . LEU A 1 356 ? -25.698 -8.243 16.253 1.00 91.06 356 LEU A C 1
ATOM 2937 O O . LEU A 1 356 ? -25.137 -9.271 15.880 1.00 91.06 356 LEU A O 1
ATOM 2941 N N . THR A 1 357 ? -26.343 -8.189 17.421 1.00 89.00 357 THR A N 1
ATOM 2942 C CA . THR A 1 357 ? -26.554 -9.380 18.263 1.00 89.00 357 THR A CA 1
ATOM 2943 C C . THR A 1 357 ? -27.748 -10.217 17.815 1.00 89.00 357 THR A C 1
ATOM 2945 O O . THR A 1 357 ? -27.899 -11.353 18.268 1.00 89.00 357 THR A O 1
ATOM 2948 N N . ARG A 1 358 ? -28.595 -9.693 16.921 1.00 84.12 358 ARG A N 1
ATOM 2949 C CA . ARG A 1 358 ? -29.717 -10.439 16.350 1.00 84.12 358 ARG A CA 1
ATOM 2950 C C . ARG A 1 358 ? -29.192 -11.404 15.290 1.00 84.12 358 ARG A C 1
ATOM 2952 O O . ARG A 1 358 ? -28.388 -11.040 14.439 1.00 84.12 358 ARG A O 1
ATOM 2959 N N . ILE A 1 359 ? -29.642 -12.654 15.359 1.00 67.19 359 ILE A N 1
ATOM 2960 C CA . ILE A 1 359 ? -29.302 -13.665 14.359 1.00 67.19 359 ILE A CA 1
ATOM 2961 C C . ILE A 1 359 ? -30.207 -13.446 13.149 1.00 67.19 359 ILE A C 1
ATOM 2963 O O . ILE A 1 359 ? -31.403 -13.741 13.203 1.00 67.19 359 ILE A O 1
ATOM 2967 N N . ASP A 1 360 ? -29.630 -12.976 12.051 1.00 64.69 360 ASP A N 1
ATOM 2968 C CA . ASP A 1 360 ? -30.274 -13.062 10.747 1.00 64.69 360 ASP A CA 1
ATOM 2969 C C . ASP A 1 360 ? -30.167 -14.514 10.262 1.00 64.69 360 ASP A C 1
ATOM 2971 O O . ASP A 1 360 ? -29.079 -15.005 9.956 1.00 64.69 360 ASP A O 1
ATOM 2975 N N . ASN A 1 361 ? -31.300 -15.223 10.220 1.00 54.38 361 ASN A N 1
ATOM 2976 C CA . ASN A 1 361 ? -31.406 -16.642 9.838 1.00 54.38 361 ASN A CA 1
ATOM 2977 C C . ASN A 1 361 ? -31.157 -16.908 8.333 1.00 54.38 361 ASN A C 1
ATOM 2979 O O . ASN A 1 361 ? -31.507 -17.973 7.824 1.00 54.38 361 ASN A O 1
ATOM 2983 N N . GLU A 1 362 ? -30.599 -15.950 7.591 1.00 58.09 362 GLU A N 1
ATOM 2984 C CA . GLU A 1 362 ? -30.461 -16.021 6.129 1.00 58.09 362 GLU A CA 1
ATOM 2985 C C . GLU A 1 362 ? -29.147 -16.673 5.653 1.00 58.09 362 GLU A C 1
ATOM 2987 O O . GLU A 1 362 ? -28.988 -16.955 4.462 1.00 58.09 362 GLU A O 1
ATOM 2992 N N . SER A 1 363 ? -28.215 -16.965 6.565 1.00 60.72 363 SER A N 1
ATOM 2993 C CA . SER A 1 363 ? -26.896 -17.531 6.252 1.00 60.72 363 SER A CA 1
ATOM 2994 C C . SER A 1 363 ? -26.982 -19.005 5.825 1.00 60.72 363 SER A C 1
ATOM 2996 O O . SER A 1 363 ? -27.253 -19.890 6.633 1.00 60.72 363 SER A O 1
ATOM 2998 N N . LYS A 1 364 ? -26.716 -19.289 4.542 1.00 60.78 364 LYS A N 1
ATOM 2999 C CA . LYS A 1 364 ? -26.802 -20.645 3.952 1.00 60.78 364 LYS A CA 1
ATOM 3000 C C . LYS A 1 364 ? -25.499 -21.459 4.027 1.00 60.78 364 LYS A C 1
ATOM 3002 O O . LYS A 1 364 ? -25.536 -22.658 3.763 1.00 60.78 364 LYS A O 1
ATOM 3007 N N . ASN A 1 365 ? -24.367 -20.840 4.387 1.00 72.56 365 ASN A N 1
ATOM 3008 C CA . ASN A 1 365 ? -23.033 -21.461 4.381 1.00 72.56 365 ASN A CA 1
ATOM 3009 C C . ASN A 1 365 ? -22.396 -21.510 5.784 1.00 72.56 365 ASN A C 1
ATOM 3011 O O . ASN A 1 365 ? -22.517 -20.558 6.554 1.00 72.56 365 ASN A O 1
ATOM 3015 N N . ALA A 1 366 ? -21.656 -22.586 6.085 1.00 77.75 366 ALA A N 1
ATOM 3016 C CA . ALA A 1 366 ? -21.021 -22.807 7.392 1.00 77.75 366 ALA A CA 1
ATOM 3017 C C . ALA A 1 366 ? -19.996 -21.716 7.770 1.00 77.75 366 ALA A C 1
ATOM 3019 O O . ALA A 1 366 ? -20.049 -21.196 8.883 1.00 77.75 366 ALA A O 1
ATOM 3020 N N . ASP A 1 367 ? -19.132 -21.305 6.836 1.00 76.62 367 ASP A N 1
ATOM 3021 C CA . ASP A 1 367 ? -18.106 -20.275 7.087 1.00 76.62 367 ASP A CA 1
ATOM 3022 C C . ASP A 1 367 ? -18.719 -18.897 7.392 1.00 76.62 367 ASP A C 1
ATOM 3024 O O . ASP A 1 367 ? -18.222 -18.140 8.230 1.00 76.62 367 ASP A O 1
ATOM 3028 N N . GLN A 1 368 ? -19.834 -18.569 6.731 1.00 77.50 368 GLN A N 1
ATOM 3029 C CA . GLN A 1 368 ? -20.567 -17.323 6.973 1.00 77.50 368 GLN A CA 1
ATOM 3030 C C . GLN A 1 368 ? -21.213 -17.329 8.358 1.00 77.50 368 GLN A C 1
ATOM 3032 O O . GLN A 1 368 ? -21.152 -16.324 9.064 1.00 77.50 368 GLN A O 1
ATOM 3037 N N . LEU A 1 369 ? -21.757 -18.475 8.774 1.00 81.75 369 LEU A N 1
ATOM 3038 C CA . LEU A 1 369 ? -22.324 -18.644 10.106 1.00 81.75 369 LEU A CA 1
ATOM 3039 C C . LEU A 1 369 ? -21.257 -18.499 11.203 1.00 81.75 369 LEU A C 1
ATOM 3041 O O . LEU A 1 369 ? -21.509 -17.859 12.221 1.00 81.75 369 LEU A O 1
ATOM 3045 N N . GLU A 1 370 ? -20.049 -19.038 11.005 1.00 84.81 370 GLU A N 1
ATOM 3046 C CA . GLU A 1 370 ? -18.942 -18.854 11.955 1.00 84.81 370 GLU A CA 1
ATOM 3047 C C . GLU A 1 370 ? -18.545 -17.376 12.086 1.00 84.81 370 GLU A C 1
ATOM 3049 O O . GLU A 1 370 ? -18.399 -16.860 13.199 1.00 84.81 370 GLU A O 1
ATOM 3054 N N . CYS A 1 371 ? -18.432 -16.666 10.961 1.00 85.50 371 CYS A N 1
ATOM 3055 C CA . CYS A 1 371 ? -18.117 -15.239 10.965 1.00 85.50 371 CYS A CA 1
ATOM 3056 C C . CYS A 1 371 ? -19.209 -14.410 11.659 1.00 85.50 371 CYS A C 1
ATOM 3058 O O . CYS A 1 371 ? -18.881 -13.526 12.453 1.00 85.50 371 CYS A O 1
ATOM 3060 N N . GLN A 1 372 ? -20.482 -14.731 11.419 1.00 87.56 372 GLN A N 1
ATOM 3061 C CA . GLN A 1 372 ? -21.632 -14.089 12.061 1.00 87.56 372 GLN A CA 1
ATOM 3062 C C . GLN A 1 372 ? -21.652 -14.351 13.576 1.00 87.56 372 GLN A C 1
ATOM 3064 O O . GLN A 1 372 ? -21.859 -13.433 14.369 1.00 87.56 372 GLN A O 1
ATOM 3069 N N . ASN A 1 373 ? -21.341 -15.575 14.012 1.00 90.31 373 ASN A N 1
ATOM 3070 C CA . ASN A 1 373 ? -21.196 -15.899 15.435 1.00 90.31 373 ASN A CA 1
ATOM 3071 C C . ASN A 1 373 ? -20.058 -15.102 16.092 1.00 90.31 373 ASN A C 1
ATOM 3073 O O . ASN A 1 373 ? -20.178 -14.665 17.244 1.00 90.31 373 ASN A O 1
ATOM 3077 N N . CYS A 1 374 ? -18.956 -14.877 15.368 1.00 92.88 374 CYS A N 1
ATOM 3078 C CA . CYS A 1 374 ? -17.871 -14.014 15.832 1.00 92.88 374 CYS A CA 1
ATOM 3079 C C . CYS A 1 374 ? -18.348 -12.564 16.001 1.00 92.88 374 CYS A C 1
ATOM 3081 O O . CYS A 1 374 ? -18.086 -11.966 17.047 1.00 92.88 374 CYS A O 1
ATOM 3083 N N . THR A 1 375 ? -19.119 -12.045 15.042 1.00 93.94 375 THR A N 1
ATOM 3084 C CA . THR A 1 375 ? -19.717 -10.704 15.093 1.00 93.94 375 THR A CA 1
ATOM 3085 C C . THR A 1 375 ? -20.606 -10.550 16.323 1.00 93.94 375 THR A C 1
ATOM 3087 O O . THR A 1 375 ? -20.400 -9.623 17.107 1.00 93.94 375 THR A O 1
ATOM 3090 N N . ILE A 1 376 ? -21.516 -11.500 16.562 1.00 93.69 376 ILE A N 1
ATOM 3091 C CA . ILE A 1 376 ? -22.403 -11.508 17.738 1.00 93.69 376 ILE A CA 1
ATOM 3092 C C . ILE A 1 376 ? -21.582 -11.514 19.033 1.00 93.69 376 ILE A C 1
ATOM 3094 O O . ILE A 1 376 ? -21.855 -10.753 19.961 1.00 93.69 376 ILE A O 1
ATOM 3098 N N . THR A 1 377 ? -20.543 -12.350 19.097 1.00 94.81 377 THR A N 1
ATOM 3099 C CA . THR A 1 377 ? -19.662 -12.450 20.269 1.00 94.81 377 THR A CA 1
ATOM 3100 C C . THR A 1 377 ? -18.933 -11.133 20.533 1.00 94.81 377 THR A C 1
ATOM 3102 O O . THR A 1 377 ? -18.855 -10.690 21.678 1.00 94.81 377 THR A O 1
ATOM 3105 N N . LEU A 1 378 ? -18.404 -10.485 19.492 1.00 95.38 378 LEU A N 1
ATOM 3106 C CA . LEU A 1 378 ? -17.709 -9.205 19.615 1.00 95.38 378 LEU A CA 1
ATOM 3107 C C . LEU A 1 378 ? -18.664 -8.071 20.004 1.00 95.38 378 LEU A C 1
ATOM 3109 O O . LEU A 1 378 ? -18.318 -7.272 20.872 1.00 95.38 378 LEU A O 1
ATOM 3113 N N . ALA A 1 379 ? -19.861 -8.025 19.416 1.00 95.12 379 ALA A N 1
ATOM 3114 C CA . ALA A 1 379 ? -20.870 -7.023 19.739 1.00 95.12 379 ALA A CA 1
ATOM 3115 C C . ALA A 1 379 ? -21.347 -7.150 21.195 1.00 95.12 379 ALA A C 1
ATOM 3117 O O . ALA A 1 379 ? -21.329 -6.169 21.940 1.00 95.12 379 ALA A O 1
ATOM 3118 N N . ASN A 1 380 ? -21.666 -8.373 21.635 1.00 94.06 380 ASN A N 1
ATOM 3119 C CA . ASN A 1 380 ? -22.005 -8.655 23.032 1.00 94.06 380 ASN A CA 1
ATOM 3120 C C . ASN A 1 380 ? -20.870 -8.264 23.976 1.00 94.06 380 ASN A C 1
ATOM 3122 O O . ASN A 1 380 ? -21.115 -7.634 24.999 1.00 94.06 380 ASN A O 1
ATOM 3126 N N . LYS A 1 381 ? -19.624 -8.574 23.605 1.00 94.25 381 LYS A N 1
ATOM 3127 C CA . LYS A 1 381 ? -18.453 -8.198 24.395 1.00 94.25 381 LYS A CA 1
ATOM 3128 C C . LYS A 1 381 ? -18.321 -6.683 24.555 1.00 94.25 381 LYS A C 1
ATOM 3130 O O . LYS A 1 381 ? -17.988 -6.224 25.641 1.00 94.25 381 LYS A O 1
ATOM 3135 N N . CYS A 1 382 ? -18.583 -5.893 23.512 1.00 94.25 382 CYS A N 1
ATOM 3136 C CA . CYS A 1 382 ? -18.620 -4.433 23.630 1.00 94.25 382 CYS A CA 1
ATOM 3137 C C . CYS A 1 382 ? -19.702 -3.968 24.616 1.00 94.25 382 CYS A C 1
ATOM 3139 O O . CYS A 1 382 ? -19.425 -3.121 25.461 1.00 94.25 382 CYS A O 1
ATOM 3141 N N . LEU A 1 383 ? -20.908 -4.534 24.536 1.00 94.12 383 LEU A N 1
ATOM 3142 C CA . LEU A 1 383 ? -22.024 -4.169 25.414 1.00 94.12 383 LEU A CA 1
ATOM 3143 C C . LEU A 1 383 ? -21.793 -4.573 26.880 1.00 94.12 383 LEU A C 1
ATOM 3145 O O . LEU A 1 383 ? -22.208 -3.842 27.777 1.00 94.12 383 LEU A O 1
ATOM 3149 N N . SER A 1 384 ? -21.136 -5.710 27.135 1.00 92.44 384 SER A N 1
ATOM 3150 C CA . SER A 1 384 ? -20.913 -6.233 28.490 1.00 92.44 384 SER A CA 1
ATOM 3151 C C . SER A 1 384 ? -19.694 -5.634 29.184 1.00 92.44 384 SER A C 1
ATOM 3153 O O . SER A 1 384 ? -19.743 -5.318 30.370 1.00 92.44 384 SER A O 1
ATOM 3155 N N . ASP A 1 385 ? -18.576 -5.508 28.466 1.00 93.31 385 ASP A N 1
ATOM 3156 C CA . ASP A 1 385 ? -17.283 -5.190 29.074 1.00 93.31 385 ASP A CA 1
ATOM 3157 C C . ASP A 1 385 ? -17.080 -3.688 29.308 1.00 93.31 385 ASP A C 1
ATOM 3159 O O . ASP A 1 385 ? -16.169 -3.305 30.048 1.00 93.31 385 ASP A O 1
ATOM 3163 N N . ILE A 1 386 ? -17.862 -2.837 28.640 1.00 93.38 386 ILE A N 1
ATOM 3164 C CA . ILE A 1 386 ? -17.743 -1.379 28.706 1.00 93.38 386 ILE A CA 1
ATOM 3165 C C . ILE A 1 386 ? -18.852 -0.853 29.620 1.00 93.38 386 ILE A C 1
ATOM 3167 O O . ILE A 1 386 ? -20.022 -0.803 29.245 1.00 93.38 386 ILE A O 1
ATOM 3171 N N . ALA A 1 387 ? -18.472 -0.445 30.834 1.00 88.94 387 ALA A N 1
ATOM 3172 C CA . ALA A 1 387 ? -19.403 -0.148 31.926 1.00 88.94 387 ALA A CA 1
ATOM 3173 C C . ALA A 1 387 ? -20.492 0.880 31.570 1.00 88.94 387 ALA A C 1
ATOM 3175 O O . ALA A 1 387 ? -21.636 0.740 31.997 1.00 88.94 387 ALA A O 1
ATOM 3176 N N . TRP A 1 388 ? -20.153 1.902 30.781 1.00 93.25 388 TRP A N 1
ATOM 3177 C CA . TRP A 1 388 ? -21.098 2.949 30.397 1.00 93.25 388 TRP A CA 1
ATOM 3178 C C . TRP A 1 388 ? -21.991 2.574 29.202 1.00 93.25 388 TRP A C 1
ATOM 3180 O O . TRP A 1 388 ? -23.007 3.239 28.993 1.00 93.25 388 TRP A O 1
ATOM 3190 N N . LEU A 1 389 ? -21.660 1.517 28.446 1.00 89.88 389 LEU A N 1
ATOM 3191 C CA . LEU A 1 389 ? -22.486 0.986 27.350 1.00 89.88 389 LEU A CA 1
ATOM 3192 C C . LEU A 1 389 ? -23.502 -0.058 27.810 1.00 89.88 389 LEU A C 1
ATOM 3194 O O . LEU A 1 389 ? -24.477 -0.288 27.091 1.00 89.88 389 LEU A O 1
ATOM 3198 N N . ALA A 1 390 ? -23.296 -0.657 28.985 1.00 82.06 390 ALA A N 1
ATOM 3199 C CA . ALA A 1 390 ? -24.174 -1.681 29.527 1.00 82.06 390 ALA A CA 1
ATOM 3200 C C . ALA A 1 390 ? -25.637 -1.212 29.519 1.00 82.06 390 ALA A C 1
ATOM 3202 O O . ALA A 1 390 ? -26.007 -0.206 30.136 1.00 82.06 390 ALA A O 1
ATOM 3203 N N . ILE A 1 391 ? -26.479 -1.953 28.798 1.00 72.75 391 ILE A N 1
ATOM 3204 C CA . ILE A 1 391 ? -27.921 -1.741 28.799 1.00 72.75 391 ILE A CA 1
ATOM 3205 C C . ILE A 1 391 ? -28.404 -2.255 30.150 1.00 72.75 391 ILE A C 1
ATOM 3207 O O . ILE A 1 391 ? -28.442 -3.457 30.394 1.00 72.75 391 ILE A O 1
ATOM 3211 N N . LYS A 1 392 ? -28.717 -1.339 31.069 1.00 66.06 392 LYS A N 1
ATOM 3212 C CA . LYS A 1 392 ? -29.461 -1.711 32.271 1.00 66.06 392 LYS A CA 1
ATOM 3213 C C . LYS A 1 392 ? -30.827 -2.168 31.786 1.00 66.06 392 LYS A C 1
ATOM 3215 O O . LYS A 1 392 ? -31.598 -1.329 31.316 1.00 66.06 392 LYS A O 1
ATOM 3220 N N . ASP A 1 393 ? -31.104 -3.466 31.874 1.00 46.59 393 ASP A N 1
ATOM 3221 C CA . ASP A 1 393 ? -32.456 -3.976 31.706 1.00 46.59 393 ASP A CA 1
ATOM 3222 C C . ASP A 1 393 ? -33.361 -3.147 32.614 1.00 46.59 393 ASP A C 1
ATOM 3224 O O . ASP A 1 393 ? -33.264 -3.197 33.844 1.00 46.59 393 ASP A O 1
ATOM 3228 N N . LYS A 1 394 ? -34.225 -2.331 32.005 1.00 41.62 394 LYS A N 1
ATOM 3229 C CA . LYS A 1 394 ? -35.421 -1.868 32.690 1.00 41.62 394 LYS A CA 1
ATOM 3230 C C . LYS A 1 394 ? -36.248 -3.123 32.906 1.00 41.62 394 LYS A C 1
ATOM 3232 O O . LYS A 1 394 ? -37.022 -3.526 32.043 1.00 41.62 394 LYS A O 1
ATOM 3237 N N . THR A 1 395 ? -36.011 -3.769 34.041 1.00 35.25 395 THR A N 1
ATOM 3238 C CA . THR A 1 395 ? -36.919 -4.745 34.615 1.00 35.25 395 THR A CA 1
ATOM 3239 C C . THR A 1 395 ? -38.323 -4.178 34.521 1.00 35.25 395 THR A C 1
ATOM 3241 O O . THR A 1 395 ? -38.566 -3.051 34.954 1.00 35.25 395 THR A O 1
ATOM 3244 N N . VAL A 1 396 ? -39.201 -4.971 33.921 1.00 40.78 396 VAL A N 1
ATOM 3245 C CA . VAL A 1 396 ? -40.652 -4.841 33.956 1.00 40.78 396 VAL A CA 1
ATOM 3246 C C . VAL A 1 396 ? -41.084 -4.326 35.331 1.00 40.78 396 VAL A C 1
ATOM 3248 O O . VAL A 1 396 ? -40.988 -5.036 36.329 1.00 40.78 396 VAL A O 1
ATOM 3251 N N . THR A 1 397 ? -41.528 -3.076 35.382 1.00 31.77 397 THR A N 1
ATOM 3252 C CA . THR A 1 397 ? -42.428 -2.591 36.423 1.00 31.77 397 THR A CA 1
ATOM 3253 C C . THR A 1 397 ? -43.705 -2.209 35.711 1.00 31.77 397 THR A C 1
ATOM 3255 O O . THR A 1 397 ? -43.737 -1.206 34.993 1.00 31.77 397 THR A O 1
ATOM 3258 N N . ASP A 1 398 ? -44.711 -3.061 35.875 1.00 34.31 398 ASP A N 1
ATOM 3259 C CA . ASP A 1 398 ? -46.093 -2.728 35.584 1.00 34.31 398 ASP A CA 1
ATOM 3260 C C . ASP A 1 398 ? -46.497 -1.450 36.337 1.00 34.31 398 ASP A C 1
ATOM 3262 O O . ASP A 1 398 ? -46.189 -1.268 37.515 1.00 34.31 398 ASP A O 1
ATOM 3266 N N . ASP A 1 399 ? -47.215 -0.618 35.590 1.00 33.22 399 ASP A N 1
ATOM 3267 C CA . ASP A 1 399 ? -48.332 0.231 35.984 1.00 33.22 399 ASP A CA 1
ATOM 3268 C C . ASP A 1 399 ? -48.171 1.433 36.941 1.00 33.22 399 ASP A C 1
ATOM 3270 O O . ASP A 1 399 ? -48.006 1.337 38.152 1.00 33.22 399 ASP A O 1
ATOM 3274 N N . ASN A 1 400 ? -48.487 2.583 36.327 1.00 31.47 400 ASN A N 1
ATOM 3275 C CA . ASN A 1 400 ? -49.381 3.639 36.811 1.00 31.47 400 ASN A CA 1
ATOM 3276 C C . ASN A 1 400 ? -48.953 4.490 38.014 1.00 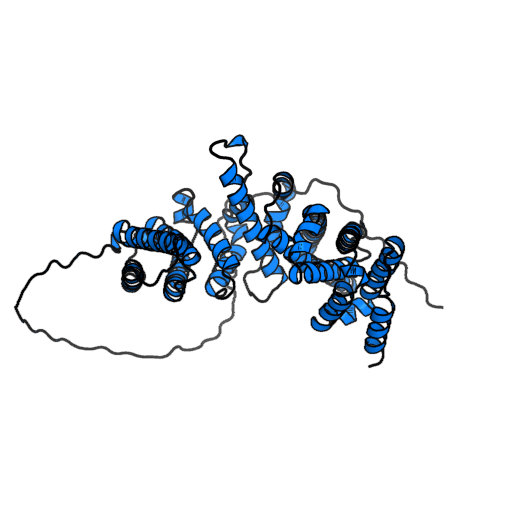31.47 400 ASN A C 1
ATOM 3278 O O . ASN A 1 400 ? -49.313 4.212 39.152 1.00 31.47 400 ASN A O 1
ATOM 3282 N N . ALA A 1 401 ? -48.419 5.677 37.714 1.00 29.31 401 ALA A N 1
ATOM 3283 C CA . ALA A 1 401 ? -48.990 6.921 38.235 1.00 29.31 401 ALA A CA 1
ATOM 3284 C C . ALA A 1 401 ? -48.525 8.114 37.389 1.00 29.31 401 ALA A C 1
ATOM 3286 O O . ALA A 1 401 ? -47.349 8.460 37.325 1.00 29.31 401 ALA A O 1
ATOM 3287 N N . SER A 1 402 ? -49.497 8.727 36.729 1.00 33.59 402 SER A N 1
ATOM 3288 C CA . SER A 1 402 ? -49.464 10.078 36.189 1.00 33.59 402 SER A CA 1
ATOM 3289 C C . SER A 1 402 ? -49.000 11.096 37.227 1.00 33.59 402 SER A C 1
ATOM 3291 O O . SER A 1 402 ? -49.603 11.161 38.293 1.00 33.59 402 SER A O 1
ATOM 3293 N N . GLU A 1 403 ? -48.064 11.973 36.866 1.00 30.58 403 GLU A N 1
ATOM 3294 C CA . GLU A 1 403 ? -48.107 13.353 37.342 1.00 30.58 403 GLU A CA 1
ATOM 3295 C C . GLU A 1 403 ? -47.415 14.318 36.376 1.00 30.58 403 GLU A C 1
ATOM 3297 O O . GLU A 1 403 ? -46.371 14.060 35.781 1.00 30.58 403 GLU A O 1
ATOM 3302 N N . VAL A 1 404 ? -48.120 15.422 36.179 1.00 31.98 404 VAL A N 1
ATOM 3303 C CA . VAL A 1 404 ? -47.914 16.491 35.216 1.00 31.98 404 VAL A CA 1
ATOM 3304 C C . VAL A 1 404 ? -46.889 17.477 35.769 1.00 31.98 404 VAL A C 1
ATOM 3306 O O . VAL A 1 404 ? -47.058 17.965 36.880 1.00 31.98 404 VAL A O 1
ATOM 3309 N N . SER A 1 405 ? -45.900 17.880 34.971 1.00 30.69 405 SER A N 1
ATOM 3310 C CA . SER A 1 405 ? -45.451 19.280 34.969 1.00 30.69 405 SER A CA 1
ATOM 3311 C C . SER A 1 405 ? -44.722 19.637 33.673 1.00 30.69 405 SER A C 1
ATOM 3313 O O . SER A 1 405 ? -43.631 19.176 33.357 1.00 30.69 405 SER A O 1
ATOM 3315 N N . SER A 1 406 ? -45.398 20.485 32.910 1.00 27.34 406 SER A N 1
ATOM 3316 C CA . SER A 1 406 ? -44.884 21.350 31.856 1.00 27.34 406 SER A CA 1
ATOM 3317 C C . SER A 1 406 ? -43.838 22.333 32.386 1.00 27.34 406 SER A C 1
ATOM 3319 O O . SER A 1 406 ? -44.087 22.900 33.442 1.00 27.34 406 SER A O 1
ATOM 3321 N N . PHE A 1 407 ? -42.782 22.630 31.616 1.00 28.52 407 PHE A N 1
ATOM 3322 C CA . PHE A 1 407 ? -42.298 24.001 31.361 1.00 28.52 407 PHE A CA 1
ATOM 3323 C C . PHE A 1 407 ? -41.290 24.028 30.182 1.00 28.52 407 PHE A C 1
ATOM 3325 O O . PHE A 1 407 ? -40.153 23.590 30.299 1.00 28.52 407 PHE A O 1
ATOM 3332 N N . SER A 1 408 ? -41.800 24.518 29.048 1.00 29.84 408 SER A N 1
ATOM 3333 C CA . SER A 1 408 ? -41.249 25.491 28.081 1.00 29.84 408 SER A CA 1
ATOM 3334 C C . SER A 1 408 ? -39.831 25.386 27.490 1.00 29.84 408 SER A C 1
ATOM 3336 O O . SER A 1 408 ? -38.833 25.663 28.145 1.00 29.84 408 SER A O 1
ATOM 3338 N N . ASP A 1 409 ? -39.824 25.157 26.171 1.00 25.75 409 ASP A N 1
ATOM 3339 C CA . ASP A 1 409 ? -39.224 25.957 25.086 1.00 25.75 409 ASP A CA 1
ATOM 3340 C C . ASP A 1 409 ? -37.889 26.693 25.283 1.00 25.75 409 ASP A C 1
ATOM 3342 O O . ASP A 1 409 ? -37.787 27.670 26.025 1.00 25.75 409 ASP A O 1
ATOM 3346 N N . SER A 1 410 ? -36.944 26.386 24.384 1.00 26.41 410 SER A N 1
ATOM 3347 C CA . SER A 1 410 ? -36.294 27.403 23.540 1.00 26.41 410 SER A CA 1
ATOM 3348 C C . SER A 1 410 ? -35.681 26.771 22.285 1.00 26.41 410 SER A C 1
ATOM 3350 O O . SER A 1 410 ? -34.628 26.139 22.324 1.00 26.41 410 SER A O 1
ATOM 3352 N N . ASN A 1 411 ? -36.343 26.991 21.149 1.00 27.94 411 ASN A N 1
ATOM 3353 C CA . ASN A 1 411 ? -35.742 26.905 19.822 1.00 27.94 411 ASN A CA 1
ATOM 3354 C C . ASN A 1 411 ? -34.706 28.027 19.645 1.00 27.94 411 ASN A C 1
ATOM 3356 O O . ASN A 1 411 ? -35.011 29.187 19.909 1.00 27.94 411 ASN A O 1
ATOM 3360 N N . SER A 1 412 ? -33.547 27.717 19.060 1.00 24.97 412 SER A N 1
ATOM 3361 C CA . SER A 1 412 ? -32.903 28.640 18.118 1.00 24.97 412 SER A CA 1
ATOM 3362 C C . SER A 1 412 ? -32.039 27.887 17.101 1.00 24.97 412 SER A C 1
ATOM 3364 O O . SER A 1 412 ? -30.960 27.378 17.379 1.00 24.97 412 SER A O 1
ATOM 3366 N N . VAL A 1 413 ? -32.568 27.831 15.882 1.00 27.34 413 VAL A N 1
ATOM 3367 C CA . VAL A 1 413 ? -31.804 27.825 14.631 1.00 27.34 413 VAL A CA 1
ATOM 3368 C C . VAL A 1 413 ? -31.002 29.126 14.584 1.00 27.34 413 VAL A C 1
ATOM 3370 O O . VAL A 1 413 ? -31.608 30.148 14.864 1.00 27.34 413 VAL A O 1
ATOM 3373 N N . PHE A 1 414 ? -29.719 29.131 14.199 1.00 25.34 414 PHE A N 1
ATOM 3374 C CA . PHE A 1 414 ? -29.167 30.146 13.281 1.00 25.34 414 PHE A CA 1
ATOM 3375 C C . PHE A 1 414 ? -27.745 29.813 12.784 1.00 25.34 414 PHE A C 1
ATOM 3377 O O . PHE A 1 414 ? -26.799 29.665 13.548 1.00 25.34 414 PHE A O 1
ATOM 3384 N N . LEU A 1 415 ? -27.676 29.735 11.451 1.00 25.75 415 LEU A N 1
ATOM 3385 C CA . LEU A 1 415 ? -26.620 30.073 10.489 1.00 25.75 415 LEU A CA 1
ATOM 3386 C C . LEU A 1 415 ? -25.133 29.940 10.863 1.00 25.75 415 LEU A C 1
ATOM 3388 O O . LEU A 1 415 ? -24.554 30.743 11.593 1.00 25.75 415 LEU A O 1
ATOM 3392 N N . ALA A 1 416 ? -24.484 29.060 10.097 1.00 25.45 416 ALA A N 1
ATOM 3393 C CA . ALA A 1 416 ? -23.072 29.127 9.759 1.00 25.45 416 ALA A CA 1
ATOM 3394 C C . ALA A 1 416 ? -22.752 30.439 9.023 1.00 25.45 416 ALA A C 1
ATOM 3396 O O . ALA A 1 416 ? -23.302 30.735 7.959 1.00 25.45 416 ALA A O 1
ATOM 3397 N N . LYS A 1 417 ? -21.831 31.213 9.595 1.00 24.86 417 LYS A N 1
ATOM 3398 C CA . LYS A 1 417 ? -21.204 32.364 8.953 1.00 24.86 417 LYS A CA 1
ATOM 3399 C C . LYS A 1 417 ? -19.851 31.906 8.419 1.00 24.86 417 LYS A C 1
ATOM 3401 O O . LYS A 1 417 ? -18.979 31.517 9.191 1.00 24.86 417 LYS A O 1
ATOM 3406 N N . GLN A 1 418 ? -19.706 31.932 7.098 1.00 27.70 418 GLN A N 1
ATOM 3407 C CA . GLN A 1 418 ? -18.406 31.898 6.443 1.00 27.70 418 GLN A CA 1
ATOM 3408 C C . GLN A 1 418 ? -17.580 33.084 6.942 1.00 27.70 418 GLN A C 1
ATOM 3410 O O . GLN A 1 418 ? -18.059 34.215 6.920 1.00 27.70 418 GLN A O 1
ATOM 3415 N N . ASN A 1 419 ? -16.347 32.817 7.360 1.00 24.84 419 ASN A N 1
ATOM 3416 C CA . ASN A 1 419 ? -15.258 33.773 7.264 1.00 24.84 419 ASN A CA 1
ATOM 3417 C C . ASN A 1 419 ? -13.979 32.998 6.954 1.00 24.84 419 ASN A C 1
ATOM 3419 O O . ASN A 1 419 ? -13.514 32.168 7.731 1.00 24.84 419 ASN A O 1
ATOM 3423 N N . SER A 1 420 ? -13.461 33.284 5.768 1.00 27.78 420 SER A N 1
ATOM 3424 C CA . SER A 1 420 ? -12.102 33.035 5.323 1.00 27.78 420 SER A CA 1
ATOM 3425 C C . SER A 1 420 ? -11.102 33.644 6.301 1.00 27.78 420 SER A C 1
ATOM 3427 O O . SER A 1 420 ? -11.168 34.845 6.542 1.00 27.78 420 SER A O 1
ATOM 3429 N N . ASN A 1 421 ? -10.179 32.829 6.803 1.00 24.61 421 ASN A N 1
ATOM 3430 C CA . ASN A 1 421 ? -8.821 33.232 7.157 1.00 24.61 421 ASN A CA 1
ATOM 3431 C C . ASN A 1 421 ? -7.931 31.993 7.029 1.00 24.61 421 ASN A C 1
ATOM 3433 O O . ASN A 1 421 ? -7.901 31.109 7.881 1.00 24.61 421 ASN A O 1
ATOM 3437 N N . THR A 1 422 ? -7.273 31.916 5.880 1.00 33.78 422 THR A N 1
ATOM 3438 C CA . THR A 1 422 ? -6.123 31.067 5.601 1.00 33.78 422 THR A CA 1
ATOM 3439 C C . THR A 1 422 ? -4.918 31.652 6.321 1.00 33.78 422 THR A C 1
ATOM 3441 O O . THR A 1 422 ? -4.359 32.625 5.834 1.00 33.78 422 THR A O 1
ATOM 3444 N N . GLU A 1 423 ? -4.518 31.078 7.453 1.00 24.39 423 GLU A N 1
ATOM 3445 C CA . GLU A 1 423 ? -3.181 31.287 8.016 1.00 24.39 423 GLU A CA 1
ATOM 3446 C C . GLU A 1 423 ? -2.811 30.119 8.951 1.00 24.39 423 GLU A C 1
ATOM 3448 O O . GLU A 1 423 ? -3.371 29.945 10.026 1.00 24.39 423 GLU A O 1
ATOM 3453 N N . SER A 1 424 ? -1.874 29.299 8.463 1.00 29.78 424 SER A N 1
ATOM 3454 C CA . SER A 1 424 ? -0.904 28.467 9.190 1.00 29.78 424 SER A CA 1
ATOM 3455 C C . SER A 1 424 ? -1.389 27.545 10.329 1.00 29.78 424 SER A C 1
ATOM 3457 O O . SER A 1 424 ? -1.380 27.901 11.503 1.00 29.78 424 SER A O 1
ATOM 3459 N N . LEU A 1 425 ? -1.662 26.280 9.987 1.00 28.05 425 LEU A N 1
ATOM 3460 C CA . LEU A 1 425 ? -1.813 25.143 10.920 1.00 28.05 425 LEU A CA 1
ATOM 3461 C C . LEU A 1 425 ? -0.466 24.446 11.248 1.00 28.05 425 LEU A C 1
ATOM 3463 O O . LEU A 1 425 ? -0.444 23.297 11.674 1.00 28.05 425 LEU A O 1
ATOM 3467 N N . ALA A 1 426 ? 0.675 25.116 11.045 1.00 31.09 426 ALA A N 1
ATOM 3468 C CA . ALA A 1 426 ? 1.999 24.477 11.003 1.00 31.09 426 ALA A CA 1
ATOM 3469 C C . ALA A 1 426 ? 2.771 24.390 12.342 1.00 31.09 426 ALA A C 1
ATOM 3471 O O . ALA A 1 426 ? 3.943 24.027 12.341 1.00 31.09 426 ALA A O 1
ATOM 3472 N N . HIS A 1 427 ? 2.166 24.688 13.495 1.00 32.22 427 HIS A N 1
ATOM 3473 C CA . HIS A 1 427 ? 2.879 24.641 14.780 1.00 32.22 427 HIS A CA 1
ATOM 3474 C C . HIS A 1 427 ? 2.009 24.093 15.911 1.00 32.22 427 HIS A C 1
ATOM 3476 O O . HIS A 1 427 ? 1.494 24.865 16.713 1.00 32.22 427 HIS A O 1
ATOM 3482 N N . MET A 1 428 ? 1.850 22.768 16.004 1.00 29.81 428 MET A N 1
ATOM 3483 C CA . MET A 1 428 ? 1.243 22.146 17.197 1.00 29.81 428 MET A CA 1
ATOM 3484 C C . MET A 1 428 ? 1.911 20.853 17.688 1.00 29.81 428 MET A C 1
ATOM 3486 O O . MET A 1 428 ? 1.448 20.269 18.661 1.00 29.81 428 MET A O 1
ATOM 3490 N N . TYR A 1 429 ? 3.049 20.457 17.112 1.00 34.88 429 TYR A N 1
ATOM 3491 C CA . TYR A 1 429 ? 3.773 19.252 17.523 1.00 34.88 429 TYR A CA 1
ATOM 3492 C C . TYR A 1 429 ? 5.249 19.557 17.753 1.00 34.88 429 TYR A C 1
ATOM 3494 O O . TYR A 1 429 ? 6.102 19.321 16.902 1.00 34.88 429 TYR A O 1
ATOM 3502 N N . THR A 1 430 ? 5.565 20.097 18.925 1.00 31.39 430 THR A N 1
ATOM 3503 C CA . THR A 1 430 ? 6.945 20.132 19.417 1.00 31.39 430 THR A CA 1
ATOM 3504 C C . THR A 1 430 ? 6.952 19.738 20.884 1.00 31.39 430 THR A C 1
ATOM 3506 O O . THR A 1 430 ? 6.497 20.509 21.725 1.00 31.39 430 THR A O 1
ATOM 3509 N N . ASP A 1 431 ? 7.490 18.556 21.179 1.00 32.91 431 ASP A N 1
ATOM 3510 C CA . ASP A 1 431 ? 7.946 18.172 22.517 1.00 32.91 431 ASP A CA 1
ATOM 3511 C C . ASP A 1 431 ? 9.495 18.203 22.514 1.00 32.91 431 ASP A C 1
ATOM 3513 O O . ASP A 1 431 ? 10.094 17.683 21.564 1.00 32.91 431 ASP A O 1
ATOM 3517 N N . PRO A 1 432 ? 10.193 18.841 23.480 1.00 33.31 432 PRO A N 1
ATOM 3518 C CA . PRO A 1 432 ? 11.586 19.267 23.298 1.00 33.31 432 PRO A CA 1
ATOM 3519 C C . PRO A 1 432 ? 12.674 18.199 23.489 1.00 33.31 432 PRO A C 1
ATOM 3521 O O . PRO A 1 432 ? 13.845 18.561 23.546 1.00 33.31 432 PRO A O 1
ATOM 3524 N N . ASN A 1 433 ? 12.359 16.907 23.615 1.00 34.12 433 ASN A N 1
ATOM 3525 C CA . ASN A 1 433 ? 13.342 15.923 24.095 1.00 34.12 433 ASN A CA 1
ATOM 3526 C C . ASN A 1 433 ? 13.444 14.643 23.259 1.00 34.12 433 ASN A C 1
ATOM 3528 O O . ASN A 1 433 ? 13.313 13.550 23.797 1.00 34.12 433 ASN A O 1
ATOM 3532 N N . VAL A 1 434 ? 13.783 14.751 21.970 1.00 33.88 434 VAL A N 1
ATOM 3533 C CA . VAL A 1 434 ? 14.363 13.627 21.207 1.00 33.88 434 VAL A CA 1
ATOM 3534 C C . VAL A 1 434 ? 15.358 14.159 20.165 1.00 33.88 434 VAL A C 1
ATOM 3536 O O . VAL A 1 434 ? 15.042 14.320 18.990 1.00 33.88 434 VAL A O 1
ATOM 3539 N N . ASN A 1 435 ? 16.595 14.430 20.587 1.00 26.78 435 ASN A N 1
ATOM 3540 C CA . ASN A 1 435 ? 17.705 14.687 19.664 1.00 26.78 435 ASN A CA 1
ATOM 3541 C C . ASN A 1 435 ? 18.268 13.352 19.154 1.00 26.78 435 ASN A C 1
ATOM 3543 O O . ASN A 1 435 ? 19.220 12.813 19.718 1.00 26.78 435 ASN A O 1
ATOM 3547 N N . VAL A 1 436 ? 17.700 12.815 18.073 1.00 34.50 436 VAL A N 1
ATOM 3548 C CA . VAL A 1 436 ? 18.387 11.798 17.263 1.00 34.50 436 VAL A CA 1
ATOM 3549 C C . VAL A 1 436 ? 19.195 12.542 16.207 1.00 34.50 436 VAL A C 1
ATOM 3551 O O . VAL A 1 436 ? 18.656 13.083 15.246 1.00 34.50 436 VAL A O 1
ATOM 3554 N N . SER A 1 437 ? 20.505 12.624 16.430 1.00 32.97 437 SER A N 1
ATOM 3555 C CA . SER A 1 437 ? 21.414 13.361 15.559 1.00 32.97 437 SER A CA 1
ATOM 3556 C C . SER A 1 437 ? 21.577 12.638 14.213 1.00 32.97 437 SER A C 1
ATOM 3558 O O . SER A 1 437 ? 22.150 11.545 14.137 1.00 32.97 437 SER A O 1
ATOM 3560 N N . ILE A 1 438 ? 21.053 13.282 13.164 1.00 38.94 438 ILE A N 1
ATOM 3561 C CA . ILE A 1 438 ? 21.049 12.901 11.738 1.00 38.94 438 ILE A CA 1
ATOM 3562 C C . ILE A 1 438 ? 22.440 12.480 11.222 1.00 38.94 438 ILE A C 1
ATOM 3564 O O . ILE A 1 438 ? 22.548 11.648 10.319 1.00 38.94 438 ILE A O 1
ATOM 3568 N N . ASP A 1 439 ? 23.515 12.988 11.824 1.00 34.50 439 ASP A N 1
ATOM 3569 C CA . ASP A 1 439 ? 24.895 12.718 11.400 1.00 34.50 439 ASP A CA 1
ATOM 3570 C C . ASP A 1 439 ? 25.350 11.273 11.648 1.00 34.50 439 ASP A C 1
ATOM 3572 O O . ASP A 1 439 ? 26.278 10.787 11.000 1.00 34.50 439 ASP A O 1
ATOM 3576 N N . SER A 1 440 ? 24.650 10.540 12.516 1.00 37.16 440 SER A N 1
ATOM 3577 C CA . SER A 1 440 ? 25.015 9.163 12.880 1.00 37.16 440 SER A CA 1
ATOM 3578 C C . SER A 1 440 ? 24.655 8.138 11.792 1.00 37.16 440 SER A C 1
ATOM 3580 O O . SER A 1 440 ? 25.146 7.011 11.817 1.00 37.16 440 SER A O 1
ATOM 3582 N N . LEU A 1 441 ? 23.809 8.521 10.825 1.00 41.19 441 LEU A N 1
ATOM 3583 C CA . LEU A 1 441 ? 23.328 7.664 9.732 1.00 41.19 441 LEU A CA 1
ATOM 3584 C C . LEU A 1 441 ? 24.076 7.897 8.401 1.00 41.19 441 LEU A C 1
ATOM 3586 O O . LEU A 1 441 ? 23.897 7.127 7.462 1.00 41.19 441 LEU A O 1
ATOM 3590 N N . LYS A 1 442 ? 24.941 8.921 8.313 1.00 35.88 442 LYS A N 1
ATOM 3591 C CA . LYS A 1 442 ? 25.561 9.400 7.057 1.00 35.88 442 LYS A CA 1
ATOM 3592 C C . LYS A 1 442 ? 26.953 8.829 6.738 1.00 35.88 442 LYS A C 1
ATOM 3594 O O . LYS A 1 442 ? 27.602 9.269 5.792 1.00 35.88 442 LYS A O 1
ATOM 3599 N N . LEU A 1 443 ? 27.452 7.842 7.484 1.00 32.53 443 LEU A N 1
ATOM 3600 C CA . LEU A 1 443 ? 28.805 7.300 7.276 1.00 32.53 443 LEU A CA 1
ATOM 3601 C C . LEU A 1 443 ? 28.845 6.102 6.307 1.00 32.53 443 LEU A C 1
ATOM 3603 O O . LEU A 1 443 ? 29.237 5.006 6.699 1.00 32.53 443 LEU A O 1
ATOM 3607 N N . LYS A 1 444 ? 28.517 6.313 5.022 1.00 38.69 444 LYS A N 1
ATOM 3608 C CA . LYS A 1 444 ? 29.024 5.503 3.888 1.00 38.69 444 LYS A CA 1
ATOM 3609 C C . LYS A 1 444 ? 29.259 6.389 2.652 1.00 38.69 444 LYS A C 1
ATOM 3611 O O . LYS A 1 444 ? 28.631 7.425 2.499 1.00 38.69 444 LYS A O 1
ATOM 3616 N N . LYS A 1 445 ? 30.266 6.016 1.848 1.00 36.97 445 LYS A N 1
ATOM 3617 C CA . LYS A 1 445 ? 30.957 6.851 0.841 1.00 36.97 445 LYS A CA 1
ATOM 3618 C C . LYS A 1 445 ? 30.011 7.575 -0.131 1.00 36.97 445 LYS A C 1
ATOM 3620 O O . LYS A 1 445 ? 29.162 6.941 -0.744 1.00 36.97 445 LYS A O 1
ATOM 3625 N N . ARG A 1 446 ? 30.271 8.876 -0.305 1.00 36.59 446 ARG A N 1
ATOM 3626 C CA . ARG A 1 446 ? 29.633 9.781 -1.274 1.00 36.59 446 ARG A CA 1
ATOM 3627 C C . ARG A 1 446 ? 29.773 9.248 -2.711 1.00 36.59 446 ARG A C 1
ATOM 3629 O O . ARG A 1 446 ? 30.887 8.844 -3.067 1.00 36.59 446 ARG A O 1
ATOM 3636 N N . PRO A 1 447 ? 28.713 9.271 -3.535 1.00 35.84 447 PRO A N 1
ATOM 3637 C CA . PRO A 1 447 ? 28.841 9.060 -4.972 1.00 35.84 447 PRO A CA 1
ATOM 3638 C C . PRO A 1 447 ? 29.609 10.230 -5.625 1.00 35.84 447 PRO A C 1
ATOM 3640 O O . PRO A 1 447 ? 29.635 11.338 -5.081 1.00 35.84 447 PRO A O 1
ATOM 3643 N N . PRO A 1 448 ? 30.311 9.996 -6.750 1.00 38.59 448 PRO A N 1
ATOM 3644 C CA . PRO A 1 448 ? 31.073 11.040 -7.429 1.00 38.59 448 PRO A CA 1
ATOM 3645 C C . PRO A 1 448 ? 30.138 12.092 -8.057 1.00 38.59 448 PRO A C 1
ATOM 3647 O O . PRO A 1 448 ? 29.056 11.740 -8.524 1.00 38.59 448 PRO A O 1
ATOM 3650 N N . PRO A 1 449 ? 30.550 13.373 -8.107 1.00 41.16 449 PRO A N 1
ATOM 3651 C CA . PRO A 1 449 ? 29.752 14.434 -8.716 1.00 41.16 449 PRO A CA 1
ATOM 3652 C C . PRO A 1 449 ? 29.560 14.205 -10.228 1.00 41.16 449 PRO A C 1
ATOM 3654 O O . PRO A 1 449 ? 30.463 13.667 -10.883 1.00 41.16 449 PRO A O 1
ATOM 3657 N N . PRO A 1 450 ? 28.422 14.637 -10.804 1.00 40.47 450 PRO A N 1
ATOM 3658 C CA . PRO A 1 450 ? 28.148 14.479 -12.227 1.00 40.47 450 PRO A CA 1
ATOM 3659 C C . PRO A 1 450 ? 29.143 15.279 -13.078 1.00 40.47 450 PRO A C 1
ATOM 3661 O O . PRO A 1 450 ? 29.461 16.437 -12.801 1.00 40.47 450 PRO A O 1
ATOM 3664 N N . ILE A 1 451 ? 29.650 14.645 -14.137 1.00 42.94 451 ILE 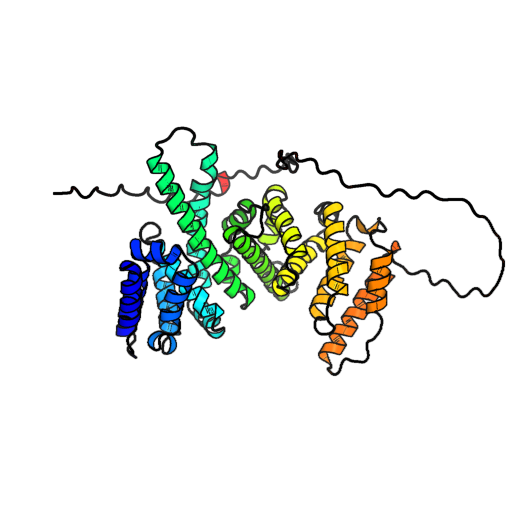A N 1
ATOM 3665 C CA . ILE A 1 451 ? 30.584 15.262 -15.084 1.00 42.94 451 ILE A CA 1
ATOM 3666 C C . ILE A 1 451 ? 29.805 16.253 -15.968 1.00 42.94 451 ILE A C 1
ATOM 3668 O O . ILE A 1 451 ? 28.761 15.886 -16.512 1.00 42.94 451 ILE A O 1
ATOM 3672 N N . PRO A 1 452 ? 30.298 17.488 -16.178 1.00 35.62 452 PRO A N 1
ATOM 3673 C CA . PRO A 1 452 ? 29.615 18.472 -17.012 1.00 35.62 452 PRO A CA 1
ATOM 3674 C C . PRO A 1 452 ? 29.453 17.983 -18.460 1.00 35.62 452 PRO A C 1
ATOM 3676 O O . PRO A 1 452 ? 30.412 17.534 -19.100 1.00 35.62 452 PRO A O 1
ATOM 3679 N N . ARG A 1 453 ? 28.229 18.100 -18.999 1.00 42.16 453 ARG A N 1
ATOM 3680 C CA . ARG A 1 453 ? 27.909 17.763 -20.395 1.00 42.16 453 ARG A CA 1
ATOM 3681 C C . ARG A 1 453 ? 28.729 18.646 -21.341 1.00 42.16 453 ARG A C 1
ATOM 3683 O O . ARG A 1 453 ? 28.647 19.872 -21.298 1.00 42.16 453 ARG A O 1
ATOM 3690 N N . LYS A 1 454 ? 29.512 18.025 -22.232 1.00 35.28 454 LYS A N 1
ATOM 3691 C CA . LYS A 1 454 ? 30.217 18.734 -23.312 1.00 35.28 454 LYS A CA 1
ATOM 3692 C C . LYS A 1 454 ? 29.185 19.366 -24.245 1.00 35.28 454 LYS A C 1
ATOM 3694 O O . LYS A 1 454 ? 28.419 18.645 -24.884 1.00 35.28 454 LYS A O 1
ATOM 3699 N N . SER A 1 455 ? 29.187 20.694 -24.352 1.00 34.22 455 SER A N 1
ATOM 3700 C CA . SER A 1 455 ? 28.390 21.384 -25.362 1.00 34.22 455 SER A CA 1
ATOM 3701 C C . SER A 1 455 ? 28.844 20.935 -26.753 1.00 34.22 455 SER A C 1
ATOM 3703 O O . SER A 1 455 ? 30.026 21.000 -27.109 1.00 34.22 455 SER A O 1
ATOM 3705 N N . LYS A 1 456 ? 27.905 20.424 -27.553 1.00 34.22 456 LYS A N 1
ATOM 3706 C CA . LYS A 1 456 ? 28.136 20.240 -28.984 1.00 34.22 456 LYS A CA 1
ATOM 3707 C C . LYS A 1 456 ? 28.268 21.638 -29.585 1.00 34.22 456 LYS A C 1
ATOM 3709 O O . LYS A 1 456 ? 27.300 22.389 -29.620 1.00 34.22 456 LYS A O 1
ATOM 3714 N N . ARG A 1 457 ? 29.476 21.996 -30.028 1.00 32.00 457 ARG A N 1
ATOM 3715 C CA . ARG A 1 457 ? 29.679 23.139 -30.923 1.00 32.00 457 ARG A CA 1
ATOM 3716 C C . ARG A 1 457 ? 28.897 22.865 -32.208 1.00 32.00 457 ARG A C 1
ATOM 3718 O O . ARG A 1 457 ? 29.199 21.888 -32.890 1.00 32.00 457 ARG A O 1
ATOM 3725 N N . CYS A 1 458 ? 27.914 23.706 -32.515 1.00 34.28 458 CYS A N 1
ATOM 3726 C CA . CYS A 1 458 ? 27.362 23.794 -33.862 1.00 34.28 458 CYS A CA 1
ATOM 3727 C C . CYS A 1 458 ? 28.469 24.256 -34.820 1.00 34.28 458 CYS A C 1
ATOM 3729 O O . CYS A 1 458 ? 29.217 25.181 -34.489 1.00 34.28 458 CYS A O 1
ATOM 3731 N N . MET A 1 459 ? 28.578 23.584 -35.967 1.00 32.78 459 MET A N 1
ATOM 3732 C CA . MET A 1 459 ? 29.119 24.188 -37.186 1.00 32.78 459 MET A CA 1
ATOM 3733 C C . MET A 1 459 ? 28.014 24.964 -37.885 1.00 32.78 459 MET A C 1
ATOM 3735 O O . MET A 1 459 ? 26.858 24.482 -37.822 1.00 32.78 459 MET A O 1
#